Protein AF-A0A955HYK5-F1 (afdb_monomer_lite)

Foldseek 3Di:
DDPVQQLLCLAPHQEGEDEDPQAAWDFDAAPVLQVVLCVLLVPDPVNPLFQEFETDPDTDTSVNLNVLSCVLVHSYPYYDYDYDPPDDDDPPPPPPRGHYSVVVVRDGDDDPNNRSVVSSVVSCVVVVHDDDPDDDDDDDDDDDDDDDDDDDDDDDDDDDDDDPVVVVVVVVPPVPPDDDDDDDDDDDDDDDDDDPVVVVVVVVVVVVVVVCCVLPVVLVVLLVVLVVLLVVLVVVLVVCVVVLVLVSNLVSLVSNLVSLVSNLVSLVSCCVVCVVVVLVLLSVLVNLLSLLSNLLSQLSNLQSVLCVLVSVLLVPDDAQDDPVDLFGVDPDFSLVSLVSNQSSLVSLVSSLVSLVVSLVSLVPRDLVSDDPVCSVVSVVVNVVSVVVNVVSCVVSLCSNCVSVCQASPHKAKEKEWEAEQLFAALLRHFGFWIWIWIHHNNHTNGTDIFGQCVLVVLCVVVVHWDADDPVCCVQPVDGTDGLRCLRRDSQVQSSVVSNQVSCCSSVVDVDHQKYKYAYVVLVQLLQAVVVFDDFPPDPDGHHSVCVVVVLFVLVVPDDVPDCSNTRGVSRSVVRVVVVCNPDSVCVVVSVVSVVVCQVVSSMAMTGNPPSVNVVSVVVVRHSGPDPVCLAPKDKGKGFPLPASQSVQKDWDWDWDWADPDLFKIKIKIKIKIFGQDPDCDHNHRKRWIWMKMWYNQQWAWPDWDQFDVSDWDWDDDPRTIITIGTRIAGHRGMTMIMTMTMDGQDPVRGD

pLDDT: mean 82.36, std 16.79, range [27.09, 98.44]

Secondary structure (DSSP, 8-state):
--HHHHHHHHHHSSEEEEETTS--EE----HHHHHHHHHHHHT-GGGTT---B-S-SS-EEHHHHHHHHHHTT-S--EEEEE--TT-----------SSBGGGGT----S-HHHHHHHHHHHHHHHHT--------S-----------------------PPPTTHHHHHHHSGGGG---S--------------HHHHHHHHHHHHHHHHHIIIIIHHHHHHHHHHHHHHHHHHHHHHHHHTT-HHHHHHHHHHHHHHHHHHHHHHHHTHHHHHHHT-HHHHHHHHHHHHHHHHHHHHHHHHHHHHHHHHHHHHH-----BTTBSS-S-----HHHHHHHHHTHHHHHHHHHHHHHHHHHHHT--GGGS-TTTHHHHHHHHHHHHHHHHHHHHHHHHHHHHHHHTTSSS-EEEEEEEEETTS--TTSSEEEEEEEEEEETTEEEEEEEEEHHHHHHHHHHTT--EEPPHHHHHHH---EE-GGGGGGSSSHHHHHHHHHHHHHHTTS-S--SEEEEEEHHHHHHHHHHHT-B--TT-SS-B-TTTHHHHHHHHHHT--TT-SHHHHHHHHHHHHHHHHHHH-GGGHHHHHHHHHHHHHTTSEEEEES-HHHHHHHHHTT-S----GGGTTS-EEE--B-SSS-GGGGEEEEEEEEEEEEETTEEEEEEEEEEEE--S-SSTT---B-BEEEEEEETT-EEEEEESSGGG--EEEEETTEEEEEEE--B-TTEEEEEEEEEEEE--TTS--

InterPro domains:
  IPR025101 Protein of unknown function DUF4012 [PF13196] (409-549)
  IPR036291 NAD(P)-binding domain superfamily [SSF51735] (8-125)

Structure (mmCIF, N/CA/C/O backbone):
data_AF-A0A955HYK5-F1
#
_entry.id   AF-A0A955HYK5-F1
#
loop_
_atom_site.group_PDB
_atom_site.id
_atom_site.type_symbol
_atom_site.label_atom_id
_atom_site.label_alt_id
_atom_site.label_comp_id
_atom_site.label_asym_id
_atom_site.label_entity_id
_atom_site.label_seq_id
_atom_site.pdbx_PDB_ins_code
_atom_site.Cartn_x
_atom_site.Cartn_y
_atom_site.Cartn_z
_atom_site.occupancy
_atom_site.B_iso_or_equiv
_atom_site.auth_seq_id
_atom_site.auth_comp_id
_atom_site.auth_asym_id
_atom_site.auth_atom_id
_atom_site.pdbx_PDB_model_num
ATOM 1 N N . SER A 1 1 ? -41.736 -2.621 23.967 1.00 57.72 1 SER A N 1
ATOM 2 C CA . SER A 1 1 ? -42.520 -3.881 24.111 1.00 57.72 1 SER A CA 1
ATOM 3 C C . SER A 1 1 ? -41.819 -5.018 23.395 1.00 57.72 1 SER A C 1
ATOM 5 O O . SER A 1 1 ? -41.183 -4.757 22.381 1.00 57.72 1 SER A O 1
ATOM 7 N N . SER A 1 2 ? -41.954 -6.274 23.833 1.00 72.19 2 SER A N 1
ATOM 8 C CA . SER A 1 2 ? -41.439 -7.394 23.025 1.00 72.19 2 SER A CA 1
ATOM 9 C C . SER A 1 2 ? -42.335 -7.648 21.804 1.00 72.19 2 SER A C 1
ATOM 11 O O . SER A 1 2 ? -43.556 -7.502 21.880 1.00 72.19 2 SER A O 1
ATOM 13 N N . LEU A 1 3 ? -41.754 -8.083 20.679 1.00 80.25 3 LEU A N 1
ATOM 14 C CA . LEU A 1 3 ? -42.503 -8.447 19.465 1.00 80.25 3 LEU A CA 1
ATOM 15 C C . LEU A 1 3 ? -43.626 -9.465 19.764 1.00 80.25 3 LEU A C 1
ATOM 17 O O . LEU A 1 3 ? -44.724 -9.388 19.214 1.00 80.25 3 LEU A O 1
ATOM 21 N N . SER A 1 4 ? -43.378 -10.375 20.712 1.00 82.88 4 SER A N 1
ATOM 22 C CA . SER A 1 4 ? -44.343 -11.383 21.163 1.00 82.88 4 SER A CA 1
ATOM 23 C C . SER A 1 4 ? -45.572 -10.802 21.878 1.00 82.88 4 SER A C 1
ATOM 25 O O . SER A 1 4 ? -46.664 -11.367 21.787 1.00 82.88 4 SER A O 1
ATOM 27 N N . GLU A 1 5 ? -45.425 -9.673 22.576 1.00 86.06 5 GLU A N 1
ATOM 28 C CA . GLU A 1 5 ? -46.528 -9.000 23.270 1.00 86.06 5 GLU A CA 1
ATOM 29 C C . GLU A 1 5 ? -47.458 -8.324 22.273 1.00 86.06 5 GLU A C 1
ATOM 31 O O . GLU A 1 5 ? -48.669 -8.462 22.385 1.00 86.06 5 GLU A O 1
ATOM 36 N N . ILE A 1 6 ? -46.900 -7.665 21.260 1.00 88.19 6 ILE A N 1
ATOM 37 C CA . ILE A 1 6 ? -47.662 -6.966 20.216 1.00 88.19 6 ILE A CA 1
ATOM 38 C C . ILE A 1 6 ? -48.445 -7.970 19.365 1.00 88.19 6 ILE A C 1
ATOM 40 O O . ILE A 1 6 ? -49.632 -7.771 19.102 1.00 88.19 6 ILE A O 1
ATOM 44 N N . LEU A 1 7 ? -47.815 -9.094 19.008 1.00 88.06 7 LEU A N 1
ATOM 45 C CA . LEU A 1 7 ? -48.480 -10.208 18.328 1.00 88.06 7 LEU A CA 1
ATOM 46 C C . LEU A 1 7 ? -49.621 -10.789 19.174 1.00 88.06 7 LEU A C 1
ATOM 48 O O . LEU A 1 7 ? -50.726 -10.993 18.671 1.00 88.06 7 LEU A O 1
ATOM 52 N N . ASN A 1 8 ? -49.398 -11.007 20.473 1.00 86.62 8 ASN A N 1
ATOM 53 C CA . ASN A 1 8 ? -50.448 -11.480 21.374 1.00 86.62 8 ASN A CA 1
ATOM 54 C C . ASN A 1 8 ? -51.581 -10.465 21.540 1.00 86.62 8 ASN A C 1
ATOM 56 O O . ASN A 1 8 ? -52.744 -10.863 21.518 1.00 86.62 8 ASN A O 1
ATOM 60 N N . ASP A 1 9 ? -51.259 -9.185 21.705 1.00 89.25 9 ASP A N 1
ATOM 61 C CA . ASP A 1 9 ? -52.229 -8.105 21.858 1.00 89.25 9 ASP A CA 1
ATOM 62 C C . ASP A 1 9 ? -53.129 -8.011 20.627 1.00 89.25 9 ASP A C 1
ATOM 64 O O . ASP A 1 9 ? -54.347 -7.970 20.785 1.00 89.25 9 ASP A O 1
ATOM 68 N N . SER A 1 10 ? -52.554 -8.111 19.422 1.00 85.94 10 SER A N 1
ATOM 69 C CA . SER A 1 10 ? -53.312 -8.072 18.165 1.00 85.94 10 SER A CA 1
ATOM 70 C C . SER A 1 10 ? -54.418 -9.136 18.097 1.00 85.94 10 SER A C 1
ATOM 72 O O . SER A 1 10 ? -55.517 -8.883 17.605 1.00 85.94 10 SER A O 1
ATOM 74 N N . VAL A 1 11 ? -54.180 -10.325 18.661 1.00 84.12 11 VAL A N 1
ATOM 75 C CA . VAL A 1 11 ? -55.137 -11.443 18.624 1.00 84.12 11 VAL A CA 1
ATOM 76 C C . VAL A 1 11 ? -56.014 -11.514 19.880 1.00 84.12 11 VAL A C 1
ATOM 78 O O . VAL A 1 11 ? -57.166 -11.959 19.821 1.00 84.12 11 VAL A O 1
ATOM 81 N N . LYS A 1 12 ? -55.501 -11.129 21.050 1.00 84.25 12 LYS A N 1
ATOM 82 C CA . LYS A 1 12 ? -56.178 -11.345 22.340 1.00 84.25 12 LYS A CA 1
ATOM 83 C C . LYS A 1 12 ? -56.921 -10.117 22.857 1.00 84.25 12 LYS A C 1
ATOM 85 O O . LYS A 1 12 ? -57.854 -10.306 23.638 1.00 84.25 12 LYS A O 1
ATOM 90 N N . LYS A 1 13 ? -56.541 -8.909 22.441 1.00 85.81 13 LYS A N 1
ATOM 91 C CA . LYS A 1 13 ? -57.100 -7.639 22.921 1.00 85.81 13 LYS A CA 1
ATOM 92 C C . LYS A 1 13 ? -57.786 -6.870 21.787 1.00 85.81 13 LYS A C 1
ATOM 94 O O . LYS A 1 13 ? -57.664 -7.223 20.622 1.00 85.81 13 LYS A O 1
ATOM 99 N N . ASP A 1 14 ? -58.515 -5.822 22.163 1.00 84.94 14 ASP A N 1
ATOM 100 C CA . ASP A 1 14 ? -59.126 -4.836 21.259 1.00 84.94 14 ASP A CA 1
ATOM 101 C C . ASP A 1 14 ? -58.124 -3.780 20.755 1.00 84.94 14 ASP A C 1
ATOM 103 O O . ASP A 1 14 ? -58.446 -2.992 19.864 1.00 84.94 14 ASP A O 1
ATOM 107 N N . ARG A 1 15 ? -56.908 -3.779 21.316 1.00 86.00 15 ARG A N 1
ATOM 108 C CA . ARG A 1 15 ? -55.854 -2.789 21.092 1.00 86.00 15 ARG A CA 1
ATOM 109 C C . ARG A 1 15 ? -54.462 -3.412 21.154 1.00 86.00 15 ARG A C 1
ATOM 111 O O . ARG A 1 15 ? -54.233 -4.329 21.945 1.00 86.00 15 ARG A O 1
ATOM 118 N N . ILE A 1 16 ? -53.527 -2.851 20.395 1.00 88.69 16 ILE A N 1
ATOM 119 C CA . ILE A 1 16 ? -52.096 -3.171 20.461 1.00 88.69 16 ILE A CA 1
ATOM 120 C C . ILE A 1 16 ? -51.402 -2.170 21.384 1.00 88.69 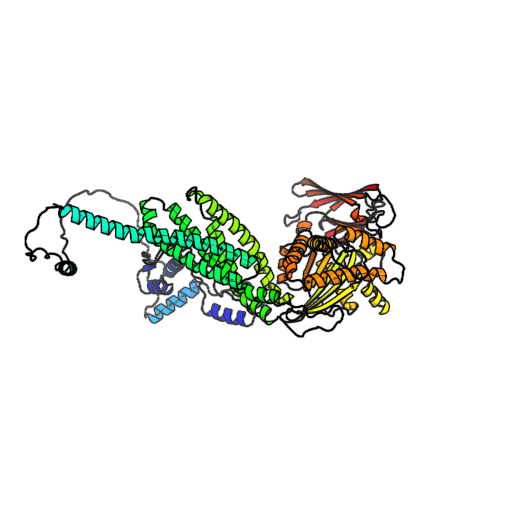16 ILE A C 1
ATOM 122 O O . ILE A 1 16 ? -51.464 -0.967 21.139 1.00 88.69 16 ILE A O 1
ATOM 126 N N . THR A 1 17 ? -50.734 -2.649 22.438 1.00 89.25 17 THR A N 1
ATOM 127 C CA . THR A 1 17 ? -49.995 -1.770 23.358 1.00 89.25 17 THR A CA 1
ATOM 128 C C . THR A 1 17 ? -48.527 -1.657 22.949 1.00 89.25 17 THR A C 1
ATOM 130 O O . THR A 1 17 ? -47.790 -2.645 22.986 1.00 89.25 17 THR A O 1
ATOM 133 N N . ILE A 1 18 ? -48.081 -0.449 22.615 1.00 86.56 18 ILE A N 1
ATOM 134 C CA . ILE A 1 18 ? -46.672 -0.137 22.352 1.00 86.56 18 ILE A CA 1
ATOM 135 C C . ILE A 1 18 ? -46.123 0.646 23.548 1.00 86.56 18 ILE A C 1
ATOM 137 O O . ILE A 1 18 ? -46.704 1.646 23.955 1.00 86.56 18 ILE A O 1
ATOM 141 N N . LEU A 1 19 ? -45.033 0.168 24.143 1.00 81.31 19 LEU A N 1
ATOM 142 C CA . LEU A 1 19 ? -44.245 0.931 25.111 1.00 81.31 19 LEU A CA 1
ATOM 143 C C . LEU A 1 19 ? -43.315 1.880 24.338 1.00 81.31 19 LEU A C 1
ATOM 145 O O . LEU A 1 19 ? -42.716 1.444 23.353 1.00 81.31 19 LEU A O 1
ATOM 149 N N . GLY A 1 20 ? -43.224 3.143 24.757 1.00 77.31 20 GLY A N 1
ATOM 150 C CA . GLY A 1 20 ? -42.444 4.182 24.077 1.00 77.31 20 GLY A CA 1
ATOM 151 C C . GLY A 1 20 ? -43.079 4.664 22.764 1.00 77.31 20 GLY A C 1
ATOM 152 O O . GLY A 1 20 ? -44.285 4.538 22.561 1.00 77.31 20 GLY A O 1
ATOM 153 N N . GLU A 1 21 ? -42.267 5.217 21.857 1.00 76.62 21 GLU A N 1
ATOM 154 C CA . GLU A 1 21 ? -42.719 5.757 20.557 1.00 76.62 21 GLU A CA 1
ATOM 155 C C . GLU A 1 21 ? -42.882 4.680 19.463 1.00 76.62 21 GLU A C 1
ATOM 157 O O . GLU A 1 21 ? -43.400 4.948 18.379 1.00 76.62 21 GLU A O 1
ATOM 162 N N . GLY A 1 22 ? -42.457 3.437 19.726 1.00 72.38 22 GLY A N 1
ATOM 163 C CA . GLY A 1 22 ? -42.532 2.338 18.757 1.00 72.38 22 GLY A CA 1
ATOM 164 C C . GLY A 1 22 ? -41.494 2.404 17.631 1.00 72.38 22 GLY A C 1
ATOM 165 O O . GLY A 1 22 ? -41.695 1.785 16.582 1.00 72.38 22 GLY A O 1
ATOM 166 N N . LEU A 1 23 ? -40.395 3.132 17.843 1.00 75.75 23 LEU A N 1
ATOM 167 C CA . LEU A 1 23 ? -39.288 3.282 16.893 1.00 75.75 23 LEU A CA 1
ATOM 168 C C . LEU A 1 23 ? -38.228 2.168 16.992 1.00 75.75 23 LEU A C 1
ATOM 170 O O . LEU A 1 23 ? -37.245 2.207 16.252 1.00 75.75 23 LEU A O 1
ATOM 174 N N . ASP A 1 24 ? -38.406 1.168 17.865 1.00 76.38 24 ASP A N 1
ATOM 175 C CA . ASP A 1 24 ? -37.449 0.058 17.973 1.00 76.38 24 ASP A CA 1
ATOM 176 C C . ASP A 1 24 ? -37.384 -0.735 16.670 1.00 76.38 24 ASP A C 1
ATOM 178 O O . ASP A 1 24 ? -38.416 -1.076 16.087 1.00 76.38 24 ASP A O 1
ATOM 182 N N . LEU A 1 25 ? -36.165 -1.045 16.236 1.00 77.31 25 LEU A N 1
ATOM 183 C CA . LEU A 1 25 ? -35.895 -1.783 15.009 1.00 77.31 25 LEU A CA 1
ATOM 184 C C . LEU A 1 25 ? -35.864 -3.291 15.275 1.00 77.31 25 LEU A C 1
ATOM 186 O O . LEU A 1 25 ? -35.172 -3.763 16.175 1.00 77.31 25 LEU A O 1
ATOM 190 N N . HIS A 1 26 ? -36.567 -4.050 14.438 1.00 81.75 26 HIS A N 1
ATOM 191 C CA . HIS A 1 26 ? -36.622 -5.509 14.457 1.00 81.75 26 HIS A CA 1
ATOM 192 C C . HIS A 1 26 ? -36.091 -6.061 13.138 1.00 81.75 26 HIS A C 1
ATOM 194 O O . HIS A 1 26 ? -36.627 -5.768 12.067 1.00 81.75 26 HIS A O 1
ATOM 200 N N . TYR A 1 27 ? -35.071 -6.909 13.230 1.00 83.00 27 TYR A N 1
ATOM 201 C CA . TYR A 1 27 ? -34.600 -7.740 12.126 1.00 83.00 27 TYR A CA 1
ATOM 202 C C . TYR A 1 27 ? -35.291 -9.097 12.239 1.00 83.00 27 TYR A C 1
ATOM 204 O O . TYR A 1 27 ? -34.945 -9.913 13.093 1.00 83.00 27 TYR A O 1
ATOM 212 N N . VAL A 1 28 ? -36.327 -9.312 11.430 1.00 84.94 28 VAL A N 1
ATOM 213 C CA . VAL A 1 28 ? -37.151 -10.526 11.485 1.00 84.94 28 VAL A CA 1
ATOM 214 C C . VAL A 1 28 ? -36.810 -11.469 10.339 1.00 84.94 28 VAL A C 1
ATOM 216 O O . VAL A 1 28 ? -36.522 -11.038 9.223 1.00 84.94 28 VAL A O 1
ATOM 219 N N . ILE A 1 29 ? -36.870 -12.768 10.616 1.00 88.00 29 ILE A N 1
ATOM 220 C CA . ILE A 1 29 ? -36.661 -13.832 9.637 1.00 88.00 29 ILE A CA 1
ATOM 221 C C . ILE A 1 29 ? -37.685 -14.941 9.866 1.00 88.00 29 ILE A C 1
ATOM 223 O O . ILE A 1 29 ? -38.029 -15.263 11.004 1.00 88.00 29 ILE A O 1
ATOM 227 N N . HIS A 1 30 ? -38.193 -15.510 8.776 1.00 90.88 30 HIS A N 1
ATOM 228 C CA . HIS A 1 30 ? -39.072 -16.670 8.835 1.00 90.88 30 HIS A CA 1
ATOM 229 C C . HIS A 1 30 ? -38.273 -17.952 9.114 1.00 90.88 30 HIS A C 1
ATOM 231 O O . HIS A 1 30 ? -37.152 -18.097 8.631 1.00 90.88 30 HIS A O 1
ATOM 237 N N . ALA A 1 31 ? -38.853 -18.908 9.846 1.00 89.31 31 ALA A N 1
ATOM 238 C CA . ALA A 1 31 ? -38.160 -20.139 10.239 1.00 89.31 31 ALA A CA 1
ATOM 239 C C . ALA A 1 31 ? -37.636 -20.945 9.033 1.00 89.31 31 ALA A C 1
ATOM 241 O O . ALA A 1 31 ? -36.497 -21.403 9.059 1.00 89.31 31 ALA A O 1
ATOM 242 N N . ASP A 1 32 ? -38.417 -21.059 7.956 1.00 89.69 32 ASP A N 1
ATOM 243 C CA . ASP A 1 32 ? -37.992 -21.791 6.751 1.00 89.69 32 ASP A CA 1
ATOM 244 C C . ASP A 1 32 ? -36.800 -21.126 6.045 1.00 89.69 32 ASP A C 1
ATOM 246 O O . ASP A 1 32 ? -35.859 -21.803 5.629 1.00 89.69 32 ASP A O 1
ATOM 250 N N . ASP A 1 33 ? -36.814 -19.793 5.941 1.00 92.06 33 ASP A N 1
ATOM 251 C CA . ASP A 1 33 ? -35.726 -19.025 5.327 1.00 92.06 33 ASP A CA 1
ATOM 252 C C . ASP A 1 33 ? -34.456 -19.073 6.191 1.00 92.06 33 ASP A C 1
ATOM 254 O O . ASP A 1 33 ? -33.347 -19.143 5.653 1.00 92.06 33 ASP A O 1
ATOM 258 N N . LEU A 1 34 ? -34.619 -19.101 7.520 1.00 91.50 34 LEU A N 1
ATOM 259 C CA . LEU A 1 34 ? -33.537 -19.301 8.484 1.00 91.50 34 LEU A CA 1
ATOM 260 C C . LEU A 1 34 ? -32.898 -20.684 8.312 1.00 91.50 34 LEU A C 1
ATOM 262 O O . LEU A 1 34 ? -31.682 -20.783 8.179 1.00 91.50 34 LEU A O 1
ATOM 266 N N . VAL A 1 35 ? -33.700 -21.753 8.268 1.00 92.00 35 VAL A N 1
ATOM 267 C CA . VAL A 1 35 ? -33.195 -23.124 8.080 1.00 92.00 35 VAL A CA 1
ATOM 268 C C . VAL A 1 35 ? -32.464 -23.255 6.744 1.00 92.00 35 VAL A C 1
ATOM 270 O O . VAL A 1 35 ? -31.350 -23.779 6.702 1.00 92.00 35 VAL A O 1
ATOM 273 N N . TYR A 1 36 ? -33.046 -22.735 5.658 1.00 91.31 36 TYR A N 1
ATOM 274 C CA . TYR A 1 36 ? -32.397 -22.731 4.347 1.00 91.31 36 TYR A CA 1
ATOM 275 C C . TYR A 1 36 ? -31.077 -21.950 4.357 1.00 91.31 36 TYR A C 1
ATOM 277 O O . TYR A 1 36 ? -30.082 -22.411 3.796 1.00 91.31 36 TYR A O 1
ATOM 285 N N . GLY A 1 37 ? -31.051 -20.788 5.011 1.00 91.12 37 GLY A N 1
ATOM 286 C CA . GLY A 1 37 ? -29.852 -19.969 5.141 1.00 91.12 37 GLY A CA 1
ATOM 287 C C . GLY A 1 37 ? -28.739 -20.654 5.914 1.00 91.12 37 GLY A C 1
ATOM 288 O O . GLY A 1 37 ? -27.615 -20.694 5.426 1.00 91.12 37 GLY A O 1
ATOM 289 N N . ILE A 1 38 ? -29.051 -21.270 7.057 1.00 91.75 38 ILE A N 1
ATOM 290 C CA . ILE A 1 38 ? -28.074 -22.041 7.837 1.00 91.75 38 ILE A CA 1
ATOM 291 C C . ILE A 1 38 ? -27.472 -23.145 6.969 1.00 91.75 38 ILE A C 1
ATOM 293 O O . ILE A 1 38 ? -26.251 -23.254 6.887 1.00 91.75 38 ILE A O 1
ATOM 297 N N . LEU A 1 39 ? -28.303 -23.927 6.273 1.00 89.81 39 LEU A N 1
ATOM 298 C CA . LEU A 1 39 ? -27.823 -25.003 5.404 1.00 89.81 39 LEU A CA 1
ATOM 299 C C . LEU A 1 39 ? -2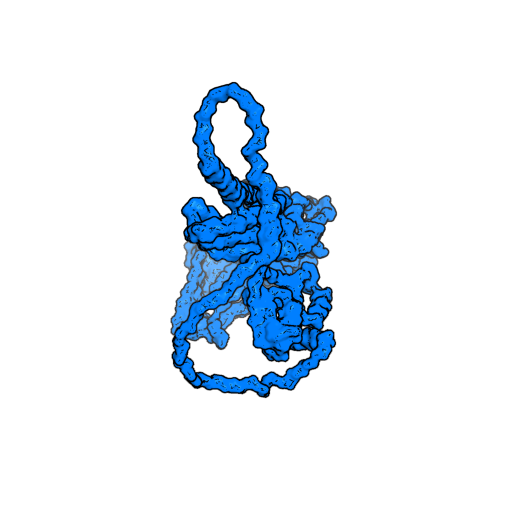6.929 -24.467 4.281 1.00 89.81 39 LEU A C 1
ATOM 301 O O . LEU A 1 39 ? -25.826 -24.967 4.090 1.00 89.81 39 LEU A O 1
ATOM 305 N N . LYS A 1 40 ? -27.368 -23.428 3.563 1.00 88.00 40 LYS A N 1
ATOM 306 C CA . LYS A 1 40 ? -26.601 -22.843 2.457 1.00 88.00 40 LYS A CA 1
ATOM 307 C C . LYS A 1 40 ? -25.249 -22.297 2.917 1.00 88.00 40 LYS A C 1
ATOM 309 O O . LYS A 1 40 ? -24.236 -22.579 2.284 1.00 88.00 40 LYS A O 1
ATOM 314 N N . LEU A 1 41 ? -25.240 -21.526 4.001 1.00 90.12 41 LEU A N 1
ATOM 315 C CA . LEU A 1 41 ? -24.031 -20.881 4.508 1.00 90.12 41 LEU A CA 1
ATOM 316 C C . LEU A 1 41 ? -23.060 -21.887 5.130 1.00 90.12 41 LEU A C 1
ATOM 318 O O . LEU A 1 41 ? -21.860 -21.687 5.031 1.00 90.12 41 LEU A O 1
ATOM 322 N N . THR A 1 42 ? -23.546 -22.981 5.722 1.00 88.81 42 THR A N 1
ATOM 323 C CA . THR A 1 42 ? -22.678 -24.009 6.329 1.00 88.81 42 THR A CA 1
ATOM 324 C C . THR A 1 42 ? -21.809 -24.731 5.295 1.00 88.81 42 THR A C 1
ATOM 326 O O . THR A 1 42 ? -20.696 -25.136 5.610 1.00 88.81 42 THR A O 1
ATOM 329 N N . PHE A 1 43 ? -22.299 -24.901 4.063 1.00 85.69 43 PHE A N 1
ATOM 330 C CA . PHE A 1 43 ? -21.606 -25.664 3.014 1.00 85.69 43 PHE A CA 1
ATOM 331 C C . PHE A 1 43 ? -20.922 -24.793 1.948 1.00 85.69 43 PHE A C 1
ATOM 333 O O . PHE A 1 43 ? -20.441 -25.321 0.946 1.00 85.69 43 PHE A O 1
ATOM 340 N N . SER A 1 44 ? -20.881 -23.474 2.136 1.00 81.56 44 SER A N 1
ATOM 341 C CA . SER A 1 44 ? -20.183 -22.557 1.232 1.00 81.56 44 SER A CA 1
ATOM 342 C C . SER A 1 44 ? -18.707 -22.440 1.624 1.00 81.56 44 SER A C 1
ATOM 344 O O . SER A 1 44 ? -18.382 -22.380 2.803 1.00 81.56 44 SER A O 1
ATOM 346 N N . GLN A 1 45 ? -17.795 -22.403 0.650 1.00 73.06 45 GLN A N 1
ATOM 347 C CA . GLN A 1 45 ? -16.363 -22.202 0.933 1.00 73.06 45 GLN A CA 1
ATOM 348 C C . GLN A 1 45 ? -16.080 -20.756 1.370 1.00 73.06 45 GLN A C 1
ATOM 350 O O . GLN A 1 45 ? -15.289 -20.524 2.278 1.00 73.06 45 GLN A O 1
ATOM 355 N N . ASP A 1 46 ? -16.815 -19.798 0.800 1.00 73.38 46 ASP A N 1
ATOM 356 C CA . ASP A 1 46 ? -16.643 -18.360 1.053 1.00 73.38 46 ASP A CA 1
ATOM 357 C C . ASP A 1 46 ? -17.134 -17.901 2.442 1.00 73.38 46 ASP A C 1
ATOM 359 O O . ASP A 1 46 ? -17.048 -16.720 2.767 1.00 73.38 46 ASP A O 1
ATOM 363 N N . THR A 1 47 ? -17.702 -18.800 3.252 1.00 80.88 47 THR A N 1
ATOM 364 C CA . THR A 1 47 ? -18.285 -18.492 4.573 1.00 80.88 47 THR A CA 1
ATOM 365 C C . THR A 1 47 ? -17.440 -19.015 5.739 1.00 80.88 47 THR A C 1
ATOM 367 O O . THR A 1 47 ? -17.817 -18.840 6.900 1.00 80.88 47 THR A O 1
ATOM 370 N N . LEU A 1 48 ? -16.303 -19.663 5.462 1.00 71.62 48 LEU A N 1
ATOM 371 C CA . LEU A 1 48 ? -15.441 -20.251 6.485 1.00 71.62 48 LEU A CA 1
ATOM 372 C C . LEU A 1 48 ? -14.808 -19.164 7.370 1.00 71.62 48 LEU A C 1
ATOM 374 O O . LEU A 1 48 ? -14.072 -18.311 6.888 1.00 71.62 48 LEU A O 1
ATOM 378 N N . GLY A 1 49 ? -15.068 -19.222 8.680 1.00 66.88 49 GLY A N 1
ATOM 379 C CA . GLY A 1 49 ? -14.531 -18.259 9.655 1.00 66.88 49 GLY A CA 1
ATOM 380 C C . GLY A 1 49 ? -15.255 -16.907 9.689 1.00 66.88 49 GLY A C 1
ATOM 381 O O . GLY A 1 49 ? -14.920 -16.061 10.517 1.00 66.88 49 GLY A O 1
ATOM 382 N N . GLU A 1 50 ? -16.272 -16.715 8.847 1.00 76.50 50 GLU A N 1
ATOM 383 C CA . GLU A 1 50 ? -17.055 -15.483 8.781 1.00 76.50 50 GLU A CA 1
ATOM 384 C C . GLU A 1 50 ? -18.202 -15.494 9.806 1.00 76.50 50 GLU A C 1
ATOM 386 O O . GLU A 1 50 ? -18.879 -16.504 10.018 1.00 76.50 50 GLU A O 1
ATOM 391 N N . VAL A 1 51 ? -18.480 -14.340 10.416 1.00 79.06 51 VAL A N 1
ATOM 392 C CA . VAL A 1 51 ? -19.736 -14.119 11.147 1.00 79.06 51 VAL A CA 1
ATOM 393 C C . VAL A 1 51 ? -20.720 -13.523 10.152 1.00 79.06 51 VAL A C 1
ATOM 395 O O . VAL A 1 51 ? -20.434 -12.502 9.540 1.00 79.06 51 VAL A O 1
ATOM 398 N N . ILE A 1 52 ? -21.875 -14.155 9.963 1.00 83.25 52 ILE A N 1
ATOM 399 C CA . ILE A 1 52 ? -22.824 -13.786 8.904 1.00 83.25 52 ILE A CA 1
ATOM 400 C C . ILE A 1 52 ? -24.164 -13.459 9.545 1.00 83.25 52 ILE A C 1
ATOM 402 O O . ILE A 1 52 ? -24.669 -14.228 10.366 1.00 83.25 52 ILE A O 1
ATOM 406 N N . SER A 1 53 ? -24.759 -12.323 9.176 1.00 85.81 53 SER A N 1
ATOM 407 C CA . SER A 1 53 ? -26.118 -12.026 9.615 1.00 85.81 53 SER A CA 1
ATOM 408 C C . SER A 1 53 ? -27.126 -12.714 8.712 1.00 85.81 53 SER A C 1
ATOM 410 O O . SER A 1 53 ? -27.151 -12.503 7.498 1.00 85.81 53 SER A O 1
ATOM 412 N N . LEU A 1 54 ? -27.988 -13.517 9.331 1.00 87.12 54 LEU A N 1
ATOM 413 C CA . LEU A 1 54 ? -29.051 -14.236 8.653 1.00 87.12 54 LEU A CA 1
ATOM 414 C C . LEU A 1 54 ? -30.415 -13.675 9.067 1.00 87.12 54 LEU A C 1
ATOM 416 O O . LEU A 1 54 ? -31.100 -14.218 9.934 1.00 87.12 54 LEU A O 1
ATOM 420 N N . ALA A 1 55 ? -30.775 -12.544 8.463 1.00 83.44 55 ALA A N 1
ATOM 421 C CA . ALA A 1 55 ? -32.054 -11.864 8.639 1.00 83.44 55 ALA A CA 1
ATOM 422 C C . ALA A 1 55 ? -32.357 -10.950 7.442 1.00 83.44 55 ALA A C 1
ATOM 424 O O . ALA A 1 55 ? -31.488 -10.720 6.598 1.00 83.44 55 ALA A O 1
ATOM 425 N N . ASN A 1 56 ? -33.572 -10.398 7.382 1.00 78.06 56 ASN A N 1
ATOM 426 C CA . ASN A 1 56 ? -33.897 -9.350 6.416 1.00 78.06 56 ASN A CA 1
ATOM 427 C C . ASN A 1 56 ? -32.945 -8.150 6.594 1.00 78.06 56 ASN A C 1
ATOM 429 O O . ASN A 1 56 ? -32.833 -7.665 7.721 1.00 78.06 56 ASN A O 1
ATOM 433 N N . PRO A 1 57 ? -32.287 -7.632 5.540 1.00 71.81 57 PRO A N 1
ATOM 434 C CA . PRO A 1 57 ? -31.392 -6.480 5.670 1.00 71.81 57 PRO A CA 1
ATOM 435 C C . PRO A 1 57 ? -32.127 -5.178 6.016 1.00 71.81 57 PRO A C 1
ATOM 437 O O . PRO A 1 57 ? -31.515 -4.255 6.549 1.00 71.81 57 PRO A O 1
ATOM 440 N N . LYS A 1 58 ? -33.432 -5.080 5.725 1.00 79.44 58 LYS A N 1
ATOM 441 C CA . LYS A 1 58 ? -34.243 -3.899 6.038 1.00 79.44 58 LYS A CA 1
ATOM 442 C C . LYS A 1 58 ? -34.930 -4.090 7.396 1.00 79.44 58 LYS A C 1
ATOM 444 O O . LYS A 1 58 ? -35.828 -4.931 7.495 1.00 79.44 58 LYS A O 1
ATOM 449 N N . PRO A 1 59 ? -34.554 -3.327 8.437 1.00 79.75 59 PRO A N 1
ATOM 450 C CA . PRO A 1 59 ? -35.214 -3.426 9.730 1.00 79.75 59 PRO A CA 1
ATOM 451 C C . PRO A 1 59 ? -36.644 -2.881 9.669 1.00 79.75 59 PRO A C 1
ATOM 453 O O . PRO A 1 59 ? -36.955 -1.969 8.902 1.00 79.75 59 PRO A O 1
ATOM 456 N N . LEU A 1 60 ? -37.509 -3.415 10.528 1.00 84.00 60 LEU A N 1
ATOM 457 C CA . LEU A 1 60 ? -38.893 -2.972 10.691 1.00 84.00 60 LEU A CA 1
ATOM 458 C C . LEU A 1 60 ? -39.069 -2.294 12.042 1.00 84.00 60 LEU A C 1
ATOM 460 O O . LEU A 1 60 ? -38.598 -2.808 13.051 1.00 84.00 60 LEU A O 1
ATOM 464 N N . THR A 1 61 ? -39.791 -1.177 12.099 1.00 85.06 61 THR A N 1
ATOM 465 C CA . THR A 1 61 ? -40.118 -0.564 13.391 1.00 85.06 61 THR A CA 1
ATOM 466 C C . THR A 1 61 ? -41.218 -1.346 14.103 1.00 85.06 61 THR A C 1
ATOM 468 O O . THR A 1 61 ? -42.126 -1.876 13.452 1.00 85.06 61 THR A O 1
ATOM 471 N N . THR A 1 62 ? -41.202 -1.358 15.437 1.00 85.75 62 THR A N 1
ATOM 472 C CA . THR A 1 62 ? -42.308 -1.854 16.274 1.00 85.75 62 THR A CA 1
ATOM 473 C C . THR A 1 62 ? -43.661 -1.324 15.783 1.00 85.75 62 THR A C 1
ATOM 475 O O . THR A 1 62 ? -44.635 -2.071 15.662 1.00 85.75 62 THR A O 1
ATOM 478 N N . LEU A 1 63 ? -43.704 -0.035 15.435 1.00 83.88 63 LEU A N 1
ATOM 479 C CA . LEU A 1 63 ? -44.883 0.643 14.915 1.00 83.88 63 LEU A CA 1
ATOM 480 C C . LEU A 1 63 ? -45.315 0.121 13.534 1.00 83.88 63 LEU A C 1
ATOM 482 O O . LEU A 1 63 ? -46.502 -0.122 13.321 1.00 83.88 63 LEU A O 1
ATOM 486 N N . SER A 1 64 ? -44.376 -0.099 12.608 1.00 84.56 64 SER A N 1
ATOM 487 C CA . SER A 1 64 ? -44.683 -0.643 11.275 1.00 84.56 64 SER A CA 1
ATOM 488 C C . SER A 1 64 ? -45.298 -2.043 11.355 1.00 84.56 64 SER A C 1
ATOM 490 O O . SER A 1 64 ? -46.284 -2.328 10.674 1.00 84.56 64 SER A O 1
ATOM 492 N N . ILE A 1 65 ? -44.784 -2.889 12.255 1.00 89.00 65 ILE A N 1
ATOM 493 C CA . ILE A 1 65 ? -45.321 -4.229 12.507 1.00 89.00 65 ILE A CA 1
ATOM 494 C C . ILE A 1 65 ? -46.734 -4.127 13.093 1.00 89.00 65 ILE A C 1
ATOM 496 O O . ILE A 1 65 ? -47.632 -4.837 12.647 1.00 89.00 65 ILE A O 1
ATOM 500 N N . ALA A 1 66 ? -46.966 -3.219 14.046 1.00 86.88 66 ALA A N 1
ATOM 501 C CA . ALA A 1 66 ? -48.284 -3.012 14.643 1.00 86.88 66 ALA A CA 1
ATOM 502 C C . ALA A 1 66 ? -49.337 -2.549 13.621 1.00 86.88 66 ALA A C 1
ATOM 504 O O . ALA A 1 66 ? -50.440 -3.094 13.602 1.00 86.88 66 ALA A O 1
ATOM 505 N N . TYR A 1 67 ? -49.003 -1.609 12.731 1.00 86.56 67 TYR A N 1
ATOM 506 C CA . TYR A 1 67 ? -49.903 -1.213 11.641 1.00 86.56 67 TYR A CA 1
ATOM 507 C C . TYR A 1 67 ? -50.193 -2.369 10.686 1.00 86.56 67 TYR A C 1
ATOM 509 O O . TYR A 1 67 ? -51.343 -2.560 10.289 1.00 86.56 67 TYR A O 1
ATOM 517 N N . LYS A 1 68 ? -49.184 -3.191 10.375 1.00 84.00 68 LYS A N 1
ATOM 518 C CA . LYS A 1 68 ? -49.376 -4.379 9.540 1.00 84.00 68 LYS A CA 1
ATOM 519 C C . LYS A 1 68 ? -50.321 -5.394 10.186 1.00 84.00 68 LYS A C 1
ATOM 521 O O . LYS A 1 68 ? -51.155 -5.983 9.509 1.00 84.00 68 LYS A O 1
ATOM 526 N N . LEU A 1 69 ? -50.249 -5.559 11.506 1.00 85.44 69 LEU A N 1
ATOM 527 C CA . LEU A 1 69 ? -51.169 -6.413 12.265 1.00 85.44 69 LEU A CA 1
ATOM 528 C C . LEU A 1 69 ? -52.613 -5.884 12.285 1.00 85.44 69 LEU A C 1
ATOM 530 O O . LEU A 1 69 ? -53.546 -6.688 12.307 1.00 85.44 69 LEU A O 1
ATOM 534 N N . LEU A 1 70 ? -52.818 -4.563 12.259 1.00 82.06 70 LEU A N 1
ATOM 535 C CA . LEU A 1 70 ? -54.154 -3.976 12.093 1.00 82.06 70 LEU A CA 1
ATOM 536 C C . LEU A 1 70 ? -54.706 -4.222 10.680 1.00 82.06 70 LEU A C 1
ATOM 538 O O . LEU A 1 70 ? -55.869 -4.590 10.532 1.00 82.06 70 LEU A O 1
ATOM 542 N N . GLU A 1 71 ? -53.868 -4.071 9.648 1.00 79.88 71 GLU A N 1
ATOM 543 C CA . GLU A 1 71 ? -54.237 -4.320 8.245 1.00 79.88 71 GLU A CA 1
ATOM 544 C C . GLU A 1 71 ? -54.674 -5.776 8.013 1.00 79.88 71 GLU A C 1
ATOM 546 O O . GLU A 1 71 ? -55.634 -6.040 7.289 1.00 79.88 71 GLU A O 1
ATOM 551 N N . LEU A 1 72 ? -54.026 -6.726 8.695 1.00 79.75 72 LEU A N 1
ATOM 552 C CA . LEU A 1 72 ? -54.365 -8.152 8.649 1.00 79.75 72 LEU A CA 1
ATOM 553 C C . LEU A 1 72 ? -55.698 -8.501 9.346 1.00 79.75 72 LEU A C 1
ATOM 555 O O . LEU A 1 72 ? -56.012 -9.681 9.483 1.00 79.75 72 LEU A O 1
ATOM 559 N N . ASN A 1 73 ? -56.498 -7.506 9.751 1.00 66.56 73 ASN A N 1
ATOM 560 C CA . ASN A 1 73 ? -57.824 -7.656 10.358 1.00 66.56 73 ASN A CA 1
ATOM 561 C C . ASN A 1 73 ? -57.814 -8.594 11.578 1.00 66.56 73 ASN A C 1
ATOM 563 O O . ASN A 1 73 ? -58.554 -9.579 11.667 1.00 66.56 73 ASN A O 1
ATOM 567 N N . THR A 1 74 ? -56.901 -8.304 12.505 1.00 70.00 74 THR A N 1
ATOM 568 C CA . THR A 1 74 ? -56.830 -8.964 13.812 1.00 70.00 74 THR A CA 1
ATOM 569 C C . THR A 1 74 ? -57.931 -8.436 14.752 1.00 70.00 74 THR A C 1
ATOM 571 O O . THR A 1 74 ? -58.733 -7.590 14.371 1.00 70.00 74 THR A O 1
ATOM 574 N N . ASN A 1 75 ? -58.040 -8.951 15.984 1.00 78.81 75 ASN A N 1
ATOM 575 C CA . ASN A 1 75 ? -59.072 -8.472 16.923 1.00 78.81 75 ASN A CA 1
ATOM 576 C C . ASN A 1 75 ? -58.806 -7.038 17.410 1.00 78.81 75 ASN A C 1
ATOM 578 O O . ASN A 1 75 ? -59.717 -6.384 17.923 1.00 78.81 75 ASN A O 1
ATOM 582 N N . ALA A 1 76 ? -57.569 -6.562 17.276 1.00 80.62 76 ALA A N 1
ATOM 583 C CA . ALA A 1 76 ? -57.209 -5.205 17.627 1.00 80.62 76 ALA A CA 1
ATOM 584 C C . ALA A 1 76 ? -57.641 -4.202 16.551 1.00 80.62 76 ALA A C 1
ATOM 586 O O . ALA A 1 76 ? -57.472 -4.433 15.359 1.00 80.62 76 ALA A O 1
ATOM 587 N N . THR A 1 77 ? -58.161 -3.058 16.994 1.00 78.75 77 THR A N 1
ATOM 588 C CA . THR A 1 77 ? -58.680 -1.992 16.115 1.00 78.75 77 THR A CA 1
ATOM 589 C C . THR A 1 77 ? -57.878 -0.695 16.201 1.00 78.75 77 THR A C 1
ATOM 591 O O . THR A 1 77 ? -58.026 0.182 15.354 1.00 78.75 77 THR A O 1
ATOM 594 N N . ASN A 1 78 ? -57.012 -0.558 17.208 1.00 82.12 78 ASN A N 1
ATOM 595 C CA . ASN A 1 78 ? -56.176 0.620 17.417 1.00 82.12 78 ASN A CA 1
ATOM 596 C C . ASN A 1 78 ? -54.851 0.290 18.132 1.00 82.12 78 ASN A C 1
ATOM 598 O O . ASN A 1 78 ? -54.670 -0.787 18.706 1.00 82.12 78 ASN A O 1
ATOM 602 N N . ILE A 1 79 ? -53.922 1.248 18.093 1.00 87.44 79 ILE A N 1
ATOM 603 C CA . ILE A 1 79 ? -52.630 1.210 18.790 1.00 87.44 79 ILE A CA 1
ATOM 604 C C . ILE A 1 79 ? -52.687 2.191 19.965 1.00 87.44 79 ILE A C 1
ATOM 606 O O . ILE A 1 79 ? -53.160 3.317 19.815 1.00 87.44 79 ILE A O 1
ATOM 610 N N . VAL A 1 80 ? -52.214 1.767 21.137 1.00 87.25 80 VAL A N 1
ATOM 611 C CA . VAL A 1 80 ? -52.112 2.600 22.342 1.00 87.25 80 VAL A CA 1
ATOM 612 C C . VAL A 1 80 ? -50.664 2.644 22.802 1.00 87.25 80 VAL A C 1
ATOM 614 O O . VAL A 1 80 ? -50.069 1.603 23.083 1.00 87.25 80 VAL A O 1
ATOM 617 N N . PHE A 1 81 ? -50.131 3.855 22.921 1.00 82.94 81 PHE A N 1
ATOM 618 C CA . PHE A 1 81 ? -48.795 4.101 23.446 1.00 82.94 81 PHE A CA 1
ATOM 619 C C . PHE A 1 81 ? -48.830 4.214 24.974 1.00 82.94 81 PHE A C 1
ATOM 621 O O . PHE A 1 81 ? -49.759 4.793 25.544 1.00 82.94 81 PHE A O 1
ATOM 628 N N . LYS A 1 82 ? -47.831 3.645 25.642 1.00 84.38 82 LYS A N 1
ATOM 629 C CA . LYS A 1 82 ? -47.599 3.777 27.084 1.00 84.38 82 LYS A CA 1
ATOM 630 C C . LYS A 1 82 ? -46.164 4.226 27.321 1.00 84.38 82 LYS A C 1
ATOM 632 O O . LYS A 1 82 ? -45.265 3.743 26.642 1.00 84.38 82 LYS A O 1
ATOM 637 N N . GLU A 1 83 ? -45.958 5.108 28.294 1.00 68.75 83 GLU A N 1
ATOM 638 C CA . GLU A 1 83 ? -44.609 5.474 28.733 1.00 68.75 83 GLU A CA 1
ATOM 639 C C . GLU A 1 83 ? -43.863 4.227 29.218 1.00 68.75 83 GLU A C 1
ATOM 641 O O . GLU A 1 83 ? -44.408 3.418 29.977 1.00 68.75 83 GLU A O 1
ATOM 646 N N . ASP A 1 84 ? -42.631 4.059 28.744 1.00 62.84 84 ASP A N 1
ATOM 647 C CA . ASP A 1 84 ? -41.733 3.033 29.250 1.00 62.84 84 ASP A CA 1
ATOM 648 C C . ASP A 1 84 ? -40.947 3.619 30.429 1.00 62.84 84 ASP A C 1
ATOM 650 O O . ASP A 1 84 ? -40.059 4.452 30.255 1.00 62.84 84 ASP A O 1
ATOM 654 N N . GLU A 1 85 ? -41.268 3.188 31.652 1.00 51.38 85 GLU A N 1
ATOM 655 C CA . GLU A 1 85 ? -40.570 3.619 32.874 1.00 51.38 85 GLU A CA 1
ATOM 656 C C . GLU A 1 85 ? -39.074 3.222 32.885 1.00 51.38 85 GLU A C 1
ATOM 658 O O . GLU A 1 85 ? -38.335 3.619 33.791 1.00 51.38 85 GLU A O 1
ATOM 663 N N . LYS A 1 86 ? -38.607 2.437 31.899 1.00 54.06 86 LYS A N 1
ATOM 664 C CA . LYS A 1 86 ? -37.210 2.009 31.741 1.00 54.06 86 LYS A CA 1
ATOM 665 C C . LYS A 1 86 ? -36.449 2.709 30.608 1.00 54.06 86 LYS A C 1
ATOM 667 O O . LYS A 1 86 ? -35.227 2.538 30.564 1.00 54.06 86 LYS A O 1
ATOM 672 N N . ASP A 1 87 ? -37.094 3.496 29.743 1.00 43.97 87 ASP A N 1
ATOM 673 C CA . ASP A 1 87 ? -36.418 4.090 28.580 1.00 43.97 87 ASP A CA 1
ATOM 674 C C . ASP A 1 87 ? -35.635 5.359 28.939 1.00 43.97 87 ASP A C 1
ATOM 676 O O . ASP A 1 87 ? -36.141 6.479 29.022 1.00 43.97 87 ASP A O 1
ATOM 680 N N . LYS A 1 88 ? -34.331 5.159 29.135 1.00 44.50 88 LYS A N 1
ATOM 681 C CA . LYS A 1 88 ? -33.301 6.193 29.003 1.00 44.50 88 LYS A CA 1
ATOM 682 C C . LYS A 1 88 ? -33.007 6.387 27.516 1.00 44.50 88 LYS A C 1
ATOM 684 O O . LYS A 1 88 ? -33.047 5.405 26.787 1.00 44.50 88 LYS A O 1
ATOM 689 N N . PHE A 1 89 ? -32.643 7.612 27.109 1.00 40.69 89 PHE A N 1
ATOM 690 C CA . PHE A 1 89 ? -32.108 7.969 25.782 1.00 40.69 89 PHE A CA 1
ATOM 691 C C . PHE A 1 89 ? -31.482 6.769 25.048 1.00 40.69 89 PHE A C 1
ATOM 693 O O . PHE A 1 89 ? -30.331 6.399 25.294 1.00 40.69 89 PHE A O 1
ATOM 700 N N . LEU A 1 90 ? -32.248 6.164 24.144 1.00 43.59 90 LEU A N 1
ATOM 701 C CA . LEU A 1 90 ? -31.727 5.212 23.184 1.00 43.59 90 LEU A CA 1
ATOM 702 C C . LEU A 1 90 ? -31.097 6.039 22.065 1.00 43.59 90 LEU A C 1
ATOM 704 O O . LEU A 1 90 ? -31.765 6.429 21.113 1.00 43.59 90 LEU A O 1
ATOM 708 N N . MET A 1 91 ? -29.783 6.258 22.132 1.00 41.00 91 MET A N 1
ATOM 709 C CA . MET A 1 91 ? -29.045 6.080 20.884 1.00 41.00 91 MET A CA 1
ATOM 710 C C . MET A 1 91 ? -29.226 4.606 20.564 1.00 41.00 91 MET A C 1
ATOM 712 O O . MET A 1 91 ? -28.675 3.764 21.279 1.00 41.00 91 MET A O 1
ATOM 716 N N . GLN A 1 92 ? -30.106 4.314 19.596 1.00 44.53 92 GLN A N 1
ATOM 717 C CA . GLN A 1 92 ? -30.344 2.966 19.092 1.00 44.53 92 GLN A CA 1
ATOM 718 C C . GLN A 1 92 ? -28.996 2.257 19.049 1.00 44.53 92 GLN A C 1
ATOM 720 O O . GLN A 1 92 ? -28.063 2.745 18.406 1.00 44.53 92 GLN A O 1
ATOM 725 N N . SER A 1 93 ? -28.871 1.117 19.734 1.00 40.00 93 SER A N 1
ATOM 726 C CA . SER A 1 93 ? -27.829 0.183 19.349 1.00 40.00 93 SER A CA 1
ATOM 727 C C . SER A 1 93 ? -28.176 -0.188 17.915 1.00 40.00 93 SER A C 1
ATOM 729 O O . SER A 1 93 ? -29.032 -1.043 17.681 1.00 40.00 93 SER A O 1
ATOM 731 N N . GLN A 1 94 ? -27.592 0.505 16.943 1.00 43.34 94 GLN A N 1
ATOM 732 C CA . GLN A 1 94 ? -27.533 -0.020 15.601 1.00 43.34 94 GLN A CA 1
ATOM 733 C C . GLN A 1 94 ? -26.679 -1.271 15.770 1.00 43.34 94 GLN A C 1
ATOM 735 O O . GLN A 1 94 ? -25.464 -1.236 15.917 1.00 43.34 94 GLN A O 1
ATOM 740 N N . TYR A 1 95 ? -27.337 -2.400 15.980 1.00 45.47 95 TYR A N 1
ATOM 741 C CA . TYR A 1 95 ? -26.703 -3.675 15.778 1.00 45.47 95 TYR A CA 1
ATOM 742 C C . TYR A 1 95 ? -26.306 -3.646 14.310 1.00 45.47 95 TYR A C 1
ATOM 744 O O . TYR A 1 95 ? -27.189 -3.672 13.455 1.00 45.47 95 TYR A O 1
ATOM 752 N N . THR A 1 96 ? -25.018 -3.473 14.024 1.00 45.75 96 THR A N 1
ATOM 753 C CA . THR A 1 96 ? -24.512 -3.668 12.669 1.00 45.75 96 THR A CA 1
ATOM 754 C C . THR A 1 96 ? -24.519 -5.163 12.481 1.00 45.75 96 THR A C 1
ATOM 756 O O . THR A 1 96 ? -23.736 -5.858 13.139 1.00 45.75 96 THR A O 1
ATOM 759 N N . PRO A 1 97 ? -25.454 -5.690 11.684 1.00 52.59 97 PRO A N 1
ATOM 760 C CA . PRO A 1 97 ? -25.452 -7.102 11.418 1.00 52.59 97 PRO A CA 1
ATOM 761 C C . PRO A 1 97 ? -24.117 -7.403 10.742 1.00 52.59 97 PRO A C 1
ATOM 763 O O . PRO A 1 97 ? -23.654 -6.632 9.899 1.00 52.59 97 PRO A O 1
ATOM 766 N N . ALA A 1 98 ? -23.485 -8.511 11.119 1.00 62.47 98 ALA A N 1
ATOM 767 C CA . ALA A 1 98 ? -22.382 -9.046 10.333 1.00 62.47 98 ALA A CA 1
ATOM 768 C C . ALA A 1 98 ? -22.813 -9.160 8.847 1.00 62.47 98 ALA A C 1
ATOM 770 O O . ALA A 1 98 ? -24.024 -9.162 8.598 1.00 62.47 98 ALA A O 1
ATOM 771 N N . PRO A 1 99 ? -21.896 -9.213 7.860 1.00 70.81 99 PRO A N 1
ATOM 772 C CA . PRO A 1 99 ? -22.244 -9.202 6.437 1.00 70.81 99 PRO A CA 1
ATOM 773 C C . PRO A 1 99 ? -23.501 -10.027 6.144 1.00 70.81 99 PRO A C 1
ATOM 775 O O . PRO A 1 99 ? -23.595 -11.187 6.552 1.00 70.81 99 PRO A O 1
ATOM 778 N N . ASN A 1 100 ? -24.515 -9.398 5.537 1.00 83.75 100 ASN A N 1
ATOM 779 C CA . ASN A 1 100 ? -25.793 -10.069 5.330 1.00 83.75 100 ASN A CA 1
ATOM 780 C C . ASN A 1 100 ? -25.584 -11.283 4.418 1.00 83.75 100 ASN A C 1
ATOM 782 O O . ASN A 1 100 ? -24.813 -11.225 3.456 1.00 83.75 100 ASN A O 1
ATOM 786 N N . ALA A 1 101 ? -26.299 -12.367 4.704 1.00 85.88 101 ALA A N 1
ATOM 787 C CA . ALA A 1 101 ? -26.263 -13.594 3.921 1.00 85.88 101 ALA A CA 1
ATOM 788 C C . ALA A 1 101 ? -26.549 -13.382 2.411 1.00 85.88 101 ALA A C 1
ATOM 790 O O . ALA A 1 101 ? -26.128 -14.206 1.597 1.00 85.88 101 ALA A O 1
ATOM 791 N N . GLU A 1 102 ? -27.172 -12.263 2.016 1.00 84.94 102 GLU A N 1
ATOM 792 C CA . GLU A 1 102 ? -27.291 -11.797 0.622 1.00 84.94 102 GLU A CA 1
ATOM 793 C C . GLU A 1 102 ? -25.954 -11.700 -0.118 1.00 84.94 102 GLU A C 1
ATOM 795 O O . GLU A 1 102 ? -25.882 -12.095 -1.283 1.00 84.94 102 GLU A O 1
ATOM 800 N N . LYS A 1 103 ? -24.869 -11.297 0.557 1.00 81.88 103 LYS A N 1
ATOM 801 C CA . LYS A 1 103 ? -23.515 -11.268 -0.029 1.00 81.88 103 LYS A CA 1
ATOM 802 C C . LYS A 1 103 ? -23.027 -12.663 -0.441 1.00 81.88 103 LYS A C 1
ATOM 804 O O . LYS A 1 103 ? -22.243 -12.794 -1.373 1.00 81.88 103 LYS A O 1
ATOM 809 N N . TYR A 1 104 ? -23.540 -13.698 0.219 1.00 86.38 104 TYR A N 1
ATOM 810 C CA . TYR A 1 104 ? -23.249 -15.108 -0.051 1.00 86.38 104 TYR A CA 1
ATOM 811 C C . TYR A 1 104 ? -24.396 -15.777 -0.838 1.00 86.38 104 TYR A C 1
ATOM 813 O O . TYR A 1 104 ? -24.574 -16.999 -0.841 1.00 86.38 104 TYR A O 1
ATOM 821 N N . GLY A 1 105 ? -25.224 -14.964 -1.506 1.00 83.19 105 GLY A N 1
ATOM 822 C CA . GLY A 1 105 ? -26.288 -15.389 -2.408 1.00 83.19 105 GLY A CA 1
ATOM 823 C C . GLY A 1 105 ? -27.531 -15.970 -1.729 1.00 83.19 105 GLY A C 1
ATOM 824 O O . GLY A 1 105 ? -28.337 -16.617 -2.405 1.00 83.19 105 GLY A O 1
ATOM 825 N N . TRP A 1 106 ? -27.697 -15.846 -0.411 1.00 90.50 106 TRP A N 1
ATOM 826 C CA . TRP A 1 106 ? -28.964 -16.177 0.252 1.00 90.50 106 TRP A CA 1
ATOM 827 C C . TRP A 1 106 ? -29.966 -15.032 0.081 1.00 90.50 106 TRP A C 1
ATOM 829 O O . TRP A 1 106 ? -29.594 -13.878 0.180 1.00 90.50 106 TRP A O 1
ATOM 839 N N . VAL A 1 107 ? -31.242 -15.331 -0.156 1.00 87.44 107 VAL A N 1
ATOM 840 C CA . VAL A 1 107 ? -32.290 -14.305 -0.261 1.00 87.44 107 VAL A CA 1
ATOM 841 C C . VAL A 1 107 ? -33.512 -14.787 0.502 1.00 87.44 107 VAL A C 1
ATOM 843 O O . VAL A 1 107 ? -33.931 -15.935 0.324 1.00 87.44 107 VAL A O 1
ATOM 846 N N . GLN A 1 108 ? -34.094 -13.913 1.321 1.00 86.50 108 GLN A N 1
ATOM 847 C CA . GLN A 1 108 ? -35.340 -14.197 2.026 1.00 86.50 108 GLN A CA 1
ATOM 848 C C . GLN A 1 108 ? -36.500 -14.332 1.028 1.00 86.50 108 GLN A C 1
ATOM 850 O O . GLN A 1 108 ? -36.751 -13.420 0.238 1.00 86.50 108 GLN A O 1
ATOM 855 N N . LYS A 1 109 ? -37.232 -15.452 1.066 1.00 89.38 109 LYS A N 1
ATOM 856 C CA . LYS A 1 109 ? -38.355 -15.708 0.146 1.00 89.38 109 LYS A CA 1
ATOM 857 C C . LYS A 1 109 ? -39.718 -15.467 0.782 1.00 89.38 109 LYS A C 1
ATOM 859 O O . LYS A 1 109 ? -40.669 -15.131 0.075 1.00 89.38 109 LYS A O 1
ATOM 864 N N . VAL A 1 110 ? -39.848 -15.666 2.091 1.00 89.56 110 VAL A N 1
ATOM 865 C CA . VAL A 1 110 ? -41.115 -15.505 2.805 1.00 89.56 110 VAL A CA 1
ATOM 866 C C . VAL A 1 110 ? -41.331 -14.033 3.143 1.00 89.56 110 VAL A C 1
ATOM 868 O O . VAL A 1 110 ? -40.525 -13.405 3.835 1.00 89.56 110 VAL A O 1
ATOM 871 N N . THR A 1 111 ? -42.446 -13.481 2.657 1.00 88.19 111 THR A N 1
ATOM 872 C CA . THR A 1 111 ? -42.840 -12.095 2.934 1.00 88.19 111 THR A CA 1
ATOM 873 C C . THR A 1 111 ? -43.300 -11.921 4.378 1.00 88.19 111 THR A C 1
ATOM 875 O O . THR A 1 111 ? -43.770 -12.864 5.024 1.00 88.19 111 THR A O 1
ATOM 878 N N . LEU A 1 112 ? -43.211 -10.686 4.876 1.00 85.06 112 LEU A N 1
ATOM 879 C CA . LEU A 1 112 ? -43.672 -10.338 6.217 1.00 85.06 112 LEU A CA 1
ATOM 880 C C . LEU A 1 112 ? -45.161 -10.660 6.403 1.00 85.06 112 LEU A C 1
ATOM 882 O O . LEU A 1 112 ? -45.524 -11.219 7.432 1.00 85.06 112 LEU A O 1
ATOM 886 N N . GLU A 1 113 ? -46.021 -10.364 5.420 1.00 84.25 113 GLU A N 1
ATOM 887 C CA . GLU A 1 113 ? -47.455 -10.674 5.504 1.00 84.25 113 GLU A CA 1
ATOM 888 C C . GLU A 1 113 ? -47.701 -12.160 5.730 1.00 84.25 113 GLU A C 1
ATOM 890 O O . GLU A 1 113 ? -48.463 -12.531 6.621 1.00 84.25 113 GLU A O 1
ATOM 895 N N . LYS A 1 114 ? -47.038 -13.010 4.939 1.00 85.81 114 LYS A N 1
ATOM 896 C CA . LYS A 1 114 ? -47.204 -14.457 5.035 1.00 85.81 114 LYS A CA 1
ATOM 897 C C . LYS A 1 114 ? -46.745 -14.961 6.404 1.00 85.81 114 LYS A C 1
ATOM 899 O O . LYS A 1 114 ? -47.490 -15.687 7.058 1.00 85.81 114 LYS A O 1
ATOM 904 N N . ALA A 1 115 ? -45.580 -14.507 6.868 1.00 87.94 115 ALA A N 1
ATOM 905 C CA . ALA A 1 115 ? -45.057 -14.859 8.186 1.00 87.94 115 ALA A CA 1
ATOM 906 C C . ALA A 1 115 ? -46.001 -14.422 9.323 1.00 87.94 115 ALA A C 1
ATOM 908 O O . ALA A 1 115 ? -46.279 -15.197 10.237 1.00 87.94 115 ALA A O 1
ATOM 909 N N . LEU A 1 116 ? -46.540 -13.198 9.261 1.00 88.56 116 LEU A N 1
ATOM 910 C CA . LEU A 1 116 ? -47.481 -12.696 10.263 1.00 88.56 116 LEU A CA 1
ATOM 911 C C . LEU A 1 116 ? -48.796 -13.484 10.257 1.00 88.56 116 LEU A C 1
ATOM 913 O O . LEU A 1 116 ? -49.293 -13.808 11.332 1.00 88.56 116 LEU A O 1
ATOM 917 N N . ILE A 1 117 ? -49.338 -13.837 9.087 1.00 85.75 117 ILE A N 1
ATOM 918 C CA . ILE A 1 117 ? -50.553 -14.661 8.975 1.00 85.75 117 ILE A CA 1
ATOM 919 C C . ILE A 1 117 ? -50.346 -16.025 9.639 1.00 85.75 117 ILE A C 1
ATOM 921 O O . ILE A 1 117 ? -51.183 -16.437 10.440 1.00 85.75 117 ILE A O 1
ATOM 925 N N . GLU A 1 118 ? -49.230 -16.704 9.371 1.00 86.62 118 GLU A N 1
ATOM 926 C CA . GLU A 1 118 ? -48.931 -18.015 9.963 1.00 86.62 118 GLU A CA 1
ATOM 927 C C . GLU A 1 118 ? -48.805 -17.941 11.492 1.00 86.62 118 GLU A C 1
ATOM 929 O O . GLU A 1 118 ? -49.374 -18.763 12.222 1.00 86.62 118 GLU A O 1
ATOM 934 N N . VAL A 1 119 ? -48.133 -16.904 12.001 1.00 86.62 119 VAL A N 1
ATOM 935 C CA . VAL A 1 119 ? -48.024 -16.660 13.444 1.00 86.62 119 VAL A CA 1
ATOM 936 C C . VAL A 1 119 ? -49.393 -16.348 14.051 1.00 86.62 119 VAL A C 1
ATOM 938 O O . VAL A 1 119 ? -49.756 -16.939 15.071 1.00 86.62 119 VAL A O 1
ATOM 941 N N . ILE A 1 120 ? -50.192 -15.485 13.424 1.00 85.44 120 ILE A N 1
ATOM 942 C CA . ILE A 1 120 ? -51.554 -15.158 13.865 1.00 85.44 120 ILE A CA 1
ATOM 943 C C . ILE A 1 120 ? -52.427 -16.421 13.895 1.00 85.44 120 ILE A C 1
ATOM 945 O O . ILE A 1 120 ? -53.101 -16.672 14.896 1.00 85.44 120 ILE A O 1
ATOM 949 N N . GLU A 1 121 ? -52.391 -17.253 12.851 1.00 82.25 121 GLU A N 1
ATOM 950 C CA . GLU A 1 121 ? -53.101 -18.534 12.809 1.00 82.25 121 GLU A CA 1
ATOM 951 C C . GLU A 1 121 ? -52.678 -19.458 13.951 1.00 82.25 121 GLU A C 1
ATOM 953 O O . GLU A 1 121 ? -53.533 -20.088 14.579 1.00 82.25 121 GLU A O 1
ATOM 958 N N . SER A 1 122 ? -51.382 -19.524 14.260 1.00 83.12 122 SER A N 1
ATOM 959 C CA . SER A 1 122 ? -50.882 -20.325 15.379 1.00 83.12 122 SER A CA 1
ATOM 960 C C . SER A 1 122 ? -51.460 -19.844 16.718 1.00 83.12 122 SER A C 1
ATOM 962 O O . SER A 1 122 ? -51.963 -20.651 17.506 1.00 83.12 122 SER A O 1
ATOM 964 N N . ILE A 1 123 ? -51.512 -18.526 16.941 1.00 82.69 123 ILE A N 1
ATOM 965 C CA . ILE A 1 123 ? -52.080 -17.922 18.153 1.00 82.69 123 ILE A CA 1
ATOM 966 C C . ILE A 1 123 ? -53.602 -18.151 18.203 1.00 82.69 123 ILE A C 1
ATOM 968 O O . ILE A 1 123 ? -54.158 -18.434 19.271 1.00 82.69 123 ILE A O 1
ATOM 972 N N . TYR A 1 124 ? -54.294 -18.099 17.062 1.00 78.62 124 TYR A N 1
ATOM 973 C CA . TYR A 1 124 ? -55.719 -18.425 16.950 1.00 78.62 124 TYR A CA 1
ATOM 974 C C . TYR A 1 124 ? -56.014 -19.895 17.276 1.00 78.62 124 TYR A C 1
ATOM 976 O O . TYR A 1 124 ? -56.918 -20.176 18.068 1.00 78.62 124 TYR A O 1
ATOM 984 N N . ARG A 1 125 ? -55.217 -20.831 16.743 1.00 76.38 125 ARG A N 1
ATOM 985 C CA . ARG A 1 125 ? -55.329 -22.271 17.034 1.00 76.38 125 ARG A CA 1
ATOM 986 C C . ARG A 1 125 ? -55.149 -22.554 18.522 1.00 76.38 125 ARG A C 1
ATOM 988 O O . ARG A 1 125 ? -55.957 -23.275 19.104 1.00 76.38 125 ARG A O 1
ATOM 995 N N . VAL A 1 126 ? -54.151 -21.934 19.153 1.00 76.62 126 VAL A N 1
ATOM 996 C CA . VAL A 1 126 ? -53.900 -22.065 20.598 1.00 76.62 126 VAL A CA 1
ATOM 997 C C . VAL A 1 126 ? -55.025 -21.429 21.431 1.00 76.62 126 VAL A C 1
ATOM 999 O O . VAL A 1 126 ? -55.386 -21.953 22.482 1.00 76.62 126 VAL A O 1
ATOM 1002 N N . SER A 1 127 ? -55.633 -20.334 20.961 1.00 69.75 127 SER A N 1
ATOM 1003 C CA . SER A 1 127 ? -56.708 -19.620 21.672 1.00 69.75 127 SER A CA 1
ATOM 1004 C C . SER A 1 127 ? -58.136 -20.111 21.376 1.00 69.75 127 SER A C 1
ATOM 1006 O O . SER A 1 127 ? -59.082 -19.576 21.953 1.00 69.75 127 SER A O 1
ATOM 1008 N N . LYS A 1 128 ? -58.314 -21.132 20.519 1.00 63.19 128 LYS A N 1
ATOM 1009 C CA . LYS A 1 128 ? -59.612 -21.700 20.076 1.00 63.19 128 LYS A CA 1
ATOM 1010 C C . LYS A 1 128 ? -60.564 -20.714 19.368 1.00 63.19 128 LYS A C 1
ATOM 1012 O O . LYS A 1 128 ? -61.752 -21.003 19.225 1.00 63.19 128 LYS A O 1
ATOM 1017 N N . LYS A 1 129 ? -60.072 -19.566 18.902 1.00 63.06 129 LYS A N 1
ATOM 1018 C CA . LYS A 1 129 ? -60.840 -18.573 18.128 1.00 63.06 129 LYS A CA 1
ATOM 1019 C C . LYS A 1 129 ? -60.709 -18.862 16.616 1.00 63.06 129 LYS A C 1
ATOM 1021 O O . LYS A 1 129 ? -59.670 -19.350 16.180 1.00 63.06 129 LYS A O 1
ATOM 1026 N N . LYS A 1 130 ? -61.739 -18.571 15.805 1.00 53.84 130 LYS A N 1
ATOM 1027 C CA . LYS A 1 130 ? -61.708 -18.702 14.327 1.00 53.84 130 LYS A CA 1
ATOM 1028 C C . LYS A 1 130 ? -61.713 -17.324 13.653 1.00 53.84 130 LYS A C 1
ATOM 1030 O O . LYS A 1 130 ? -62.470 -16.454 14.070 1.00 53.84 130 LYS A O 1
ATOM 1035 N N . TRP A 1 131 ? -60.898 -17.162 12.609 1.00 50.44 131 TRP A N 1
ATOM 1036 C CA . TRP A 1 131 ? -60.805 -15.956 11.772 1.00 50.44 131 TRP A CA 1
ATOM 1037 C C . TRP A 1 131 ? -62.140 -15.667 11.059 1.00 50.44 131 TRP A C 1
ATOM 1039 O O . TRP A 1 131 ? -62.687 -16.564 10.413 1.00 50.44 131 TRP A O 1
ATOM 1049 N N . SER A 1 132 ? -62.658 -14.433 11.114 1.00 51.38 132 SER A N 1
ATOM 1050 C CA . SER A 1 132 ? -63.800 -14.011 10.285 1.00 51.38 132 SER A CA 1
ATOM 1051 C C . SER A 1 132 ? -63.304 -13.407 8.970 1.00 51.38 132 SER A C 1
ATOM 1053 O O . SER A 1 132 ? -62.741 -12.313 8.946 1.00 51.38 132 SER A O 1
ATOM 1055 N N . LYS A 1 133 ? -63.474 -14.117 7.852 1.00 45.66 133 LYS A N 1
ATOM 1056 C CA . LYS A 1 133 ? -63.275 -13.523 6.523 1.00 45.66 133 LYS A CA 1
ATOM 1057 C C . LYS A 1 133 ? -64.421 -12.542 6.257 1.00 45.66 133 LYS A C 1
ATOM 1059 O O . LYS A 1 133 ? -65.546 -13.004 6.113 1.00 45.66 133 LYS A O 1
ATOM 1064 N N . ASN A 1 134 ? -64.128 -11.236 6.257 1.00 37.66 134 ASN A N 1
ATOM 1065 C CA . ASN A 1 134 ? -64.667 -10.207 5.344 1.00 37.66 134 ASN A CA 1
ATOM 1066 C C . ASN A 1 134 ? -64.278 -8.788 5.821 1.00 37.66 134 ASN A C 1
ATOM 1068 O O . ASN A 1 134 ? -64.946 -8.236 6.694 1.00 37.66 134 ASN A O 1
ATOM 1072 N N . PRO A 1 135 ? -63.221 -8.169 5.263 1.00 44.44 135 PRO A N 1
ATOM 1073 C CA . PRO A 1 135 ? -62.870 -6.778 5.520 1.00 44.44 135 PRO A CA 1
ATOM 1074 C C . PRO A 1 135 ? -63.482 -5.860 4.451 1.00 44.44 135 PRO A C 1
ATOM 1076 O O . PRO A 1 135 ? -62.754 -5.338 3.622 1.00 44.44 135 PRO A O 1
ATOM 1079 N N . SER A 1 136 ? -64.809 -5.692 4.428 1.00 41.16 136 SER A N 1
ATOM 1080 C CA . SER A 1 136 ? -65.480 -4.615 3.666 1.00 41.16 136 SER A CA 1
ATOM 1081 C C . SER A 1 136 ? -67.003 -4.745 3.753 1.00 41.16 136 SER A C 1
ATOM 1083 O O . SER A 1 136 ? -67.612 -5.254 2.825 1.00 41.16 136 SER A O 1
ATOM 1085 N N . GLU A 1 137 ? -67.623 -4.338 4.861 1.00 35.94 137 GLU A N 1
ATOM 1086 C CA . GLU A 1 137 ? -69.047 -3.939 4.921 1.00 35.94 137 GLU A CA 1
ATOM 1087 C C . GLU A 1 137 ? -69.392 -3.566 6.369 1.00 35.94 137 GLU A C 1
ATOM 1089 O O . GLU A 1 137 ? -69.888 -4.380 7.138 1.00 35.94 137 GLU A O 1
ATOM 1094 N N . ASN A 1 138 ? -69.013 -2.355 6.784 1.00 35.69 138 ASN A N 1
ATOM 1095 C CA . ASN A 1 138 ? -69.706 -1.540 7.796 1.00 35.69 138 ASN A CA 1
ATOM 1096 C C . ASN A 1 138 ? -68.871 -0.289 8.084 1.00 35.69 138 ASN A C 1
ATOM 1098 O O . ASN A 1 138 ? -68.348 -0.091 9.175 1.00 35.69 138 ASN A O 1
ATOM 1102 N N . ILE A 1 139 ? -68.765 0.583 7.084 1.00 38.56 139 ILE A N 1
ATOM 1103 C CA . ILE A 1 139 ? -68.448 1.989 7.323 1.00 38.56 139 ILE A CA 1
ATOM 1104 C C . ILE A 1 139 ? -69.715 2.752 6.955 1.00 38.56 139 ILE A C 1
ATOM 1106 O O . ILE A 1 139 ? -70.036 2.907 5.779 1.00 38.56 139 ILE A O 1
ATOM 1110 N N . LYS A 1 140 ? -70.478 3.179 7.967 1.00 32.22 140 LYS A N 1
ATOM 1111 C CA . LYS A 1 140 ? -71.514 4.193 7.754 1.00 32.22 140 LYS A CA 1
ATOM 1112 C C . LYS A 1 140 ? -70.829 5.560 7.640 1.00 32.22 140 LYS A C 1
ATOM 1114 O O . LYS A 1 140 ? -69.988 5.866 8.485 1.00 32.22 140 LYS A O 1
ATOM 1119 N N . PRO A 1 141 ? -71.180 6.381 6.638 1.00 33.91 141 PRO A N 1
ATOM 1120 C CA . PRO A 1 141 ? -70.602 7.705 6.470 1.00 33.91 141 PRO A CA 1
ATOM 1121 C C . PRO A 1 141 ? -71.174 8.653 7.528 1.00 33.91 141 PRO A C 1
ATOM 1123 O O . PRO A 1 141 ? -72.389 8.731 7.707 1.00 33.91 141 PRO A O 1
ATOM 1126 N N . ILE A 1 142 ? -70.303 9.381 8.223 1.00 30.73 142 ILE A N 1
ATOM 1127 C CA . ILE A 1 142 ? -70.702 10.502 9.078 1.00 30.73 142 ILE A CA 1
ATOM 1128 C C . ILE A 1 142 ? -70.571 11.767 8.229 1.00 30.73 142 ILE A C 1
ATOM 1130 O O . ILE A 1 142 ? -69.467 12.134 7.830 1.00 30.73 142 ILE A O 1
ATOM 1134 N N . GLN A 1 143 ? -71.706 12.398 7.920 1.00 31.06 143 GLN A N 1
ATOM 1135 C CA . GLN A 1 143 ? -71.752 13.750 7.360 1.00 31.06 143 GLN A CA 1
ATOM 1136 C C . GLN A 1 143 ? -71.650 14.813 8.474 1.00 31.06 143 GLN A C 1
ATOM 1138 O O . GLN A 1 143 ? -72.059 14.542 9.607 1.00 31.06 143 GLN A O 1
ATOM 1143 N N . PRO A 1 144 ? -71.101 16.003 8.160 1.00 44.47 144 PRO A N 1
ATOM 1144 C CA . PRO A 1 144 ? -70.892 17.110 9.093 1.00 44.47 144 PRO A CA 1
ATOM 1145 C C . PRO A 1 144 ? -72.145 17.998 9.258 1.00 44.47 144 PRO A C 1
ATOM 1147 O O . PRO A 1 144 ? -73.007 17.990 8.388 1.00 44.47 144 PRO A O 1
ATOM 1150 N N . GLU A 1 145 ? -72.159 18.805 10.337 1.00 31.33 145 GLU A N 1
ATOM 1151 C CA . GLU A 1 145 ? -73.167 19.817 10.763 1.00 31.33 145 GLU A CA 1
ATOM 1152 C C . GLU A 1 145 ? -74.306 19.278 11.666 1.00 31.33 145 GLU A C 1
ATOM 1154 O O . GLU A 1 145 ? -74.889 18.239 11.396 1.00 31.33 145 GLU A O 1
ATOM 1159 N N . ALA A 1 146 ? -74.735 19.892 12.776 1.00 30.20 146 ALA A N 1
ATOM 1160 C CA . ALA A 1 146 ? -74.400 21.141 13.458 1.00 30.20 146 ALA A CA 1
ATOM 1161 C C . ALA A 1 146 ? -74.952 21.103 14.905 1.00 30.20 146 ALA A C 1
ATOM 1163 O O . ALA A 1 146 ? -76.037 20.572 15.128 1.00 30.20 146 ALA A O 1
ATOM 1164 N N . ARG A 1 147 ? -74.253 21.734 15.860 1.00 30.75 147 ARG A N 1
ATOM 1165 C CA . ARG A 1 147 ? -74.706 22.921 16.627 1.00 30.75 147 ARG A CA 1
ATOM 1166 C C . ARG A 1 147 ? -73.984 23.050 17.967 1.00 30.75 147 ARG A C 1
ATOM 1168 O O . ARG A 1 147 ? -74.180 22.275 18.897 1.00 30.75 147 ARG A O 1
ATOM 1175 N N . GLU A 1 148 ? -73.203 24.120 18.038 1.00 30.45 148 GLU A N 1
ATOM 1176 C CA . GLU A 1 148 ? -72.863 24.829 19.262 1.00 30.45 148 GLU A CA 1
ATOM 1177 C C . GLU A 1 148 ? -74.110 25.340 20.003 1.00 30.45 148 GLU A C 1
ATOM 1179 O O . GLU A 1 148 ? -75.155 25.600 19.404 1.00 30.45 148 GLU A O 1
ATOM 1184 N N . ALA A 1 149 ? -73.872 25.605 21.290 1.00 29.31 149 ALA A N 1
ATOM 1185 C CA . ALA A 1 149 ? -74.643 26.402 22.240 1.00 29.31 149 ALA A CA 1
ATOM 1186 C C . ALA A 1 149 ? -75.687 25.660 23.089 1.00 29.31 149 ALA A C 1
ATOM 1188 O O . ALA A 1 149 ? -76.879 25.707 22.823 1.00 29.31 149 ALA A O 1
ATOM 1189 N N . GLU A 1 150 ? -75.231 25.167 24.246 1.00 29.67 150 GLU A N 1
ATOM 1190 C CA . GLU A 1 150 ? -75.848 25.572 25.514 1.00 29.67 150 GLU A CA 1
ATOM 1191 C C . GLU A 1 150 ? -74.797 25.678 26.638 1.00 29.67 150 GLU A C 1
ATOM 1193 O O . GLU A 1 150 ? -74.007 24.777 26.912 1.00 29.67 150 GLU A O 1
ATOM 1198 N N . LEU A 1 151 ? -74.748 26.868 27.237 1.00 31.33 151 LEU A N 1
ATOM 1199 C CA . LEU A 1 151 ? -73.794 27.334 28.239 1.00 31.33 151 LEU A CA 1
ATOM 1200 C C . LEU A 1 151 ? -74.253 27.009 29.675 1.00 31.33 151 LEU A C 1
ATOM 1202 O O . LEU A 1 151 ? -75.393 27.259 30.037 1.00 31.33 151 LEU A O 1
ATOM 1206 N N . LYS A 1 152 ? -73.270 26.665 30.523 1.00 34.47 152 LYS A N 1
ATOM 1207 C CA . LYS A 1 152 ? -73.103 27.050 31.949 1.00 34.47 152 LYS A CA 1
ATOM 1208 C C . LYS A 1 152 ? -74.240 26.773 32.962 1.00 34.47 152 LYS A C 1
ATOM 1210 O O . LYS A 1 152 ? -75.169 27.561 33.083 1.00 34.47 152 LYS A O 1
ATOM 1215 N N . LYS A 1 153 ? -73.963 25.866 33.919 1.00 33.72 153 LYS A N 1
ATOM 1216 C CA . LYS A 1 153 ? -73.779 26.124 35.383 1.00 33.72 153 LYS A CA 1
ATOM 1217 C C . LYS A 1 153 ? -73.923 24.827 36.204 1.00 33.72 153 LYS A C 1
ATOM 1219 O O . LYS A 1 153 ? -75.015 24.282 36.254 1.00 33.72 153 LYS A O 1
ATOM 1224 N N . LYS A 1 154 ? -72.903 24.460 36.996 1.00 28.33 154 LYS A N 1
ATOM 1225 C CA . LYS A 1 154 ? -72.949 24.412 38.481 1.00 28.33 154 LYS A CA 1
ATOM 1226 C C . LYS A 1 154 ? -71.641 23.871 39.078 1.00 28.33 154 LYS A C 1
ATOM 1228 O O . LYS A 1 154 ? -71.080 22.897 38.595 1.00 28.33 154 LYS A O 1
ATOM 1233 N N . LYS A 1 155 ? -71.201 24.525 40.156 1.00 34.56 155 LYS A N 1
ATOM 1234 C CA . LYS A 1 155 ? -70.240 24.020 41.144 1.00 34.56 155 LYS A CA 1
ATOM 1235 C C . LYS A 1 155 ? -70.872 22.868 41.941 1.00 34.56 155 LYS A C 1
ATOM 1237 O O . LYS A 1 155 ? -72.055 22.953 42.260 1.00 34.56 155 LYS A O 1
ATOM 1242 N N . GLU A 1 156 ? -70.049 21.889 42.317 1.00 32.88 156 GLU A N 1
ATOM 1243 C CA . GLU A 1 156 ? -69.568 21.621 43.691 1.00 32.88 156 GLU A CA 1
ATOM 1244 C C . GLU A 1 156 ? -69.529 20.134 44.100 1.00 32.88 156 GLU A C 1
ATOM 1246 O O . GLU A 1 156 ? -70.467 19.371 43.895 1.00 32.88 156 GLU A O 1
ATOM 1251 N N . SER A 1 157 ? -68.446 19.823 44.823 1.00 30.83 157 SER A N 1
ATOM 1252 C CA . SER A 1 157 ? -68.242 18.741 45.795 1.00 30.83 157 SER A CA 1
ATOM 1253 C C . SER A 1 157 ? -67.995 17.312 45.292 1.00 30.83 157 SER A C 1
ATOM 1255 O O . SER A 1 157 ? -68.900 16.603 44.865 1.00 30.83 157 SER A O 1
ATOM 1257 N N . THR A 1 158 ? -66.775 16.807 45.512 1.00 27.09 158 THR A N 1
ATOM 1258 C CA . THR A 1 158 ? -66.624 15.456 46.076 1.00 27.09 158 THR A CA 1
ATOM 1259 C C . THR A 1 158 ? -65.352 15.353 46.917 1.00 27.09 158 THR A C 1
ATOM 1261 O O . THR A 1 158 ? -64.324 15.960 46.628 1.00 27.09 158 THR A O 1
ATOM 1264 N N . GLN A 1 159 ? -65.507 14.644 48.030 1.00 34.62 159 GLN A N 1
ATOM 1265 C CA . GLN A 1 159 ? -64.614 14.524 49.173 1.00 34.62 159 GLN A CA 1
ATOM 1266 C C . GLN A 1 159 ? -63.405 13.627 48.885 1.00 34.62 159 GLN A C 1
ATOM 1268 O O . GLN A 1 159 ? -63.536 12.560 48.292 1.00 34.62 159 GLN A O 1
ATOM 1273 N N . VAL A 1 160 ? -62.240 14.020 49.404 1.00 35.94 160 VAL A N 1
ATOM 1274 C CA . VAL A 1 160 ? -61.056 13.157 49.486 1.00 35.94 160 VAL A CA 1
ATOM 1275 C C . VAL A 1 160 ? -61.178 12.285 50.737 1.00 35.94 160 VAL A C 1
ATOM 1277 O O . VAL A 1 160 ? -61.072 12.780 51.860 1.00 35.94 160 VAL A O 1
ATOM 1280 N N . VAL A 1 161 ? -61.386 10.982 50.553 1.00 40.91 161 VAL A N 1
ATOM 1281 C CA . VAL A 1 161 ? -61.280 9.986 51.628 1.00 40.91 161 VAL A CA 1
ATOM 1282 C C . VAL A 1 161 ? -59.823 9.525 51.723 1.00 40.91 161 VAL A C 1
ATOM 1284 O O . VAL A 1 161 ? -59.239 9.072 50.741 1.00 40.91 161 VAL A O 1
ATOM 1287 N N . LYS A 1 162 ? -59.223 9.651 52.914 1.00 46.03 162 LYS A N 1
ATOM 1288 C CA . LYS A 1 162 ? -57.892 9.107 53.234 1.00 46.03 162 LYS A CA 1
ATOM 1289 C C . LYS A 1 162 ? -57.976 7.586 53.383 1.00 46.03 162 LYS A C 1
ATOM 1291 O O . LYS A 1 162 ? -58.766 7.099 54.187 1.00 46.03 162 LYS A O 1
ATOM 1296 N N . THR A 1 163 ? -57.124 6.856 52.670 1.00 55.31 163 THR A N 1
ATOM 1297 C CA . THR A 1 163 ? -56.960 5.403 52.816 1.00 55.31 163 THR A CA 1
ATOM 1298 C C . THR A 1 163 ? -56.105 5.057 54.040 1.00 55.31 163 THR A C 1
ATOM 1300 O O . THR A 1 163 ? -55.250 5.835 54.474 1.00 55.31 163 THR A O 1
ATOM 1303 N N . ASP A 1 164 ? -56.325 3.869 54.608 1.00 52.28 164 ASP A N 1
ATOM 1304 C CA . ASP A 1 164 ? -55.714 3.413 55.867 1.00 52.28 164 ASP A CA 1
ATOM 1305 C C . ASP A 1 164 ? -54.181 3.238 55.826 1.00 52.28 164 ASP A C 1
ATOM 1307 O O . ASP A 1 164 ? -53.547 3.139 56.876 1.00 52.28 164 ASP A O 1
ATOM 1311 N N . PHE A 1 165 ? -53.547 3.336 54.653 1.00 45.94 165 PHE A N 1
ATOM 1312 C CA . PHE A 1 165 ? -52.086 3.424 54.529 1.00 45.94 165 PHE A CA 1
ATOM 1313 C C . PHE A 1 165 ? -51.531 4.764 55.059 1.00 45.94 165 PHE A C 1
ATOM 1315 O O . PHE A 1 165 ? -50.427 4.824 55.602 1.00 45.94 165 PHE A O 1
ATOM 1322 N N . GLY A 1 166 ? -52.340 5.831 55.025 1.00 50.78 166 GLY A N 1
ATOM 1323 C CA . GLY A 1 166 ? -51.994 7.141 55.587 1.00 50.78 166 GLY A CA 1
ATOM 1324 C C . GLY A 1 166 ? -51.971 7.194 57.121 1.00 50.78 166 GLY A C 1
ATOM 1325 O O . GLY A 1 166 ? -51.396 8.122 57.682 1.00 50.78 166 GLY A O 1
ATOM 1326 N N . LYS A 1 167 ? -52.549 6.203 57.819 1.00 52.94 167 LYS A N 1
ATOM 1327 C CA . LYS A 1 167 ? -52.498 6.093 59.293 1.00 52.94 167 LYS A CA 1
ATOM 1328 C C . LYS A 1 167 ? -51.309 5.262 59.796 1.00 52.94 167 LYS A C 1
ATOM 1330 O O . LYS A 1 167 ? -50.985 5.332 60.980 1.00 52.94 167 LYS A O 1
ATOM 1335 N N . ALA A 1 168 ? -50.652 4.493 58.924 1.00 47.91 168 ALA A N 1
ATOM 1336 C CA . ALA A 1 168 ? -49.479 3.694 59.287 1.00 47.91 168 ALA A CA 1
ATOM 1337 C C . ALA A 1 168 ? -48.195 4.544 59.337 1.00 47.91 168 ALA A C 1
ATOM 1339 O O . ALA A 1 168 ? -47.377 4.373 60.240 1.00 47.91 168 ALA A O 1
ATOM 1340 N N . ILE A 1 169 ? -48.058 5.520 58.433 1.00 51.47 169 ILE A N 1
ATOM 1341 C CA . ILE A 1 169 ? -46.875 6.395 58.371 1.00 51.47 169 ILE A CA 1
ATOM 1342 C C . ILE A 1 169 ? -46.825 7.388 59.550 1.00 51.47 169 ILE A C 1
ATOM 1344 O O . ILE A 1 169 ? -45.743 7.695 60.044 1.00 51.47 169 ILE A O 1
ATOM 1348 N N . ASP A 1 170 ? -47.973 7.797 60.101 1.00 47.78 170 ASP A N 1
ATOM 1349 C CA . ASP A 1 170 ? -48.037 8.729 61.244 1.00 47.78 170 ASP A CA 1
ATOM 1350 C C . ASP A 1 170 ? -47.651 8.074 62.596 1.00 47.78 170 ASP A C 1
ATOM 1352 O O . ASP A 1 170 ? -47.269 8.754 63.547 1.00 47.78 170 ASP A O 1
ATOM 1356 N N . LYS A 1 171 ? -47.669 6.731 62.685 1.00 49.78 171 LYS A N 1
ATOM 1357 C CA . LYS A 1 171 ? -47.238 5.971 63.880 1.00 49.78 171 LYS A CA 1
ATOM 1358 C C . LYS A 1 171 ? -45.741 5.653 63.922 1.00 49.78 171 LYS A C 1
ATOM 1360 O O . LYS A 1 171 ? -45.212 5.409 65.002 1.00 49.78 171 LYS A O 1
ATOM 1365 N N . ILE A 1 172 ? -45.042 5.675 62.788 1.00 51.88 172 ILE A N 1
ATOM 1366 C CA . ILE A 1 172 ? -43.592 5.403 62.748 1.00 51.88 172 ILE A CA 1
ATOM 1367 C C . ILE A 1 172 ? -42.790 6.607 63.277 1.00 51.88 172 ILE A C 1
ATOM 1369 O O . ILE A 1 172 ? -41.715 6.436 63.847 1.00 51.88 172 ILE A O 1
ATOM 1373 N N . PHE A 1 173 ? -43.349 7.820 63.205 1.00 50.19 173 PHE A N 1
ATOM 1374 C CA . PHE A 1 173 ? -42.688 9.045 63.674 1.00 50.19 173 PHE A CA 1
ATOM 1375 C C . PHE A 1 173 ? -43.092 9.508 65.086 1.00 50.19 173 PHE A C 1
ATOM 1377 O O . PHE A 1 173 ? -42.570 10.511 65.578 1.00 50.19 173 PHE A O 1
ATOM 1384 N N . SER A 1 174 ? -43.959 8.779 65.799 1.00 51.34 174 SER A N 1
ATOM 1385 C CA . SER A 1 174 ? -44.355 9.144 67.167 1.00 51.34 174 SER A CA 1
ATOM 1386 C C . SER A 1 174 ? -43.316 8.924 68.292 1.00 51.34 174 SER A C 1
ATOM 1388 O O . SER A 1 174 ? -43.503 9.546 69.341 1.00 51.34 174 SER A O 1
ATOM 1390 N N . PRO A 1 175 ? -42.218 8.138 68.162 1.00 48.19 175 PRO A N 1
ATOM 1391 C CA . PRO A 1 175 ? -41.251 8.003 69.262 1.00 48.19 175 PRO A CA 1
ATOM 1392 C C . PRO A 1 175 ? -40.326 9.216 69.461 1.00 48.19 175 PRO A C 1
ATOM 1394 O O . PRO A 1 175 ? -39.765 9.377 70.540 1.00 48.19 175 PRO A O 1
ATOM 1397 N N . PHE A 1 176 ? -40.176 10.109 68.475 1.00 51.88 176 PHE A N 1
ATOM 1398 C CA . PHE A 1 176 ? -39.195 11.207 68.543 1.00 51.88 176 PHE A CA 1
ATOM 1399 C C . PHE A 1 176 ? -39.747 12.544 69.066 1.00 51.88 176 PHE A C 1
ATOM 1401 O O . PHE A 1 176 ? -39.085 13.573 68.953 1.00 51.88 176 PHE A O 1
ATOM 1408 N N . LYS A 1 177 ? -40.939 12.561 69.685 1.00 50.69 177 LYS A N 1
ATOM 1409 C CA . LYS A 1 177 ? -41.561 13.798 70.204 1.00 50.69 177 LYS A CA 1
ATOM 1410 C C . LYS A 1 177 ? -41.549 13.992 71.724 1.00 50.69 177 LYS A C 1
ATOM 1412 O O . LYS A 1 177 ? -42.205 14.915 72.201 1.00 50.69 177 LYS A O 1
ATOM 1417 N N . LYS A 1 178 ? -40.789 13.206 72.498 1.00 47.56 178 LYS A N 1
ATOM 1418 C CA . LYS A 1 178 ? -40.557 13.479 73.933 1.00 47.56 178 LYS A CA 1
ATOM 1419 C C . LYS A 1 178 ? -39.171 13.031 74.410 1.00 47.56 178 LYS A C 1
ATOM 1421 O O . LYS A 1 178 ? -39.035 11.975 75.012 1.00 47.56 178 LYS A O 1
ATOM 1426 N N . ILE A 1 179 ? -38.165 13.886 74.234 1.00 42.22 179 ILE A N 1
ATOM 1427 C CA . ILE A 1 179 ? -36.985 13.914 75.112 1.00 42.22 179 ILE A CA 1
ATOM 1428 C C . ILE A 1 179 ? -36.810 15.366 75.546 1.00 42.22 179 ILE A C 1
ATOM 1430 O O . ILE A 1 179 ? -36.255 16.194 74.834 1.00 42.22 179 ILE A O 1
ATOM 1434 N N . GLY A 1 180 ? -37.398 15.686 76.694 1.00 47.19 180 GLY A N 1
ATOM 1435 C CA . GLY A 1 180 ? -37.459 17.043 77.223 1.00 47.19 180 GLY A CA 1
ATOM 1436 C C . GLY A 1 180 ? -37.964 17.083 78.659 1.00 47.19 180 GLY A C 1
ATOM 1437 O O . GLY A 1 180 ? -38.816 17.901 78.968 1.00 47.19 180 GLY A O 1
ATOM 1438 N N . SER A 1 181 ? -37.486 16.175 79.513 1.00 41.75 181 SER A N 1
ATOM 1439 C CA . SER A 1 181 ? -37.538 16.300 80.978 1.00 41.75 181 SER A CA 1
ATOM 1440 C C . SER A 1 181 ? -36.866 15.077 81.598 1.00 41.75 181 SER A C 1
ATOM 1442 O O . SER A 1 181 ? -37.435 14.001 81.501 1.00 41.75 181 SER A O 1
ATOM 1444 N N . TYR A 1 182 ? -35.658 15.241 82.149 1.00 38.03 182 TYR A N 1
ATOM 1445 C CA . TYR A 1 182 ? -35.057 14.534 83.302 1.00 38.03 182 TYR A CA 1
ATOM 1446 C C . TYR A 1 182 ? -33.526 14.642 83.231 1.00 38.03 182 TYR A C 1
ATOM 1448 O O . TYR A 1 182 ? -32.828 13.677 82.957 1.00 38.03 182 TYR A O 1
ATOM 1456 N N . LEU A 1 183 ? -33.003 15.837 83.509 1.00 32.94 183 LEU A N 1
ATOM 1457 C CA . LEU A 1 183 ? -31.635 16.031 83.995 1.00 32.94 183 LEU A CA 1
ATOM 1458 C C . LEU A 1 183 ? -31.692 17.142 85.053 1.00 32.94 183 LEU A C 1
ATOM 1460 O O . LEU A 1 183 ? -31.669 18.329 84.739 1.00 32.94 183 LEU A O 1
ATOM 1464 N N . LYS A 1 184 ? -31.838 16.746 86.323 1.00 34.09 184 LYS A N 1
ATOM 1465 C CA . LYS A 1 184 ? -31.444 17.582 87.462 1.00 34.09 184 LYS A CA 1
ATOM 1466 C C . LYS A 1 184 ? -29.943 17.372 87.646 1.00 34.09 184 LYS A C 1
ATOM 1468 O O . LYS A 1 184 ? -29.547 16.340 88.175 1.00 34.09 184 LYS A O 1
ATOM 1473 N N . ILE A 1 185 ? -29.130 18.340 87.230 1.00 37.47 185 ILE A N 1
ATOM 1474 C CA . ILE A 1 185 ? -27.757 18.499 87.721 1.00 37.47 185 ILE A CA 1
ATOM 1475 C C . ILE A 1 185 ? -27.598 19.945 88.193 1.00 37.47 185 ILE A C 1
ATOM 1477 O O . ILE A 1 185 ? -28.092 20.889 87.578 1.00 37.47 185 ILE A O 1
ATOM 1481 N N . SER A 1 186 ? -26.988 20.057 89.365 1.00 34.59 186 SER A N 1
ATOM 1482 C CA . SER A 1 186 ? -26.829 21.246 90.190 1.00 34.59 186 SER A CA 1
ATOM 1483 C C . SER A 1 186 ? -25.977 22.342 89.536 1.00 34.59 186 SER A C 1
ATOM 1485 O O . SER A 1 186 ? -24.888 22.078 89.047 1.00 34.59 186 SER A O 1
ATOM 1487 N N . THR A 1 187 ? -26.500 23.570 89.609 1.00 42.06 187 THR A N 1
ATOM 1488 C CA . THR A 1 187 ? -25.836 24.884 89.767 1.00 42.06 187 THR A CA 1
ATOM 1489 C C . THR A 1 187 ? -24.440 25.131 89.165 1.00 42.06 187 THR A C 1
ATOM 1491 O O . THR A 1 187 ? -23.430 24.735 89.740 1.00 42.06 187 THR A O 1
ATOM 1494 N N . GLY A 1 188 ? -24.390 26.002 88.148 1.00 37.28 188 GLY A N 1
ATOM 1495 C CA . GLY A 1 188 ? -23.210 26.795 87.770 1.00 37.28 188 GLY A CA 1
ATOM 1496 C C . GLY A 1 188 ? -23.477 27.665 86.531 1.00 37.28 188 GLY A C 1
ATOM 1497 O O . GLY A 1 188 ? -23.862 27.138 85.500 1.00 37.28 188 GLY A O 1
ATOM 1498 N N . LYS A 1 189 ? -23.346 28.993 86.670 1.00 44.44 189 LYS A N 1
ATOM 1499 C CA . LYS A 1 189 ? -23.571 30.098 85.695 1.00 44.44 189 LYS A CA 1
ATOM 1500 C C . LYS A 1 189 ? -22.848 29.816 84.350 1.00 44.44 189 LYS A C 1
ATOM 1502 O O . LYS A 1 189 ? -21.772 29.247 84.399 1.00 44.44 189 LYS A O 1
ATOM 1507 N N . GLU A 1 190 ? -23.324 30.107 83.131 1.00 43.09 190 GLU A N 1
ATOM 1508 C CA . GLU A 1 190 ? -23.971 31.291 82.534 1.00 43.09 190 GLU A CA 1
ATOM 1509 C C . GLU A 1 190 ? -24.883 30.902 81.338 1.00 43.09 190 GLU A C 1
ATOM 1511 O O . GLU A 1 190 ? -24.733 29.842 80.733 1.00 43.09 190 GLU A O 1
ATOM 1516 N N . LYS A 1 191 ? -25.857 31.754 80.985 1.00 38.00 191 LYS A N 1
ATOM 1517 C CA . LYS A 1 191 ? -26.885 31.491 79.959 1.00 38.00 191 LYS A CA 1
ATOM 1518 C C . LYS A 1 191 ? -26.423 31.899 78.547 1.00 38.00 191 LYS A C 1
ATOM 1520 O O . LYS A 1 191 ? -26.333 33.090 78.273 1.00 38.00 191 LYS A O 1
ATOM 1525 N N . PHE A 1 192 ? -26.314 30.944 77.619 1.00 44.09 192 PHE A N 1
ATOM 1526 C CA . PHE A 1 192 ? -26.451 31.192 76.174 1.00 44.09 192 PHE A CA 1
ATOM 1527 C C . PHE A 1 192 ? -27.883 30.838 75.738 1.00 44.09 192 PHE A C 1
ATOM 1529 O O . PHE A 1 192 ? -28.318 29.696 75.873 1.00 44.09 192 PHE A O 1
ATOM 1536 N N . ASN A 1 193 ? -28.650 31.817 75.250 1.00 44.94 193 ASN A N 1
ATOM 1537 C CA . ASN A 1 193 ? -30.060 31.645 74.884 1.00 44.94 193 ASN A CA 1
ATOM 1538 C C . ASN A 1 193 ? -30.193 31.336 73.377 1.00 44.94 193 ASN A C 1
ATOM 1540 O O . ASN A 1 193 ? -30.324 32.251 72.567 1.00 44.94 193 ASN A O 1
ATOM 1544 N N . ILE A 1 194 ? -30.128 30.058 72.979 1.00 53.81 194 ILE A N 1
ATOM 1545 C CA . ILE A 1 194 ? -30.370 29.632 71.586 1.00 53.81 194 ILE A CA 1
ATOM 1546 C C . ILE A 1 194 ? -31.864 29.325 71.410 1.00 53.81 194 ILE A C 1
ATOM 1548 O O . ILE A 1 194 ? -32.410 28.415 72.028 1.00 53.81 194 ILE A O 1
ATOM 1552 N N . SER A 1 195 ? -32.535 30.085 70.541 1.00 61.28 195 SER A N 1
ATOM 1553 C CA . SER A 1 195 ? -33.926 29.838 70.138 1.00 61.28 195 SER A CA 1
ATOM 1554 C C . SER A 1 195 ? -34.057 28.477 69.437 1.00 61.28 195 SER A C 1
ATOM 1556 O O . SER A 1 195 ? -33.449 28.260 68.389 1.00 61.28 195 SER A O 1
ATOM 1558 N N . TRP A 1 196 ? -34.899 27.577 69.960 1.00 55.94 196 TRP A N 1
ATOM 1559 C CA . TRP A 1 196 ? -35.183 26.254 69.373 1.00 55.94 196 TRP A CA 1
ATOM 1560 C C . TRP A 1 196 ? -35.683 26.316 67.917 1.00 55.94 196 TRP A C 1
ATOM 1562 O O . TRP A 1 196 ? -35.461 25.383 67.148 1.00 55.94 196 TRP A O 1
ATOM 1572 N N . ARG A 1 197 ? -36.285 27.440 67.499 1.00 62.66 197 ARG A N 1
ATOM 1573 C CA . ARG A 1 197 ? -36.651 27.698 66.096 1.00 62.66 197 ARG A CA 1
ATOM 1574 C C . ARG A 1 197 ? -35.414 27.876 65.212 1.00 62.66 197 ARG A C 1
ATOM 1576 O O . ARG A 1 197 ? -35.362 27.323 64.121 1.00 62.66 197 ARG A O 1
ATOM 1583 N N . ASN A 1 198 ? -34.410 28.607 65.695 1.00 56.59 198 ASN A N 1
ATOM 1584 C CA . ASN A 1 198 ? -33.167 28.849 64.960 1.00 56.59 198 ASN A CA 1
ATOM 1585 C C . ASN A 1 198 ? -32.304 27.579 64.901 1.00 56.59 198 ASN A C 1
ATOM 1587 O O . ASN A 1 198 ? -31.675 27.324 63.881 1.00 56.59 198 ASN A O 1
ATOM 1591 N N . PHE A 1 199 ? -32.339 26.746 65.948 1.00 65.50 199 PHE A N 1
ATOM 1592 C CA . PHE A 1 199 ? -31.686 25.433 65.951 1.00 65.50 199 PHE A CA 1
ATOM 1593 C C . PHE A 1 199 ? -32.355 24.443 64.979 1.00 65.50 199 PHE A C 1
ATOM 1595 O O . PHE A 1 199 ? -31.666 23.741 64.244 1.00 65.50 199 PHE A O 1
ATOM 1602 N N . GLY A 1 200 ? -33.692 24.435 64.897 1.00 71.06 200 GLY A N 1
ATOM 1603 C CA . GLY A 1 200 ? -34.429 23.636 63.910 1.00 71.06 200 GLY A CA 1
ATOM 1604 C C . GLY A 1 200 ? -34.165 24.069 62.463 1.00 71.06 200 GLY A C 1
ATOM 1605 O O . GLY A 1 200 ? -33.915 23.225 61.608 1.00 71.06 200 GLY A O 1
ATOM 1606 N N . VAL A 1 201 ? -34.142 25.380 62.190 1.00 68.81 201 VAL A N 1
ATOM 1607 C CA . VAL A 1 201 ? -33.774 25.923 60.867 1.00 68.81 201 VAL A CA 1
ATOM 1608 C C . VAL A 1 201 ? -32.320 25.592 60.518 1.00 68.81 201 VAL A C 1
ATOM 1610 O O . VAL A 1 201 ? -32.044 25.217 59.382 1.00 68.81 201 VAL A O 1
ATOM 1613 N N . PHE A 1 202 ? -31.403 25.657 61.487 1.00 73.06 202 PHE A N 1
ATOM 1614 C CA . PHE A 1 202 ? -30.008 25.254 61.304 1.00 73.06 202 PHE A CA 1
ATOM 1615 C C . PHE A 1 202 ? -29.868 23.763 60.967 1.00 73.06 202 PHE A C 1
ATOM 1617 O O . PHE A 1 202 ? -29.149 23.427 60.033 1.00 73.06 202 PHE A O 1
ATOM 1624 N N . LEU A 1 203 ? -30.587 22.869 61.655 1.00 74.62 203 LEU A N 1
ATOM 1625 C CA . LEU A 1 203 ? -30.578 21.432 61.350 1.00 74.62 203 LEU A CA 1
ATOM 1626 C C . LEU A 1 203 ? -31.186 21.117 59.978 1.00 74.62 203 LEU A C 1
ATOM 1628 O O . LEU A 1 203 ? -30.657 20.272 59.259 1.00 74.62 203 LEU A O 1
ATOM 1632 N N . ILE A 1 204 ? -32.255 21.816 59.584 1.00 74.50 204 ILE A N 1
ATOM 1633 C CA . ILE A 1 204 ? -32.838 21.683 58.243 1.00 74.50 204 ILE A CA 1
ATOM 1634 C C . ILE A 1 204 ? -31.832 22.159 57.194 1.00 74.50 204 ILE A C 1
ATOM 1636 O O . ILE A 1 204 ? -31.554 21.415 56.260 1.00 74.50 204 ILE A O 1
ATOM 1640 N N . LEU A 1 205 ? -31.215 23.329 57.376 1.00 71.19 205 LEU A N 1
ATOM 1641 C CA . LEU A 1 205 ? -30.166 23.827 56.483 1.00 71.19 205 LEU A CA 1
ATOM 1642 C C . LEU A 1 205 ? -28.981 22.866 56.403 1.00 71.19 205 LEU A C 1
ATOM 1644 O O . LEU A 1 205 ? -28.517 22.597 55.305 1.00 71.19 205 LEU A O 1
ATOM 1648 N N . LEU A 1 206 ? -28.534 22.296 57.525 1.00 77.75 206 LEU A N 1
ATOM 1649 C CA . LEU A 1 206 ? -27.449 21.317 57.564 1.00 77.75 206 LEU A CA 1
ATOM 1650 C C . LEU A 1 206 ? -27.829 20.017 56.842 1.00 77.75 206 LEU A C 1
ATOM 1652 O O . LEU A 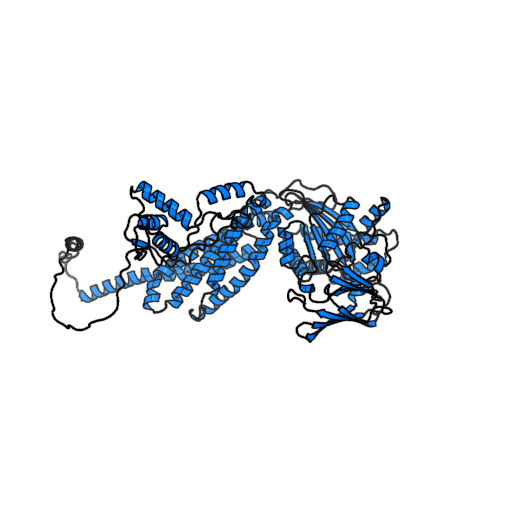1 206 ? -27.006 19.454 56.124 1.00 77.75 206 LEU A O 1
ATOM 1656 N N . SER A 1 207 ? -29.075 19.555 56.984 1.00 73.06 207 SER A N 1
ATOM 1657 C CA . SER A 1 207 ? -29.578 18.374 56.276 1.00 73.06 207 SER A CA 1
ATOM 1658 C C . SER A 1 207 ? -29.708 18.624 54.773 1.00 73.06 207 SER A C 1
ATOM 1660 O O . SER A 1 207 ? -29.248 17.807 53.985 1.00 73.06 207 SER A O 1
ATOM 1662 N N . VAL A 1 208 ? -30.215 19.793 54.367 1.00 76.06 208 VAL A N 1
ATOM 1663 C CA . VAL A 1 208 ? -30.300 20.220 52.965 1.00 76.06 208 VAL A CA 1
ATOM 1664 C C . VAL A 1 208 ? -28.902 20.404 52.381 1.00 76.06 208 VAL A C 1
ATOM 1666 O O . VAL A 1 208 ? -28.664 19.960 51.268 1.00 76.06 208 VAL A O 1
ATOM 1669 N N . LEU A 1 209 ? -27.951 20.967 53.133 1.00 73.12 209 LEU A N 1
ATOM 1670 C CA . LEU A 1 209 ? -26.540 21.073 52.745 1.00 73.12 209 LEU A CA 1
ATOM 1671 C C . LEU A 1 209 ? -25.868 19.706 52.635 1.00 73.12 209 LEU A C 1
ATOM 1673 O O . LEU A 1 209 ? -25.071 19.509 51.731 1.00 73.12 209 LEU A O 1
ATOM 1677 N N . SER A 1 210 ? -26.185 18.757 53.514 1.00 75.12 210 SER A N 1
ATOM 1678 C CA . SER A 1 210 ? -25.625 17.399 53.467 1.00 75.12 210 SER A CA 1
ATOM 1679 C C . SER A 1 210 ? -26.187 16.605 52.288 1.00 75.12 210 SER A C 1
ATOM 1681 O O . SER A 1 210 ? -25.438 15.938 51.582 1.00 75.12 210 SER A O 1
ATOM 1683 N N . VAL A 1 211 ? -27.490 16.731 52.028 1.00 76.81 211 VAL A N 1
ATOM 1684 C CA . VAL A 1 211 ? -28.169 16.156 50.860 1.00 76.81 211 VAL A CA 1
ATOM 1685 C C . VAL A 1 211 ? -27.639 16.810 49.580 1.00 76.81 211 VAL A C 1
ATOM 1687 O O . VAL A 1 211 ? -27.175 16.107 48.693 1.00 76.81 211 VAL A O 1
ATOM 1690 N N . ALA A 1 212 ? -27.583 18.140 49.496 1.00 71.75 212 ALA A N 1
ATOM 1691 C CA . ALA A 1 212 ? -27.003 18.849 48.354 1.00 71.75 212 ALA A CA 1
ATOM 1692 C C . ALA A 1 212 ? -25.514 18.516 48.165 1.00 71.75 212 ALA A C 1
ATOM 1694 O O . ALA A 1 212 ? -25.071 18.319 47.040 1.00 71.75 212 ALA A O 1
ATOM 1695 N N . SER A 1 213 ? -24.745 18.372 49.247 1.00 73.50 213 SER A N 1
ATOM 1696 C CA . SER A 1 213 ? -23.353 17.909 49.202 1.00 73.50 213 SER A CA 1
ATOM 1697 C C . SER A 1 213 ? -23.254 16.515 48.584 1.00 73.50 213 SER A C 1
ATOM 1699 O O . SER A 1 213 ? -22.522 16.295 47.620 1.00 73.50 213 SER A O 1
ATOM 1701 N N . TYR A 1 214 ? -24.077 15.581 49.054 1.00 81.38 214 TYR A N 1
ATOM 1702 C CA . TYR A 1 214 ? -24.100 14.223 48.535 1.00 81.38 214 TYR A CA 1
ATOM 1703 C C . TYR A 1 214 ? -24.550 14.152 47.065 1.00 81.38 214 TYR A C 1
ATOM 1705 O O . TYR A 1 214 ? -23.888 13.497 46.264 1.00 81.38 214 TYR A O 1
ATOM 1713 N N . PHE A 1 215 ? -25.623 14.851 46.684 1.00 82.00 215 PHE A N 1
ATOM 1714 C CA . PHE A 1 215 ? -26.223 14.773 45.344 1.00 82.00 215 PHE A CA 1
ATOM 1715 C C . PHE A 1 215 ? -25.572 15.687 44.293 1.00 82.00 215 PHE A C 1
ATOM 1717 O O . PHE A 1 215 ? -25.746 15.435 43.104 1.00 82.00 215 PHE A O 1
ATOM 1724 N N . LEU A 1 216 ? -24.813 16.713 44.694 1.00 83.75 216 LEU A N 1
ATOM 1725 C CA . LEU A 1 216 ? -24.150 17.644 43.772 1.00 83.75 216 LEU A CA 1
ATOM 1726 C C . LEU A 1 216 ? -22.622 17.534 43.815 1.00 83.75 216 LEU A C 1
ATOM 1728 O O . LEU A 1 216 ? -21.992 17.413 42.766 1.00 83.75 216 LEU A O 1
ATOM 1732 N N . PHE A 1 217 ? -22.005 17.537 45.002 1.00 84.94 217 PHE A N 1
ATOM 1733 C CA . PHE A 1 217 ? -20.542 17.533 45.094 1.00 84.94 217 PHE A CA 1
ATOM 1734 C C . PHE A 1 217 ? -19.951 16.168 44.762 1.00 84.94 217 PHE A C 1
ATOM 1736 O O . PHE A 1 217 ? -18.940 16.119 44.066 1.00 84.94 217 PHE A O 1
ATOM 1743 N N . THR A 1 218 ? -20.558 15.062 45.209 1.00 87.94 218 THR A N 1
ATOM 1744 C CA . THR A 1 218 ? -19.989 13.733 44.920 1.00 87.94 218 THR A CA 1
ATOM 1745 C C . THR A 1 218 ? -19.995 13.403 43.423 1.00 87.94 218 THR A C 1
ATOM 1747 O O . THR A 1 218 ? -18.941 12.997 42.923 1.00 87.94 218 THR A O 1
ATOM 1750 N N . PRO A 1 219 ? -21.077 13.654 42.650 1.00 88.50 219 PRO A N 1
ATOM 1751 C CA . PRO A 1 219 ? -21.049 13.408 41.213 1.00 88.50 219 PRO A CA 1
ATOM 1752 C C . PRO A 1 219 ? -20.148 14.408 40.479 1.00 88.50 219 PRO A C 1
ATOM 1754 O O . PRO A 1 219 ? -19.427 14.010 39.570 1.00 88.50 219 PRO A O 1
ATOM 1757 N N . ALA A 1 220 ? -20.103 15.680 40.897 1.00 85.75 220 ALA A N 1
ATOM 1758 C CA . ALA A 1 220 ? -19.221 16.676 40.282 1.00 85.75 220 ALA A CA 1
ATOM 1759 C C . ALA A 1 220 ? -17.728 16.370 40.515 1.00 85.75 220 ALA A C 1
ATOM 1761 O O . ALA A 1 220 ? -16.924 16.444 39.584 1.00 85.75 220 ALA A O 1
ATOM 1762 N N . ALA A 1 221 ? -17.350 15.968 41.732 1.00 87.12 221 ALA A N 1
ATOM 1763 C CA . ALA A 1 221 ? -15.991 15.527 42.044 1.00 87.12 221 ALA A CA 1
ATOM 1764 C C . ALA A 1 221 ? -15.629 14.245 41.277 1.00 87.12 221 ALA A C 1
ATOM 1766 O O . ALA A 1 221 ? -14.521 14.133 40.753 1.00 87.12 221 ALA A O 1
ATOM 1767 N N . SER A 1 222 ? -16.581 13.311 41.154 1.00 90.00 222 SER A N 1
ATOM 1768 C CA . SER A 1 222 ? -16.435 12.097 40.345 1.00 90.00 222 SER A CA 1
ATOM 1769 C C . SER A 1 222 ? -16.183 12.418 38.868 1.00 90.00 222 SER A C 1
ATOM 1771 O O . SER A 1 222 ? -15.264 11.845 38.280 1.00 90.00 222 SER A O 1
ATOM 1773 N N . LEU A 1 223 ? -16.927 13.364 38.278 1.00 88.25 223 LEU A N 1
ATOM 1774 C CA . LEU A 1 223 ? -16.701 13.826 36.903 1.00 88.25 223 LEU A CA 1
ATOM 1775 C C . LEU A 1 223 ? -15.281 14.374 36.720 1.00 88.25 223 LEU A C 1
ATOM 1777 O O . LEU A 1 223 ? -14.584 13.969 35.791 1.00 88.25 223 LEU A O 1
ATOM 1781 N N . GLY A 1 224 ? -14.830 15.249 37.625 1.00 85.50 224 GLY A N 1
ATOM 1782 C CA . GLY A 1 224 ? -13.491 15.839 37.560 1.00 85.50 224 GLY A CA 1
ATOM 1783 C C . GLY A 1 224 ? -12.371 14.803 37.699 1.00 85.50 224 GLY A C 1
ATOM 1784 O O . GLY A 1 224 ? -11.447 14.775 36.885 1.00 85.50 224 GLY A O 1
ATOM 1785 N N . TYR A 1 225 ? -12.467 13.918 38.696 1.00 92.38 225 TYR A N 1
ATOM 1786 C CA . TYR A 1 225 ? -11.463 12.881 38.944 1.00 92.38 225 TYR A CA 1
ATOM 1787 C C . TYR A 1 225 ? -11.374 11.867 37.798 1.00 92.38 225 TYR A C 1
ATOM 1789 O O . TYR A 1 225 ? -10.277 11.574 37.316 1.00 92.38 225 TYR A O 1
ATOM 1797 N N . ASN A 1 226 ? -12.516 11.344 37.337 1.00 92.62 226 ASN A N 1
ATOM 1798 C CA . ASN A 1 226 ? -12.533 10.382 36.237 1.00 92.62 226 ASN A CA 1
ATOM 1799 C C . ASN A 1 226 ? -12.117 11.034 34.915 1.00 92.62 226 ASN A C 1
ATOM 1801 O O . ASN A 1 226 ? -11.361 10.417 34.174 1.00 92.62 226 ASN A O 1
ATOM 1805 N N . GLY A 1 227 ? -12.516 12.285 34.653 1.00 88.81 227 GLY A N 1
ATOM 1806 C CA . GLY A 1 227 ? -12.093 13.022 33.460 1.00 88.81 227 GLY A CA 1
ATOM 1807 C C . GLY A 1 227 ? -10.577 13.223 33.402 1.00 88.81 227 GLY A C 1
ATOM 1808 O O . GLY A 1 227 ? -9.952 12.930 32.385 1.00 88.81 227 GLY A O 1
ATOM 1809 N N . TYR A 1 228 ? -9.961 13.629 34.519 1.00 89.50 228 TYR A N 1
ATOM 1810 C CA . TYR A 1 228 ? -8.502 13.739 34.621 1.00 89.50 228 TYR A CA 1
ATOM 1811 C C . TYR A 1 228 ? -7.799 12.392 34.398 1.00 89.50 228 TYR A C 1
ATOM 1813 O O . TYR A 1 228 ? -6.809 12.311 33.669 1.00 89.50 228 TYR A O 1
ATOM 1821 N N . LYS A 1 229 ? -8.311 11.317 35.013 1.00 93.50 229 LYS A N 1
ATOM 1822 C CA . LYS A 1 229 ? -7.728 9.980 34.859 1.00 93.50 229 LYS A CA 1
ATOM 1823 C C . LYS A 1 229 ? -7.844 9.452 33.435 1.00 93.50 229 LYS A C 1
ATOM 1825 O O . LYS A 1 229 ? -6.854 8.927 32.940 1.00 93.50 229 LYS A O 1
ATOM 1830 N N . ILE A 1 230 ? -8.989 9.637 32.777 1.00 90.81 230 ILE A N 1
ATOM 1831 C CA . ILE A 1 230 ? -9.166 9.293 31.360 1.00 90.81 230 ILE A CA 1
ATOM 1832 C C . ILE A 1 230 ? -8.134 10.035 30.519 1.00 90.81 230 ILE A C 1
ATOM 1834 O O . ILE A 1 230 ? -7.404 9.393 29.783 1.00 90.81 230 ILE A O 1
ATOM 1838 N N . TYR A 1 231 ? -7.984 11.350 30.694 1.00 86.81 231 TYR A N 1
ATOM 1839 C CA . TYR A 1 231 ? -6.994 12.127 29.943 1.00 86.81 231 TYR A CA 1
ATOM 1840 C C . TYR A 1 231 ? -5.558 11.584 30.087 1.00 86.81 231 TYR A C 1
ATOM 1842 O O . TYR A 1 231 ? -4.842 11.454 29.094 1.00 86.81 231 TYR A O 1
ATOM 1850 N N . SER A 1 232 ? -5.138 11.241 31.312 1.00 89.88 232 SER A N 1
ATOM 1851 C CA . SER A 1 232 ? -3.823 10.632 31.571 1.00 89.88 232 SER A CA 1
ATOM 1852 C C . SER A 1 232 ? -3.689 9.264 30.899 1.00 89.88 232 SER A C 1
ATOM 1854 O O . SER A 1 232 ? -2.738 9.035 30.156 1.00 89.88 232 SER A O 1
ATOM 1856 N N . LEU A 1 233 ? -4.659 8.374 31.124 1.00 93.44 233 LEU A N 1
ATOM 1857 C CA . LEU A 1 233 ? -4.646 7.012 30.590 1.00 93.44 233 LEU A CA 1
ATOM 1858 C C . LEU A 1 233 ? -4.702 7.002 29.061 1.00 93.44 233 LEU A C 1
ATOM 1860 O O . LEU A 1 233 ? -4.003 6.210 28.445 1.00 93.44 233 LEU A O 1
ATOM 1864 N N . SER A 1 234 ? -5.466 7.904 28.437 1.00 88.44 234 SER A N 1
ATOM 1865 C CA . SER A 1 234 ? -5.556 8.021 26.978 1.00 88.44 234 SER A CA 1
ATOM 1866 C C . SER A 1 234 ? -4.202 8.365 26.361 1.00 88.44 234 SER A C 1
ATOM 1868 O O . SER A 1 234 ? -3.832 7.784 25.343 1.00 88.44 234 SER A O 1
ATOM 1870 N N . LYS A 1 235 ? -3.416 9.250 26.993 1.00 88.81 235 LYS A N 1
ATOM 1871 C CA . LYS A 1 235 ? -2.048 9.552 26.536 1.00 88.81 235 LYS A CA 1
ATOM 1872 C C . LYS A 1 235 ? -1.124 8.346 26.638 1.00 88.81 235 LYS A C 1
ATOM 1874 O O . LYS A 1 235 ? -0.312 8.115 25.741 1.00 88.81 235 LYS A O 1
ATOM 1879 N N . GLU A 1 236 ? -1.217 7.597 27.730 1.00 92.69 236 GLU A N 1
ATOM 1880 C CA . GLU A 1 236 ? -0.392 6.408 27.911 1.00 92.69 236 GLU A CA 1
ATOM 1881 C C . GLU A 1 236 ? -0.794 5.290 26.936 1.00 92.69 236 GLU A C 1
ATOM 1883 O O . GLU A 1 236 ? 0.087 4.703 26.310 1.00 92.69 236 GLU A O 1
ATOM 1888 N N . ALA A 1 237 ? -2.097 5.066 26.736 1.00 91.12 237 ALA A N 1
ATOM 1889 C CA . ALA A 1 237 ? -2.638 4.106 25.776 1.00 91.12 237 ALA A CA 1
ATOM 1890 C C . ALA A 1 237 ? -2.194 4.441 24.350 1.00 91.12 237 ALA A C 1
ATOM 1892 O O . ALA A 1 237 ? -1.700 3.570 23.634 1.00 91.12 237 ALA A O 1
ATOM 1893 N N . TYR A 1 238 ? -2.272 5.715 23.962 1.00 86.94 238 TYR A N 1
ATOM 1894 C CA . TYR A 1 238 ? -1.778 6.193 22.673 1.00 86.94 238 TYR A CA 1
ATOM 1895 C C . TYR A 1 238 ? -0.273 5.935 22.494 1.00 86.94 238 TYR A C 1
ATOM 1897 O O . TYR A 1 238 ? 0.166 5.417 21.465 1.00 86.94 238 TYR A O 1
ATOM 1905 N N . SER A 1 239 ? 0.528 6.237 23.520 1.00 88.25 239 SER A N 1
ATOM 1906 C CA . SER A 1 239 ? 1.976 5.994 23.519 1.00 88.25 239 SER A CA 1
ATOM 1907 C C . SER A 1 239 ? 2.319 4.505 23.402 1.00 88.25 239 SER A C 1
ATOM 1909 O O . SER A 1 239 ? 3.182 4.131 22.607 1.00 88.25 239 SER A O 1
ATOM 1911 N N . ASN A 1 240 ? 1.631 3.642 24.156 1.00 90.00 240 ASN A N 1
ATOM 1912 C CA . ASN A 1 240 ? 1.831 2.194 24.109 1.00 90.00 240 ASN A CA 1
ATOM 1913 C C . ASN A 1 240 ? 1.388 1.598 22.768 1.00 90.00 240 ASN A C 1
ATOM 1915 O O . ASN A 1 240 ? 2.119 0.783 22.212 1.00 90.00 240 ASN A O 1
ATOM 1919 N N . THR A 1 241 ? 0.275 2.071 22.201 1.00 85.69 241 THR A N 1
ATOM 1920 C CA . THR A 1 241 ? -0.202 1.664 20.868 1.00 85.69 241 THR A CA 1
ATOM 1921 C C . THR A 1 241 ? 0.829 1.996 19.790 1.00 85.69 241 THR A C 1
ATOM 1923 O O . THR A 1 241 ? 1.195 1.130 19.000 1.00 85.69 241 THR A O 1
ATOM 1926 N N . ARG A 1 242 ? 1.402 3.211 19.802 1.00 82.31 242 ARG A N 1
ATOM 1927 C CA . ARG A 1 242 ? 2.478 3.596 18.865 1.00 82.31 242 ARG A CA 1
ATOM 1928 C C . ARG A 1 242 ? 3.758 2.776 19.016 1.00 82.31 242 ARG A C 1
ATOM 1930 O O . ARG A 1 242 ? 4.504 2.640 18.054 1.00 82.31 242 ARG A O 1
ATOM 1937 N N . LYS A 1 243 ? 4.029 2.262 20.216 1.00 83.56 243 LYS A N 1
ATOM 1938 C CA . LYS A 1 243 ? 5.154 1.356 20.494 1.00 83.56 243 LYS A CA 1
ATOM 1939 C C . LYS A 1 243 ? 4.800 -0.115 20.265 1.00 83.56 243 LYS A C 1
ATOM 1941 O O . LYS A 1 243 ? 5.597 -0.972 20.627 1.00 83.56 243 LYS A O 1
ATOM 1946 N N . PHE A 1 244 ? 3.611 -0.396 19.726 1.00 85.00 244 PHE A N 1
ATOM 1947 C CA . PHE A 1 244 ? 3.075 -1.738 19.513 1.00 85.00 244 PHE A CA 1
ATOM 1948 C C . PHE A 1 244 ? 2.986 -2.597 20.792 1.00 85.00 244 PHE A C 1
ATOM 1950 O O . PHE A 1 244 ? 2.923 -3.818 20.737 1.00 85.00 244 PHE A O 1
ATOM 1957 N N . ASN A 1 245 ? 2.933 -1.957 21.969 1.00 89.69 245 ASN A N 1
ATOM 1958 C CA . ASN A 1 245 ? 2.737 -2.619 23.260 1.00 89.69 245 ASN A CA 1
ATOM 1959 C C . ASN A 1 245 ? 1.237 -2.724 23.569 1.00 89.69 245 ASN A C 1
ATOM 1961 O O . ASN A 1 245 ? 0.688 -1.971 24.383 1.00 89.69 245 ASN A O 1
ATOM 1965 N N . LEU A 1 246 ? 0.569 -3.624 22.848 1.00 92.50 246 LEU A N 1
ATOM 1966 C CA . LEU A 1 246 ? -0.889 -3.717 22.843 1.00 92.50 246 LEU A CA 1
ATOM 1967 C C . LEU A 1 246 ? -1.468 -4.299 24.137 1.00 92.50 246 LEU A C 1
ATOM 1969 O O . LEU A 1 246 ? -2.566 -3.904 24.518 1.00 92.50 246 LEU A O 1
ATOM 1973 N N . ASP A 1 247 ? -0.717 -5.114 24.884 1.00 92.06 247 ASP A N 1
ATOM 1974 C CA . ASP A 1 247 ? -1.145 -5.612 26.201 1.00 92.06 247 ASP A CA 1
ATOM 1975 C C . ASP A 1 247 ? -1.325 -4.472 27.218 1.00 92.06 247 ASP A C 1
ATOM 1977 O O . ASP A 1 247 ? -2.327 -4.395 27.936 1.00 92.06 247 ASP A O 1
ATOM 1981 N N . LYS A 1 248 ? -0.372 -3.528 27.265 1.00 93.62 248 LYS A N 1
ATOM 1982 C CA . LYS A 1 248 ? -0.486 -2.349 28.140 1.00 93.62 248 LYS A CA 1
ATOM 1983 C C . LYS A 1 248 ? -1.566 -1.392 27.657 1.00 93.62 248 LYS A C 1
ATOM 1985 O O . LYS A 1 248 ? -2.298 -0.852 28.487 1.00 93.62 248 LYS A O 1
ATOM 1990 N N . ALA A 1 249 ? -1.669 -1.194 26.341 1.00 93.25 249 ALA A N 1
ATOM 1991 C CA . ALA A 1 249 ? -2.723 -0.371 25.756 1.00 93.25 249 ALA A CA 1
ATOM 1992 C C . ALA A 1 249 ? -4.110 -0.927 26.115 1.00 93.25 249 ALA A C 1
ATOM 1994 O O . ALA A 1 249 ? -4.946 -0.177 26.613 1.00 93.25 249 ALA A O 1
ATOM 1995 N N . HIS A 1 250 ? -4.317 -2.241 25.980 1.00 93.81 250 HIS A N 1
ATOM 1996 C CA . HIS A 1 250 ? -5.533 -2.942 26.396 1.00 93.81 250 HIS A CA 1
ATOM 1997 C C . HIS A 1 250 ? -5.872 -2.681 27.872 1.00 93.81 250 HIS A C 1
ATOM 1999 O O . HIS A 1 250 ? -6.979 -2.239 28.184 1.00 93.81 250 HIS A O 1
ATOM 2005 N N . SER A 1 251 ? -4.909 -2.862 28.785 1.00 94.81 251 SER A N 1
ATOM 2006 C CA . SER A 1 251 ? -5.129 -2.602 30.216 1.00 94.81 251 SER A CA 1
ATOM 2007 C C . SER A 1 251 ? -5.571 -1.158 30.491 1.00 94.81 251 SER A C 1
ATOM 2009 O O . SER A 1 251 ? -6.450 -0.932 31.323 1.00 94.81 251 SER A O 1
ATOM 2011 N N . GLN A 1 252 ? -4.980 -0.179 29.804 1.00 95.38 252 GLN A N 1
ATOM 2012 C CA . GLN A 1 252 ? -5.315 1.238 29.969 1.00 95.38 252 GLN A CA 1
ATOM 2013 C C . GLN A 1 252 ? -6.678 1.579 29.359 1.00 95.38 252 GLN A C 1
ATOM 2015 O O . GLN A 1 252 ? -7.455 2.316 29.964 1.00 95.38 252 GLN A O 1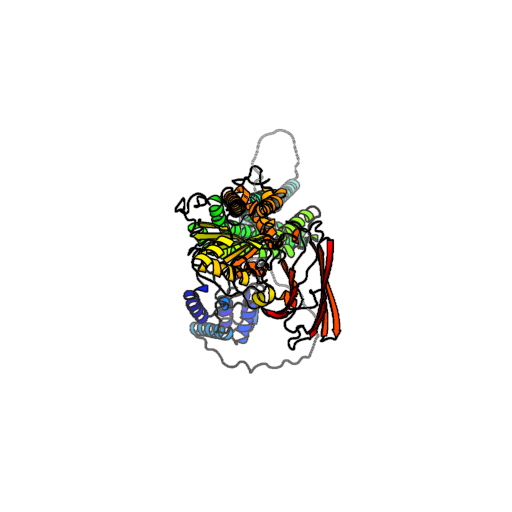
ATOM 2020 N N . LEU A 1 253 ? -6.999 1.018 28.191 1.00 93.94 253 LEU A N 1
ATOM 2021 C CA . LEU A 1 253 ? -8.278 1.206 27.504 1.00 93.94 253 LEU A CA 1
ATOM 2022 C C . LEU A 1 253 ? -9.442 0.579 28.277 1.00 93.94 253 LEU A C 1
ATOM 2024 O O . LEU A 1 253 ? -10.493 1.207 28.406 1.00 93.94 253 LEU A O 1
ATOM 2028 N N . SER A 1 254 ? -9.237 -0.592 28.881 1.00 94.38 254 SER A N 1
ATOM 2029 C CA . SER A 1 254 ? -10.218 -1.204 29.783 1.00 94.38 254 SER A CA 1
ATOM 2030 C C . SER A 1 254 ? -10.486 -0.338 31.024 1.00 94.38 254 SER A C 1
ATOM 2032 O O . SER A 1 254 ? -11.637 -0.182 31.455 1.00 94.38 254 SER A O 1
ATOM 2034 N N . GLU A 1 255 ? -9.449 0.293 31.585 1.00 95.38 255 GLU A N 1
ATOM 2035 C CA . GLU A 1 255 ? -9.625 1.227 32.699 1.00 95.38 255 GLU A CA 1
ATOM 2036 C C . GLU A 1 255 ? -10.373 2.497 32.256 1.00 95.38 255 GLU A C 1
ATOM 2038 O O . GLU A 1 255 ? -11.253 2.980 32.977 1.00 95.38 255 GLU A O 1
ATOM 2043 N N . ILE A 1 256 ? -10.081 3.017 31.059 1.00 94.38 256 ILE A N 1
ATOM 2044 C CA . ILE A 1 256 ? -10.816 4.142 30.463 1.00 94.38 256 ILE A CA 1
ATOM 2045 C C . ILE A 1 256 ? -12.298 3.789 30.310 1.00 94.38 256 ILE A C 1
ATOM 2047 O O . ILE A 1 256 ? -13.134 4.579 30.745 1.00 94.38 256 ILE A O 1
ATOM 2051 N N . GLU A 1 257 ? -12.641 2.615 29.774 1.00 90.69 257 GLU A N 1
ATOM 2052 C CA . GLU A 1 257 ? -14.034 2.169 29.610 1.00 90.69 257 GLU A CA 1
ATOM 2053 C C . GLU A 1 257 ? -14.796 2.196 30.946 1.00 90.69 257 GLU A C 1
ATOM 2055 O O . GLU A 1 257 ? -15.877 2.787 31.052 1.00 90.69 257 GLU A O 1
ATOM 2060 N N . THR A 1 258 ? -14.183 1.657 32.004 1.00 93.12 258 THR A N 1
ATOM 2061 C CA . THR A 1 258 ? -14.754 1.671 33.361 1.00 93.12 258 THR A CA 1
ATOM 2062 C C . THR A 1 258 ? -14.981 3.102 33.864 1.00 93.12 258 THR A C 1
ATOM 2064 O O . THR A 1 258 ? -16.024 3.428 34.438 1.00 93.12 258 THR A O 1
ATOM 2067 N N . ARG A 1 259 ? -14.011 3.994 33.638 1.00 94.19 259 ARG A N 1
ATOM 2068 C CA . ARG A 1 259 ? -14.079 5.395 34.080 1.00 94.19 259 ARG A CA 1
ATOM 2069 C C . ARG A 1 259 ? -15.094 6.212 33.291 1.00 94.19 259 ARG A C 1
ATOM 2071 O O . ARG A 1 259 ? -15.762 7.058 33.887 1.00 94.19 259 ARG A O 1
ATOM 2078 N N . VAL A 1 260 ? -15.259 5.947 31.997 1.00 91.50 260 VAL A N 1
ATOM 2079 C CA . VAL A 1 260 ? -16.311 6.561 31.180 1.00 91.50 260 VAL A CA 1
ATOM 2080 C C . VAL A 1 260 ? -17.689 6.154 31.705 1.00 91.50 260 VAL A C 1
ATOM 2082 O O . VAL A 1 260 ? -18.543 7.021 31.876 1.00 91.50 260 VAL A O 1
ATOM 2085 N N . GLY A 1 261 ? -17.889 4.886 32.081 1.00 88.06 261 GLY A N 1
ATOM 2086 C CA . GLY A 1 261 ? -19.126 4.445 32.740 1.00 88.06 261 GLY A CA 1
ATOM 2087 C C . GLY A 1 261 ? -19.406 5.177 34.064 1.00 88.06 261 GLY A C 1
ATOM 2088 O O . GLY A 1 261 ? -20.546 5.536 34.366 1.00 88.06 261 GLY A O 1
ATOM 2089 N N . ASN A 1 262 ? -18.367 5.486 34.846 1.00 90.88 262 ASN A N 1
ATOM 2090 C CA . ASN A 1 262 ? -18.513 6.295 36.063 1.00 90.88 262 ASN A CA 1
ATOM 2091 C C . ASN A 1 262 ? -18.905 7.749 35.762 1.00 90.88 262 ASN A C 1
ATOM 2093 O O . ASN A 1 262 ? -19.703 8.335 36.503 1.00 90.88 262 ASN A O 1
ATOM 2097 N N . ILE A 1 263 ? -18.366 8.329 34.685 1.00 91.56 263 ILE A N 1
ATOM 2098 C CA . ILE A 1 263 ? -18.753 9.659 34.197 1.00 91.56 263 ILE A CA 1
ATOM 2099 C C . ILE A 1 263 ? -20.209 9.657 33.740 1.00 91.56 263 ILE A C 1
ATOM 2101 O O . ILE A 1 263 ? -20.956 10.531 34.168 1.00 91.56 263 ILE A O 1
ATOM 2105 N N . GLU A 1 264 ? -20.627 8.664 32.954 1.00 88.44 264 GLU A N 1
ATOM 2106 C CA . GLU A 1 264 ? -22.010 8.490 32.493 1.00 88.44 264 GLU A CA 1
ATOM 2107 C C . GLU A 1 264 ? -22.986 8.488 33.679 1.00 88.44 264 GLU A C 1
ATOM 2109 O O . GLU A 1 264 ? -23.910 9.302 33.743 1.00 88.44 264 GLU A O 1
ATOM 2114 N N . ASN A 1 265 ? -22.717 7.656 34.688 1.00 87.50 265 ASN A N 1
ATOM 2115 C CA . ASN A 1 265 ? -23.528 7.581 35.903 1.00 87.50 265 ASN A CA 1
ATOM 2116 C C . ASN A 1 265 ? -23.544 8.899 36.694 1.00 87.50 265 ASN A C 1
ATOM 2118 O O . ASN A 1 265 ? -24.574 9.282 37.251 1.00 87.50 265 ASN A O 1
ATOM 2122 N N . SER A 1 266 ? -22.406 9.593 36.772 1.00 90.69 266 SER A N 1
ATOM 2123 C CA . SER A 1 266 ? -22.294 10.863 37.501 1.00 90.69 266 SER A CA 1
ATOM 2124 C C . SER A 1 266 ? -23.021 11.996 36.773 1.00 90.69 266 SER A C 1
ATOM 2126 O O . SER A 1 266 ? -23.692 12.798 37.417 1.00 90.69 266 SER A O 1
ATOM 2128 N N . LEU A 1 267 ? -22.943 12.030 35.440 1.00 88.38 267 LEU A N 1
ATOM 2129 C CA . LEU A 1 267 ? -23.643 12.994 34.596 1.00 88.38 267 LEU A CA 1
ATOM 2130 C C . LEU A 1 267 ? -25.161 12.790 34.671 1.00 88.38 267 LEU A C 1
ATOM 2132 O O . LEU A 1 267 ? -25.886 13.760 34.866 1.00 88.38 267 LEU A O 1
ATOM 2136 N N . GLN A 1 268 ? -25.639 11.540 34.628 1.00 87.12 268 GLN A N 1
ATOM 2137 C CA . GLN A 1 268 ? -27.060 11.214 34.825 1.00 87.12 268 GLN A CA 1
ATOM 2138 C C . GLN A 1 268 ? -27.579 11.711 36.182 1.00 87.12 268 GLN A C 1
ATOM 2140 O O . GLN A 1 268 ? -28.636 12.330 36.253 1.00 87.12 268 GLN A O 1
ATOM 2145 N N . ARG A 1 269 ? -26.814 11.528 37.268 1.00 87.31 269 ARG A N 1
ATOM 2146 C CA . ARG A 1 269 ? -27.189 12.049 38.599 1.00 87.31 269 ARG A CA 1
ATOM 2147 C C . ARG A 1 269 ? -27.237 13.576 38.672 1.00 87.31 269 ARG A C 1
ATOM 2149 O O . ARG A 1 269 ? -27.862 14.102 39.588 1.00 87.31 269 ARG A O 1
ATOM 2156 N N . LEU A 1 270 ? -26.573 14.272 37.751 1.00 89.06 270 LEU A N 1
ATOM 2157 C CA . LEU A 1 270 ? -26.555 15.732 37.673 1.00 89.06 270 LEU A CA 1
ATOM 2158 C C . LEU A 1 270 ? -27.569 16.299 36.680 1.00 89.06 270 LEU A C 1
ATOM 2160 O O . LEU A 1 270 ? -27.651 17.518 36.584 1.00 89.06 270 LEU A O 1
ATOM 2164 N N . GLN A 1 271 ? -28.353 15.470 35.981 1.00 86.56 271 GLN A N 1
ATOM 2165 C CA . GLN A 1 271 ? -29.332 15.925 34.986 1.00 86.56 271 GLN A CA 1
ATOM 2166 C C . GLN A 1 271 ? -30.247 17.031 35.533 1.00 86.56 271 GLN A C 1
ATOM 2168 O O . GLN A 1 271 ? -30.346 18.096 34.933 1.00 86.56 271 GLN A O 1
ATOM 2173 N N . TRP A 1 272 ? -30.775 16.845 36.747 1.00 83.44 272 TRP A N 1
ATOM 2174 C CA . TRP A 1 272 ? -31.635 17.827 37.416 1.00 83.44 272 TRP A CA 1
ATOM 2175 C C . TRP A 1 272 ? -30.995 19.220 37.555 1.00 83.44 272 TRP A C 1
ATOM 2177 O O . TRP A 1 272 ? -31.698 20.227 37.585 1.00 83.44 272 TRP A O 1
ATOM 2187 N N . VAL A 1 273 ? -29.662 19.310 37.646 1.00 87.62 273 VAL A N 1
ATOM 2188 C CA . VAL A 1 273 ? -28.942 20.592 37.712 1.00 87.62 273 VAL A CA 1
ATOM 2189 C C . VAL A 1 273 ? -29.045 21.323 36.378 1.00 87.62 273 VAL A C 1
ATOM 2191 O O . VAL A 1 273 ? -29.214 22.542 36.353 1.00 87.62 273 VAL A O 1
ATOM 2194 N N . PHE A 1 274 ? -28.944 20.596 35.268 1.00 86.69 274 PHE A N 1
ATOM 2195 C CA . PHE A 1 274 ? -29.073 21.161 33.928 1.00 86.69 274 PHE A CA 1
ATOM 2196 C C . PHE A 1 274 ? -30.511 21.594 33.648 1.00 86.69 274 PHE A C 1
ATOM 2198 O O . PHE A 1 274 ? -30.693 22.704 33.153 1.00 86.69 274 PHE A O 1
ATOM 2205 N N . ASP A 1 275 ? -31.496 20.805 34.086 1.00 83.94 275 ASP A N 1
ATOM 2206 C CA . ASP A 1 275 ? -32.922 21.141 33.974 1.00 83.94 275 ASP A CA 1
ATOM 2207 C C . ASP A 1 275 ? -33.263 22.423 34.764 1.00 83.94 275 ASP A C 1
ATOM 2209 O O . ASP A 1 275 ? -33.933 23.328 34.273 1.00 83.94 275 ASP A O 1
ATOM 2213 N N . ILE A 1 276 ? -32.751 22.568 35.996 1.00 86.62 276 ILE A N 1
ATOM 2214 C CA . ILE A 1 276 ? -32.982 23.781 36.807 1.00 86.62 276 ILE A CA 1
ATOM 2215 C C . ILE A 1 276 ? -32.253 25.003 36.230 1.00 86.62 276 ILE A C 1
ATOM 2217 O O . ILE A 1 276 ? -32.712 26.135 36.393 1.00 86.62 276 ILE A O 1
ATOM 2221 N N . THR A 1 277 ? -31.104 24.800 35.581 1.00 88.19 277 THR A N 1
ATOM 2222 C CA . THR A 1 277 ? -30.293 25.896 35.027 1.00 88.19 277 THR A CA 1
ATOM 2223 C C . THR A 1 277 ? -30.631 26.254 33.581 1.00 88.19 277 THR A C 1
ATOM 2225 O O . THR A 1 277 ? -29.992 27.167 33.057 1.00 88.19 277 THR A O 1
ATOM 2228 N N . GLN A 1 278 ? -31.628 25.599 32.966 1.00 89.12 278 GLN A N 1
ATOM 2229 C CA . GLN A 1 278 ? -32.017 25.779 31.558 1.00 89.12 278 GLN A CA 1
ATOM 2230 C C . GLN A 1 278 ? -30.828 25.566 30.607 1.00 89.12 278 GLN A C 1
ATOM 2232 O O . GLN A 1 278 ? -30.517 26.393 29.747 1.00 89.12 278 GLN A O 1
ATOM 2237 N N . LYS A 1 279 ? -30.066 24.495 30.859 1.00 89.50 279 LYS A N 1
ATOM 2238 C CA . LYS A 1 279 ? -28.862 24.113 30.104 1.00 89.50 279 LYS A CA 1
ATOM 2239 C C . LYS A 1 279 ? -28.988 22.713 29.508 1.00 89.50 279 LYS A C 1
ATOM 2241 O O . LYS A 1 279 ? -28.023 21.945 29.501 1.00 89.50 279 LYS A O 1
ATOM 2246 N N . GLU A 1 280 ? -30.166 22.386 29.000 1.00 86.31 280 GLU A N 1
ATOM 2247 C CA . GLU A 1 280 ? -30.497 21.088 28.411 1.00 86.31 280 GLU A CA 1
ATOM 2248 C C . GLU A 1 280 ? -29.602 20.784 27.203 1.00 86.31 280 GLU A C 1
ATOM 2250 O O . GLU A 1 280 ? -29.086 19.677 27.077 1.00 86.31 280 GLU A O 1
ATOM 2255 N N . GLU A 1 281 ? -29.319 21.784 26.364 1.00 86.00 281 GLU A N 1
ATOM 2256 C CA . GLU A 1 281 ? -28.426 21.643 25.206 1.00 86.00 281 GLU A CA 1
ATOM 2257 C C . GLU A 1 281 ? -26.989 21.274 25.618 1.00 86.00 281 GLU A C 1
ATOM 2259 O O . GLU A 1 281 ? -26.354 20.409 25.010 1.00 86.00 281 GLU A O 1
ATOM 2264 N N . LEU A 1 282 ? -26.472 21.877 26.695 1.00 87.56 282 LEU A N 1
ATOM 2265 C CA . LEU A 1 282 ? -25.156 21.529 27.236 1.00 87.56 282 LEU A CA 1
ATOM 2266 C C . LEU A 1 282 ? -25.156 20.106 27.810 1.00 87.56 282 LEU A C 1
ATOM 2268 O O . LEU A 1 282 ? -24.189 19.372 27.616 1.00 87.56 282 LEU A O 1
ATOM 2272 N N . TYR A 1 283 ? -26.224 19.703 28.504 1.00 87.25 283 TYR A N 1
ATOM 2273 C CA . TYR A 1 283 ? -26.368 18.336 29.008 1.00 87.25 283 TYR A CA 1
ATOM 2274 C C . TYR A 1 283 ? -26.398 17.307 27.875 1.00 87.25 283 TYR A C 1
ATOM 2276 O O . TYR A 1 283 ? -25.710 16.287 27.953 1.00 87.25 283 TYR A O 1
ATOM 2284 N N . GLN A 1 284 ? -27.148 17.584 26.806 1.00 86.75 284 GLN A N 1
ATOM 2285 C CA . GLN A 1 284 ? -27.227 16.721 25.630 1.00 86.75 284 GLN A CA 1
ATOM 2286 C C . GLN A 1 284 ? -25.859 16.576 24.958 1.00 86.75 284 GLN A C 1
ATOM 2288 O O . GLN A 1 284 ? -25.407 15.454 24.736 1.00 86.75 284 GLN A O 1
ATOM 2293 N N . ASN A 1 285 ? -25.148 17.681 24.714 1.00 87.31 285 ASN A N 1
ATOM 2294 C CA . ASN A 1 285 ? -23.816 17.646 24.106 1.00 87.31 285 ASN A CA 1
ATOM 2295 C C . ASN A 1 285 ? -22.761 16.975 25.005 1.00 87.31 285 ASN A C 1
ATOM 2297 O O . ASN A 1 285 ? -21.923 16.218 24.513 1.00 87.31 285 ASN A O 1
ATOM 2301 N N . LEU A 1 286 ? -22.822 17.173 26.328 1.00 88.62 286 LEU A N 1
ATOM 2302 C CA . LEU A 1 286 ? -21.990 16.426 27.280 1.00 88.62 286 LEU A CA 1
ATOM 2303 C C . LEU A 1 286 ? -22.303 14.928 27.245 1.00 88.62 286 LEU A C 1
ATOM 2305 O O . LEU A 1 286 ? -21.382 14.116 27.260 1.00 88.62 286 LEU A O 1
ATOM 2309 N N . SER A 1 287 ? -23.580 14.558 27.161 1.00 87.00 287 SER A N 1
ATOM 2310 C CA . SER A 1 287 ? -24.005 13.158 27.081 1.00 87.00 287 SER A CA 1
ATOM 2311 C C . SER A 1 287 ? -23.511 12.506 25.791 1.00 87.00 287 SER A C 1
ATOM 2313 O O . SER A 1 287 ? -22.912 11.434 25.855 1.00 87.00 287 SER A O 1
ATOM 2315 N N . LYS A 1 288 ? -23.648 13.183 24.639 1.00 86.31 288 LYS A N 1
ATOM 2316 C CA . LYS A 1 288 ? -23.062 12.745 23.360 1.00 86.31 288 LYS A CA 1
ATOM 2317 C C . LYS A 1 288 ? -21.556 12.519 23.484 1.00 86.31 288 LYS A C 1
ATOM 2319 O O . LYS A 1 288 ? -21.070 11.463 23.100 1.00 86.31 288 LYS A O 1
ATOM 2324 N N . MET A 1 289 ? -20.825 13.453 24.095 1.00 87.38 289 MET A N 1
ATOM 2325 C CA . MET A 1 289 ? -19.378 13.323 24.302 1.00 87.38 289 MET A CA 1
ATOM 2326 C C . MET A 1 289 ? -19.010 12.106 25.167 1.00 87.38 289 MET A C 1
ATOM 2328 O O . MET A 1 289 ? -18.047 11.402 24.871 1.00 87.38 289 MET A O 1
ATOM 2332 N N . VAL A 1 290 ? -19.781 11.827 26.222 1.00 88.81 290 VAL A N 1
ATOM 2333 C CA . VAL A 1 290 ? -19.571 10.648 27.079 1.00 88.81 290 VAL A CA 1
ATOM 2334 C C . VAL A 1 290 ? -19.872 9.353 26.325 1.00 88.81 290 VAL A C 1
ATOM 2336 O O . VAL A 1 290 ? -19.089 8.407 26.413 1.00 88.81 290 VAL A O 1
ATOM 2339 N N . PHE A 1 291 ? -20.957 9.309 25.547 1.00 86.00 291 PHE A N 1
ATOM 2340 C CA . PHE A 1 291 ? -21.288 8.149 24.717 1.00 86.00 291 PHE A CA 1
ATOM 2341 C C . PHE A 1 291 ? -20.242 7.900 23.631 1.00 86.00 291 PHE A C 1
ATOM 2343 O O . PHE A 1 291 ? -19.785 6.768 23.487 1.00 86.00 291 PHE A O 1
ATOM 2350 N N . ALA A 1 292 ? -19.798 8.945 22.933 1.00 88.06 292 ALA A N 1
ATOM 2351 C CA . ALA A 1 292 ? -18.685 8.860 21.996 1.00 88.06 292 ALA A CA 1
ATOM 2352 C C . ALA A 1 292 ? -17.427 8.302 22.672 1.00 88.06 292 ALA A C 1
ATOM 2354 O O . ALA A 1 292 ? -16.846 7.338 22.185 1.00 88.06 292 ALA A O 1
ATOM 2355 N N . GLY A 1 293 ? -17.049 8.834 23.840 1.00 87.81 293 GLY A N 1
ATOM 2356 C CA . GLY A 1 293 ? -15.903 8.341 24.607 1.00 87.81 293 GLY A CA 1
ATOM 2357 C C . GLY A 1 293 ? -16.027 6.866 25.004 1.00 87.81 293 GLY A C 1
ATOM 2358 O O . GLY A 1 293 ? -15.032 6.145 25.005 1.00 87.81 293 GLY A O 1
ATOM 2359 N N . LYS A 1 294 ? -17.244 6.393 25.295 1.00 86.94 294 LYS A N 1
ATOM 2360 C CA . LYS A 1 294 ? -17.524 4.991 25.641 1.00 86.94 294 LYS A CA 1
ATOM 2361 C C . LYS A 1 294 ? -17.300 4.072 24.448 1.00 86.94 294 LYS A C 1
ATOM 2363 O O . LYS A 1 294 ? -16.583 3.081 24.570 1.00 86.94 294 LYS A O 1
ATOM 2368 N N . TYR A 1 295 ? -17.894 4.408 23.304 1.00 88.44 295 TYR A N 1
ATOM 2369 C CA . TYR A 1 295 ? -17.730 3.637 22.075 1.00 88.44 295 TYR A CA 1
ATOM 2370 C C . TYR A 1 295 ? -16.292 3.701 21.555 1.00 88.44 295 TYR A C 1
ATOM 2372 O O . TYR A 1 295 ? -15.756 2.670 21.161 1.00 88.44 295 TYR A O 1
ATOM 2380 N N . ALA A 1 296 ? -15.628 4.854 21.662 1.00 89.88 296 ALA A N 1
ATOM 2381 C CA . ALA A 1 296 ? -14.225 5.006 21.297 1.00 89.88 296 ALA A CA 1
ATOM 2382 C C . ALA A 1 296 ? -13.315 4.138 22.173 1.00 89.88 296 ALA A C 1
ATOM 2384 O O . ALA A 1 296 ? -12.494 3.391 21.648 1.00 89.88 296 ALA A O 1
ATOM 2385 N N . ALA A 1 297 ? -13.485 4.179 23.500 1.00 89.94 297 ALA A N 1
ATOM 2386 C CA . ALA A 1 297 ? -12.698 3.362 24.421 1.00 89.94 297 ALA A CA 1
ATOM 2387 C C . ALA A 1 297 ? -12.907 1.866 24.166 1.00 89.94 297 ALA A C 1
ATOM 2389 O O . ALA A 1 297 ? -11.935 1.124 24.045 1.00 89.94 297 ALA A O 1
ATOM 2390 N N . LYS A 1 298 ? -14.165 1.436 24.017 1.00 89.81 298 LYS A N 1
ATOM 2391 C CA . LYS A 1 298 ? -14.514 0.042 23.728 1.00 89.81 298 LYS A CA 1
ATOM 2392 C C . LYS A 1 298 ? -13.974 -0.422 22.377 1.00 89.81 298 LYS A C 1
ATOM 2394 O O . LYS A 1 298 ? -13.400 -1.501 22.290 1.00 89.81 298 LYS A O 1
ATOM 2399 N N . GLY A 1 299 ? -14.135 0.386 21.333 1.00 90.31 299 GLY A N 1
ATOM 2400 C CA . GLY A 1 299 ? -13.656 0.066 19.994 1.00 90.31 299 GLY A CA 1
ATOM 2401 C C . GLY A 1 299 ? -12.132 0.015 19.921 1.00 90.31 299 GLY A C 1
ATOM 2402 O O . GLY A 1 299 ? -11.586 -0.955 19.413 1.00 90.31 299 GLY A O 1
ATOM 2403 N N . ALA A 1 300 ? -11.431 0.979 20.521 1.00 91.19 300 ALA A N 1
ATOM 2404 C CA . ALA A 1 300 ? -9.971 0.950 20.625 1.00 91.19 300 ALA A CA 1
ATOM 2405 C C . ALA A 1 300 ? -9.472 -0.249 21.449 1.00 91.19 300 ALA A C 1
ATOM 2407 O O . ALA A 1 300 ? -8.428 -0.827 21.141 1.00 91.19 300 ALA A O 1
ATOM 2408 N N . ASN A 1 301 ? -10.212 -0.636 22.491 1.00 91.62 301 ASN A N 1
ATOM 2409 C CA . ASN A 1 301 ? -9.905 -1.813 23.293 1.00 91.62 301 ASN A CA 1
ATOM 2410 C C . ASN A 1 301 ? -10.054 -3.106 22.477 1.00 91.62 301 ASN A C 1
ATOM 2412 O O . ASN A 1 301 ? -9.118 -3.899 22.411 1.00 91.62 301 ASN A O 1
ATOM 2416 N N . ASP A 1 302 ? -11.201 -3.281 21.812 1.00 91.00 302 ASP A N 1
ATOM 2417 C CA . ASP A 1 302 ? -11.468 -4.417 20.925 1.00 91.00 302 ASP A CA 1
ATOM 2418 C C . ASP A 1 302 ? -10.412 -4.495 19.801 1.00 91.00 302 ASP A C 1
ATOM 2420 O O . ASP A 1 302 ? -9.897 -5.575 19.522 1.00 91.00 302 ASP A O 1
ATOM 2424 N N . MET A 1 303 ? -10.031 -3.347 19.222 1.00 91.75 303 MET A N 1
ATOM 2425 C CA . MET A 1 303 ? -8.972 -3.221 18.212 1.00 91.75 303 MET A CA 1
ATOM 2426 C C . MET A 1 303 ? -7.623 -3.698 18.753 1.00 91.75 303 MET A C 1
ATOM 2428 O O . MET A 1 303 ? -6.934 -4.489 18.115 1.00 91.75 303 MET A O 1
ATOM 2432 N N . SER A 1 304 ? -7.249 -3.224 19.945 1.00 92.38 304 SER A N 1
ATOM 2433 C CA . SER A 1 304 ? -5.973 -3.571 20.577 1.00 92.38 304 SER A CA 1
ATOM 2434 C C . SER A 1 304 ? -5.878 -5.074 20.788 1.00 92.38 304 SER A C 1
ATOM 2436 O O . SER A 1 304 ? -4.878 -5.667 20.404 1.00 92.38 304 SER A O 1
ATOM 2438 N N . VAL A 1 305 ? -6.939 -5.690 21.319 1.00 92.44 305 VAL A N 1
ATOM 2439 C CA . VAL A 1 305 ? -7.010 -7.142 21.542 1.00 92.44 305 VAL A CA 1
ATOM 2440 C C . VAL A 1 305 ? -6.923 -7.914 20.228 1.00 92.44 305 VAL A C 1
ATOM 2442 O O . VAL A 1 305 ? -6.143 -8.860 20.136 1.00 92.44 305 VAL A O 1
ATOM 2445 N N . ALA A 1 306 ? -7.662 -7.487 19.199 1.00 92.88 306 ALA A N 1
ATOM 2446 C CA . ALA A 1 306 ? -7.642 -8.140 17.893 1.00 92.88 306 ALA A CA 1
ATOM 2447 C C . ALA A 1 306 ? -6.232 -8.170 17.274 1.00 92.88 306 ALA A C 1
ATOM 2449 O O . ALA A 1 306 ? -5.875 -9.147 16.615 1.00 92.88 306 ALA A O 1
ATOM 2450 N N . LEU A 1 307 ? -5.425 -7.134 17.529 1.00 93.94 307 LEU A N 1
ATOM 2451 C CA . LEU A 1 307 ? -4.072 -6.967 16.998 1.00 93.94 307 LEU A CA 1
ATOM 2452 C C . LEU A 1 307 ? -2.956 -7.533 17.896 1.00 93.94 307 LEU A C 1
ATOM 2454 O O . LEU A 1 307 ? -1.806 -7.556 17.457 1.00 93.94 307 LEU A O 1
ATOM 2458 N N . ILE A 1 308 ? -3.247 -8.020 19.113 1.00 94.12 308 ILE A N 1
ATOM 2459 C CA . ILE A 1 308 ? -2.236 -8.645 19.995 1.00 94.12 308 ILE A CA 1
ATOM 2460 C C . ILE A 1 308 ? -1.439 -9.749 19.274 1.00 94.12 308 ILE A C 1
ATOM 2462 O O . ILE A 1 308 ? -0.210 -9.710 19.364 1.00 94.12 308 ILE A O 1
ATOM 2466 N N . PRO A 1 309 ? -2.054 -10.682 18.514 1.00 95.31 309 PRO A N 1
ATOM 2467 C CA . PRO A 1 309 ? -1.295 -11.717 17.810 1.00 95.31 309 PRO A CA 1
ATOM 2468 C C . PRO A 1 309 ? -0.302 -11.140 16.797 1.00 95.31 309 PRO A C 1
ATOM 2470 O O . PRO A 1 309 ? 0.813 -11.636 16.673 1.00 95.31 309 PRO A O 1
ATOM 2473 N N . LEU A 1 310 ? -0.661 -10.043 16.120 1.00 93.06 310 LEU A N 1
ATOM 2474 C CA . LEU A 1 310 ? 0.249 -9.345 15.212 1.00 93.06 310 LEU A CA 1
ATOM 2475 C C . LEU A 1 310 ? 1.407 -8.685 15.977 1.00 93.06 310 LEU A C 1
ATOM 2477 O O . LEU A 1 310 ? 2.549 -8.739 15.525 1.00 93.06 310 LEU A O 1
ATOM 2481 N N . ALA A 1 311 ? 1.143 -8.097 17.148 1.00 91.38 311 ALA A N 1
ATOM 2482 C CA . ALA A 1 311 ? 2.191 -7.559 18.018 1.00 91.38 311 ALA A CA 1
ATOM 2483 C C . ALA A 1 311 ? 3.165 -8.625 18.503 1.00 91.38 311 ALA A C 1
ATOM 2485 O O . ALA A 1 311 ? 4.374 -8.418 18.431 1.00 91.38 311 ALA A O 1
ATOM 2486 N N . GLN A 1 312 ? 2.652 -9.780 18.909 1.00 92.44 312 GLN A N 1
ATOM 2487 C CA . GLN A 1 312 ? 3.474 -10.913 19.317 1.00 92.44 312 GLN A CA 1
ATOM 2488 C C . GLN A 1 312 ? 4.269 -11.486 18.143 1.00 92.44 312 GLN A C 1
ATOM 2490 O O . GLN A 1 312 ? 5.455 -11.763 18.302 1.00 92.44 312 GLN A O 1
ATOM 2495 N N . TYR A 1 313 ? 3.658 -11.590 16.959 1.00 92.19 313 TYR A N 1
ATOM 2496 C CA . TYR A 1 313 ? 4.351 -11.981 15.736 1.00 92.19 313 TYR A CA 1
ATOM 2497 C C . TYR A 1 313 ? 5.547 -11.067 15.459 1.00 92.19 313 TYR A C 1
ATOM 2499 O O . TYR A 1 313 ? 6.667 -11.554 15.356 1.00 92.19 313 TYR A O 1
ATOM 2507 N N . ILE A 1 314 ? 5.339 -9.748 15.408 1.00 89.00 314 ILE A N 1
ATOM 2508 C CA . ILE A 1 314 ? 6.410 -8.780 15.128 1.00 89.00 314 ILE A CA 1
ATOM 2509 C C . ILE A 1 314 ? 7.492 -8.804 16.220 1.00 89.00 314 ILE A C 1
ATOM 2511 O O . ILE A 1 314 ? 8.686 -8.782 15.912 1.00 89.00 314 ILE A O 1
ATOM 2515 N N . ASP A 1 315 ? 7.095 -8.876 17.493 1.00 87.44 315 ASP A N 1
ATOM 2516 C CA . ASP A 1 315 ? 8.023 -8.896 18.628 1.00 87.44 315 ASP A CA 1
ATOM 2517 C C . ASP A 1 315 ? 8.861 -10.180 18.685 1.00 87.44 315 ASP A C 1
ATOM 2519 O O . ASP A 1 315 ? 10.035 -10.131 19.045 1.00 87.44 315 ASP A O 1
ATOM 2523 N N . GLN A 1 316 ? 8.314 -11.324 18.268 1.00 89.31 316 GLN A N 1
ATOM 2524 C CA . GLN A 1 316 ? 9.002 -12.621 18.303 1.00 89.31 316 GLN A CA 1
ATOM 2525 C C . GLN A 1 316 ? 9.589 -13.054 16.959 1.00 89.31 316 GLN A C 1
ATOM 2527 O O . GLN A 1 316 ? 10.263 -14.089 16.888 1.00 89.31 316 GLN A O 1
ATOM 2532 N N . PHE A 1 317 ? 9.351 -12.291 15.891 1.00 88.44 317 PHE A N 1
ATOM 2533 C CA . PHE A 1 317 ? 9.873 -12.613 14.574 1.00 88.44 317 PHE A CA 1
ATOM 2534 C C . PHE A 1 317 ? 11.403 -12.650 14.604 1.00 88.44 317 PHE A C 1
ATOM 2536 O O . PHE A 1 317 ? 12.067 -11.715 15.056 1.00 88.44 317 PHE A O 1
ATOM 2543 N N . GLU A 1 318 ? 11.953 -13.764 14.143 1.00 85.12 318 GLU A N 1
ATOM 2544 C CA . GLU A 1 318 ? 13.371 -13.997 13.936 1.00 85.12 318 GLU A CA 1
ATOM 2545 C C . GLU A 1 318 ? 13.494 -14.703 12.581 1.00 85.12 318 GLU A C 1
ATOM 2547 O O . GLU A 1 318 ? 12.909 -15.782 12.404 1.00 85.12 318 GLU A O 1
ATOM 2552 N N . PRO A 1 319 ? 14.199 -14.104 11.607 1.00 78.94 319 PRO A N 1
ATOM 2553 C CA . PRO A 1 319 ? 14.271 -14.650 10.260 1.00 78.94 319 PRO A CA 1
ATOM 2554 C C . PRO A 1 319 ? 14.987 -16.006 10.255 1.00 78.94 319 PRO A C 1
ATOM 2556 O O . PRO A 1 319 ? 16.059 -16.161 10.838 1.00 78.94 319 PRO A O 1
ATOM 2559 N N . ALA A 1 320 ? 14.413 -16.988 9.554 1.00 80.56 320 ALA A N 1
ATOM 2560 C CA . ALA A 1 320 ? 14.999 -18.324 9.405 1.00 80.56 320 ALA A CA 1
ATOM 2561 C C . ALA A 1 320 ? 16.021 -18.438 8.269 1.00 80.56 320 ALA A C 1
ATOM 2563 O O . ALA A 1 320 ? 16.430 -19.544 7.934 1.00 80.56 320 ALA A O 1
ATOM 2564 N N . ILE A 1 321 ? 16.424 -17.339 7.645 1.00 71.19 321 ILE A N 1
ATOM 2565 C CA . ILE A 1 321 ? 17.390 -17.348 6.546 1.00 71.19 321 ILE A CA 1
ATOM 2566 C C . ILE A 1 321 ? 18.792 -17.030 7.070 1.00 71.19 321 ILE A C 1
ATOM 2568 O O . ILE A 1 321 ? 18.975 -16.085 7.837 1.00 71.19 321 ILE A O 1
ATOM 2572 N N . SER A 1 322 ? 19.793 -17.807 6.648 1.00 64.75 322 SER A N 1
ATOM 2573 C CA . SER A 1 322 ? 21.185 -17.355 6.674 1.00 64.75 322 SER A CA 1
ATOM 2574 C C . SER A 1 322 ? 21.571 -16.926 5.270 1.00 64.75 322 SER A C 1
ATOM 2576 O O . SER A 1 322 ? 21.354 -17.647 4.304 1.00 64.75 322 SER A O 1
ATOM 2578 N N . PHE A 1 323 ? 22.171 -15.747 5.150 1.00 61.97 323 PHE A N 1
ATOM 2579 C CA . PHE A 1 323 ? 22.623 -15.226 3.857 1.00 61.97 323 PHE A CA 1
ATOM 2580 C C . PHE A 1 323 ? 23.770 -16.052 3.246 1.00 61.97 323 PHE A C 1
ATOM 2582 O O . PHE A 1 323 ? 24.066 -15.911 2.066 1.00 61.97 323 PHE A O 1
ATOM 2589 N N . ASP A 1 324 ? 24.357 -16.959 4.034 1.00 62.56 324 ASP A N 1
ATOM 2590 C CA . ASP A 1 324 ? 25.443 -17.854 3.632 1.00 62.56 324 ASP A CA 1
ATOM 2591 C C . ASP A 1 324 ? 24.961 -19.269 3.258 1.00 62.56 324 ASP A C 1
ATOM 2593 O O . ASP A 1 324 ? 25.762 -20.097 2.818 1.00 62.56 324 ASP A O 1
ATOM 2597 N N . SER A 1 325 ? 23.676 -19.605 3.451 1.00 64.94 325 SER A N 1
ATOM 2598 C CA . SER A 1 325 ? 23.167 -20.942 3.128 1.00 64.94 325 SER A CA 1
ATOM 2599 C C . SER A 1 325 ? 21.713 -20.936 2.661 1.00 64.94 325 SER A C 1
ATOM 2601 O O . SER A 1 325 ? 20.850 -20.298 3.252 1.00 64.94 325 SER A O 1
ATOM 2603 N N . LYS A 1 326 ? 21.403 -21.756 1.650 1.00 64.88 326 LYS A N 1
ATOM 2604 C CA . LYS A 1 326 ? 20.022 -21.959 1.175 1.00 64.88 326 LYS A CA 1
ATOM 2605 C C . LYS A 1 326 ? 19.141 -22.757 2.146 1.00 64.88 326 LYS A C 1
ATOM 2607 O O . LYS A 1 326 ? 17.967 -22.975 1.865 1.00 64.88 326 LYS A O 1
ATOM 2612 N N . THR A 1 327 ? 19.703 -23.247 3.252 1.00 71.31 327 THR A N 1
ATOM 2613 C CA . THR A 1 327 ? 18.960 -24.055 4.223 1.00 71.31 327 THR A CA 1
ATOM 2614 C C . THR A 1 327 ? 18.454 -23.153 5.344 1.00 71.31 327 THR A C 1
ATOM 2616 O O . THR A 1 327 ? 19.249 -22.394 5.900 1.00 71.31 327 THR A O 1
ATOM 2619 N N . PRO A 1 328 ? 17.166 -23.234 5.720 1.00 74.25 328 PRO A N 1
ATOM 2620 C CA . PRO A 1 328 ? 16.660 -22.468 6.845 1.00 74.25 328 PRO A CA 1
ATOM 2621 C C . PRO A 1 328 ? 17.428 -22.773 8.140 1.00 74.25 328 PRO A C 1
ATOM 2623 O O . PRO A 1 328 ? 17.661 -23.933 8.478 1.00 74.25 328 PRO A O 1
ATOM 2626 N N . THR A 1 329 ? 17.783 -21.736 8.893 1.00 77.19 329 THR A N 1
ATOM 2627 C CA . THR A 1 329 ? 18.507 -21.816 10.172 1.00 77.19 329 THR A CA 1
ATOM 2628 C C . THR A 1 329 ? 17.644 -22.342 11.319 1.00 77.19 329 THR A C 1
ATOM 2630 O O . THR A 1 329 ? 18.168 -22.745 12.356 1.00 77.19 329 THR A O 1
ATOM 2633 N N . THR A 1 330 ? 16.319 -22.349 11.153 1.00 80.31 330 THR A N 1
ATOM 2634 C CA . THR A 1 330 ? 15.358 -22.818 12.155 1.00 80.31 330 THR A CA 1
ATOM 2635 C C . THR A 1 330 ? 14.104 -23.389 11.501 1.00 80.31 330 THR A C 1
ATOM 2637 O O . THR A 1 330 ? 13.701 -22.967 10.418 1.00 80.31 330 THR A O 1
ATOM 2640 N N . THR A 1 331 ? 13.439 -24.325 12.176 1.00 83.75 331 THR A N 1
ATOM 2641 C CA . THR A 1 331 ? 12.120 -24.842 11.783 1.00 83.75 331 THR A CA 1
ATOM 2642 C C . THR A 1 331 ? 10.964 -24.009 12.338 1.00 83.75 331 THR A C 1
ATOM 2644 O O . THR A 1 331 ? 9.827 -24.264 11.958 1.00 83.75 331 THR A O 1
ATOM 2647 N N . ARG A 1 332 ? 11.228 -22.992 13.175 1.00 86.56 332 ARG A N 1
ATOM 2648 C CA . ARG A 1 332 ? 10.196 -22.151 13.809 1.00 86.56 332 ARG A CA 1
ATOM 2649 C C . ARG A 1 332 ? 9.199 -21.590 12.789 1.00 86.56 332 ARG A C 1
ATOM 2651 O O . ARG A 1 332 ? 9.604 -21.013 11.781 1.00 86.56 332 ARG A O 1
ATOM 2658 N N . GLU A 1 333 ? 7.918 -21.720 13.113 1.00 90.31 333 GLU A N 1
ATOM 2659 C CA . GLU A 1 333 ? 6.789 -21.092 12.426 1.00 90.31 333 GLU A CA 1
ATOM 2660 C C . GLU A 1 333 ? 6.062 -20.136 13.372 1.00 90.31 333 GLU A C 1
ATOM 2662 O O . GLU A 1 333 ? 6.195 -20.219 14.593 1.00 90.31 333 GLU A O 1
ATOM 2667 N N . TYR A 1 334 ? 5.261 -19.257 12.785 1.00 95.19 334 TYR A N 1
ATOM 2668 C CA . TYR A 1 334 ? 4.420 -18.274 13.456 1.00 95.19 334 TYR A CA 1
ATOM 2669 C C . TYR A 1 334 ? 2.933 -18.439 13.111 1.00 95.19 334 TYR A C 1
ATOM 2671 O O . TYR A 1 334 ? 2.125 -17.544 13.362 1.00 95.19 334 TYR A O 1
ATOM 2679 N N . ARG A 1 335 ? 2.566 -19.593 12.544 1.00 95.31 335 ARG A N 1
ATOM 2680 C CA . ARG A 1 335 ? 1.208 -19.909 12.087 1.00 95.31 335 ARG A CA 1
ATOM 2681 C C . ARG A 1 335 ? 0.160 -19.703 13.173 1.00 95.31 335 ARG A C 1
ATOM 2683 O O . ARG A 1 335 ? -0.903 -19.181 12.881 1.00 95.31 335 ARG A O 1
ATOM 2690 N N . GLU A 1 336 ? 0.480 -20.026 14.426 1.00 96.31 336 GLU A N 1
ATOM 2691 C CA . GLU A 1 336 ? -0.429 -19.810 15.556 1.00 96.31 336 GLU A CA 1
ATOM 2692 C C . GLU A 1 336 ? -0.858 -18.337 15.689 1.00 96.31 336 GLU A C 1
ATOM 2694 O O . GLU A 1 336 ? -2.047 -18.061 15.829 1.00 96.31 336 GLU A O 1
ATOM 2699 N N . TYR A 1 337 ? 0.072 -17.383 15.567 1.00 96.44 337 TYR A N 1
ATOM 2700 C CA . TYR A 1 337 ? -0.261 -15.954 15.610 1.00 96.44 337 TYR A CA 1
ATOM 2701 C C . TYR A 1 337 ? -1.104 -15.523 14.412 1.00 96.44 337 TYR A C 1
ATOM 2703 O O . TYR A 1 337 ? -2.027 -14.724 14.566 1.00 96.44 337 TYR A O 1
ATOM 2711 N N . LEU A 1 338 ? -0.816 -16.062 13.225 1.00 96.06 338 LEU A N 1
ATOM 2712 C CA . LEU A 1 338 ? -1.573 -15.766 12.008 1.00 96.06 338 LEU A CA 1
ATOM 2713 C C . LEU A 1 338 ? -3.000 -16.327 12.072 1.00 96.06 338 LEU A C 1
ATOM 2715 O O . LEU A 1 338 ? -3.940 -15.649 11.666 1.00 96.06 338 LEU A O 1
ATOM 2719 N N . GLU A 1 339 ? -3.177 -17.520 12.638 1.00 95.69 339 GLU A N 1
ATOM 2720 C CA . GLU A 1 339 ? -4.488 -18.132 12.866 1.00 95.69 339 GLU A CA 1
ATOM 2721 C C . GLU A 1 339 ? -5.303 -17.367 13.902 1.00 95.69 339 GLU A C 1
ATOM 2723 O O . GLU A 1 339 ? -6.487 -17.101 13.699 1.00 95.69 339 GLU A O 1
ATOM 2728 N N . GLN A 1 340 ? -4.663 -16.942 14.994 1.00 94.88 340 GLN A N 1
ATOM 2729 C CA . GLN A 1 340 ? -5.306 -16.073 15.973 1.00 94.88 340 GLN A CA 1
ATOM 2730 C C . GLN A 1 340 ? -5.727 -14.748 15.327 1.00 94.88 340 GLN A C 1
ATOM 2732 O O . GLN A 1 340 ? -6.870 -14.325 15.499 1.00 94.88 340 GLN A O 1
ATOM 2737 N N . LEU A 1 341 ? -4.860 -14.134 14.515 1.00 93.75 341 LEU A N 1
ATOM 2738 C CA . LEU A 1 341 ? -5.175 -12.909 13.777 1.00 93.75 341 LEU A CA 1
ATOM 2739 C C . LEU A 1 341 ? -6.362 -13.106 12.819 1.00 93.75 341 LEU A C 1
ATOM 2741 O O . LEU A 1 341 ? -7.277 -12.282 12.797 1.00 93.75 341 LEU A O 1
ATOM 2745 N N . ARG A 1 342 ? -6.391 -14.229 12.090 1.00 91.69 342 ARG A N 1
ATOM 2746 C CA . ARG A 1 342 ? -7.503 -14.637 11.219 1.00 91.69 342 ARG A CA 1
ATOM 2747 C C . ARG A 1 342 ? -8.804 -14.823 12.006 1.00 91.69 342 ARG A C 1
ATOM 2749 O O . ARG A 1 342 ? -9.839 -14.295 11.608 1.00 91.69 342 ARG A O 1
ATOM 2756 N N . SER A 1 343 ? -8.756 -15.495 13.155 1.00 89.75 343 SER A N 1
ATOM 2757 C CA . SER A 1 343 ? -9.927 -15.702 14.021 1.00 89.75 343 SER A CA 1
ATOM 2758 C C . SER A 1 343 ? -10.445 -14.408 14.667 1.00 89.75 343 SER A C 1
ATOM 2760 O O . SER A 1 343 ? -11.640 -14.273 14.936 1.00 89.75 343 SER A O 1
ATOM 2762 N N . ASN A 1 344 ? -9.569 -13.414 14.847 1.00 90.69 344 ASN A N 1
ATOM 2763 C CA . ASN A 1 344 ? -9.895 -12.119 15.440 1.00 90.69 344 ASN A CA 1
ATOM 2764 C C . ASN A 1 344 ? -10.561 -11.134 14.462 1.00 90.69 344 ASN A C 1
ATOM 2766 O O . ASN A 1 344 ? -10.929 -10.032 14.878 1.00 90.69 344 ASN A O 1
ATOM 2770 N N . ARG A 1 345 ? -10.780 -11.500 13.189 1.00 86.38 345 ARG A N 1
ATOM 2771 C CA . ARG A 1 345 ? -11.436 -10.635 12.183 1.00 86.38 345 ARG A CA 1
ATOM 2772 C C . ARG A 1 345 ? -12.784 -10.085 12.650 1.00 86.38 345 ARG A C 1
ATOM 2774 O O . ARG A 1 345 ? -13.024 -8.886 12.558 1.00 86.38 345 ARG A O 1
ATOM 2781 N N . SER A 1 346 ? -13.629 -10.919 13.257 1.00 83.38 346 SER A N 1
ATOM 2782 C CA . SER A 1 346 ? -14.924 -10.461 13.784 1.00 83.38 346 SER A CA 1
ATOM 2783 C C . SER A 1 346 ? -14.774 -9.434 14.916 1.00 83.38 346 SER A C 1
ATOM 2785 O O . SER A 1 346 ? -15.566 -8.494 15.035 1.00 83.38 346 SER A O 1
ATOM 2787 N N . GLN A 1 347 ? -13.736 -9.572 15.745 1.00 85.25 347 GLN A N 1
ATOM 2788 C CA . GLN A 1 347 ? -13.447 -8.595 16.789 1.00 85.25 347 GLN A CA 1
ATOM 2789 C C . GLN A 1 347 ? -12.952 -7.273 16.195 1.00 85.25 347 GLN A C 1
ATOM 2791 O O . GLN A 1 347 ? -13.335 -6.209 16.682 1.00 85.25 347 GLN A O 1
ATOM 2796 N N . LEU A 1 348 ? -12.175 -7.336 15.114 1.00 86.69 348 LEU A N 1
ATOM 2797 C CA . LEU A 1 348 ? -11.736 -6.175 14.347 1.00 86.69 348 LEU A CA 1
ATOM 2798 C C . LEU A 1 348 ? -12.914 -5.442 13.683 1.00 86.69 348 LEU A C 1
ATOM 2800 O O . LEU A 1 348 ? -12.988 -4.215 13.745 1.00 86.69 348 LEU A O 1
ATOM 2804 N N . ASP A 1 349 ? -13.888 -6.173 13.136 1.00 83.00 349 ASP A N 1
ATOM 2805 C CA . ASP A 1 349 ? -15.134 -5.595 12.616 1.00 83.00 349 ASP A CA 1
ATOM 2806 C C . ASP A 1 349 ? -15.924 -4.866 13.703 1.00 83.00 349 ASP A C 1
ATOM 2808 O O . ASP A 1 349 ? -16.365 -3.730 13.517 1.00 83.00 349 ASP A O 1
ATOM 2812 N N . LYS A 1 350 ? -16.065 -5.497 14.872 1.00 83.06 350 LYS A N 1
ATOM 2813 C CA . LYS A 1 350 ? -16.732 -4.902 16.035 1.00 83.06 350 LYS A CA 1
ATOM 2814 C C . LYS A 1 350 ? -16.000 -3.655 16.535 1.00 83.06 350 LYS A C 1
ATOM 2816 O O . LYS A 1 350 ? -16.648 -2.680 16.921 1.00 83.06 350 LYS A O 1
ATOM 2821 N N . ALA A 1 351 ? -14.670 -3.679 16.527 1.00 89.25 351 ALA A N 1
ATOM 2822 C CA . ALA A 1 351 ? -13.830 -2.548 16.891 1.00 89.25 351 ALA A CA 1
ATOM 2823 C C . ALA A 1 351 ? -14.029 -1.364 15.937 1.00 89.25 351 ALA A C 1
ATOM 2825 O O . ALA A 1 351 ? -14.355 -0.264 16.388 1.00 89.25 351 ALA A O 1
ATOM 2826 N N . SER A 1 352 ? -13.902 -1.621 14.630 1.00 85.94 352 SER A N 1
ATOM 2827 C CA . SER A 1 352 ? -14.140 -0.657 13.551 1.00 85.94 352 SER A CA 1
ATOM 2828 C C . SER A 1 352 ? -15.532 -0.042 13.677 1.00 85.94 352 SER A C 1
ATOM 2830 O O . SER A 1 352 ? -15.653 1.177 13.736 1.00 85.94 352 SER A O 1
ATOM 2832 N N . TYR A 1 353 ? -16.565 -0.864 13.877 1.00 83.88 353 TYR A N 1
ATOM 2833 C CA . TYR A 1 353 ? -17.927 -0.379 14.059 1.00 83.88 353 TYR A CA 1
ATOM 2834 C C . TYR A 1 353 ? -18.085 0.568 15.260 1.00 83.88 353 TYR A C 1
ATOM 2836 O O . TYR A 1 353 ? -18.644 1.657 15.123 1.00 83.88 353 TYR A O 1
ATOM 2844 N N . ASN A 1 354 ? -17.585 0.182 16.439 1.00 84.62 354 ASN A N 1
ATOM 2845 C CA . ASN A 1 354 ? -17.672 1.028 17.632 1.00 84.62 354 ASN A CA 1
ATOM 2846 C C . ASN A 1 354 ? -16.933 2.362 17.434 1.00 84.62 354 ASN A C 1
ATOM 2848 O O . ASN A 1 354 ? -17.404 3.397 17.900 1.00 84.62 354 ASN A O 1
ATOM 2852 N N . LEU A 1 355 ? -15.797 2.354 16.732 1.00 88.19 355 LEU A N 1
ATOM 2853 C CA . LEU A 1 355 ? -15.035 3.569 16.441 1.00 88.19 355 LEU A CA 1
ATOM 2854 C C . LEU A 1 355 ? -15.749 4.459 15.414 1.00 88.19 355 LEU A C 1
ATOM 2856 O O . LEU A 1 355 ? -15.828 5.668 15.623 1.00 88.19 355 LEU A O 1
ATOM 2860 N N . SER A 1 356 ? -16.358 3.883 14.375 1.00 84.44 356 SER A N 1
ATOM 2861 C CA . SER A 1 356 ? -17.204 4.624 13.433 1.00 84.44 356 SER A CA 1
ATOM 2862 C C . SER A 1 356 ? -18.415 5.249 14.129 1.00 84.44 356 SER A C 1
ATOM 2864 O O . SER A 1 356 ? -18.708 6.421 13.910 1.00 84.44 356 SER A O 1
ATOM 2866 N N . LEU A 1 357 ? -19.085 4.511 15.022 1.00 83.69 357 LEU A N 1
ATOM 2867 C CA . LEU A 1 357 ? -20.204 5.041 15.802 1.00 83.69 357 LEU A CA 1
ATOM 2868 C C . LEU A 1 357 ? -19.755 6.184 16.718 1.00 83.69 357 LEU A C 1
ATOM 2870 O O . LEU A 1 357 ? -20.418 7.217 16.776 1.00 83.69 357 LEU A O 1
ATOM 2874 N N . ALA A 1 358 ? -18.625 6.020 17.412 1.00 87.19 358 ALA A N 1
ATOM 2875 C CA . ALA A 1 358 ? -18.051 7.084 18.226 1.00 87.19 358 ALA A CA 1
ATOM 2876 C C . ALA A 1 358 ? -17.803 8.345 17.394 1.00 87.19 358 ALA A C 1
ATOM 2878 O O . ALA A 1 358 ? -18.179 9.435 17.823 1.00 87.19 358 ALA A O 1
ATOM 2879 N N . SER A 1 359 ? -17.245 8.182 16.196 1.00 86.38 359 SER A N 1
ATOM 2880 C CA . SER A 1 359 ? -16.957 9.294 15.302 1.00 86.38 359 SER A CA 1
ATOM 2881 C C . SER A 1 359 ? -18.207 10.039 14.848 1.00 86.38 359 SER A C 1
ATOM 2883 O O . SER A 1 359 ? -18.286 11.255 15.021 1.00 86.38 359 SER A O 1
ATOM 2885 N N . ASN A 1 360 ? -19.227 9.315 14.387 1.00 84.25 360 ASN A N 1
ATOM 2886 C CA . ASN A 1 360 ? -20.489 9.920 13.963 1.00 84.25 360 ASN A CA 1
ATOM 2887 C C . ASN A 1 360 ? -21.134 10.725 15.107 1.00 84.25 360 ASN A C 1
ATOM 2889 O O . ASN A 1 360 ? -21.625 11.832 14.903 1.00 84.25 360 ASN A O 1
ATOM 2893 N N . ILE A 1 361 ? -21.066 10.218 16.346 1.00 85.00 361 ILE A N 1
ATOM 2894 C CA . ILE A 1 361 ? -21.559 10.946 17.526 1.00 85.00 361 ILE A CA 1
ATOM 2895 C C . ILE A 1 361 ? -20.752 12.227 17.762 1.00 85.00 361 ILE A C 1
ATOM 2897 O O . ILE A 1 361 ? -21.336 13.259 18.090 1.00 85.00 361 ILE A O 1
ATOM 2901 N N . VAL A 1 362 ? -19.422 12.172 17.625 1.00 88.06 362 VAL A N 1
ATOM 2902 C CA . VAL A 1 362 ? -18.531 13.331 17.797 1.00 88.06 362 VAL A CA 1
ATOM 2903 C C . VAL A 1 362 ? -18.836 14.421 16.771 1.00 88.06 362 VAL A C 1
ATOM 2905 O O . VAL A 1 362 ? -18.836 15.606 17.121 1.00 88.06 362 VAL A O 1
ATOM 2908 N N . GLU A 1 363 ? -19.137 14.055 15.527 1.00 86.81 363 GLU A N 1
ATOM 2909 C CA . GLU A 1 363 ? -19.493 15.005 14.472 1.00 86.81 363 GLU A CA 1
ATOM 2910 C C . GLU A 1 363 ? -20.741 15.820 14.827 1.00 86.81 363 GLU A C 1
ATOM 2912 O O . GLU A 1 363 ? -20.716 17.048 14.703 1.00 86.81 363 GLU A O 1
ATOM 2917 N N . GLU A 1 364 ? -21.765 15.183 15.400 1.00 86.94 364 GLU A N 1
ATOM 2918 C CA . GLU A 1 364 ? -23.017 15.831 15.811 1.00 86.94 364 GLU A CA 1
ATOM 2919 C C . GLU A 1 364 ? -22.912 16.759 17.037 1.00 86.94 364 GLU A C 1
ATOM 2921 O O . GLU A 1 364 ? -23.896 17.413 17.398 1.00 86.94 364 GLU A O 1
ATOM 2926 N N . ILE A 1 365 ? -21.775 16.788 17.742 1.00 87.69 365 ILE A N 1
ATOM 2927 C CA . ILE A 1 365 ? -21.611 17.625 18.939 1.00 87.69 365 ILE A CA 1
ATOM 2928 C C . ILE A 1 365 ? -21.540 19.101 18.529 1.00 87.69 365 ILE A C 1
ATOM 2930 O O . ILE A 1 365 ? -20.606 19.508 17.834 1.00 87.69 365 ILE A O 1
ATOM 2934 N N . ASP A 1 366 ? -22.451 19.940 19.020 1.00 89.06 366 ASP A N 1
ATOM 2935 C CA . ASP A 1 366 ? -22.314 21.389 18.867 1.00 89.06 366 ASP A CA 1
ATOM 2936 C C . ASP A 1 366 ? -21.290 21.933 19.869 1.00 89.06 366 ASP A C 1
ATOM 2938 O O . ASP A 1 366 ? -21.497 21.950 21.087 1.00 89.06 366 ASP A O 1
ATOM 2942 N N . THR A 1 367 ? -20.171 22.427 19.345 1.00 88.44 367 THR A N 1
ATOM 2943 C CA . THR A 1 367 ? -19.084 22.996 20.147 1.00 88.44 367 THR A CA 1
ATOM 2944 C C . THR A 1 367 ? -19.460 24.353 20.743 1.00 88.44 367 THR A C 1
ATOM 2946 O O . THR A 1 367 ? -18.814 24.810 21.694 1.00 88.44 367 THR A O 1
ATOM 2949 N N . ASN A 1 368 ? -20.514 25.008 20.241 1.00 88.31 368 ASN A N 1
ATOM 2950 C CA . ASN A 1 368 ? -20.931 26.312 20.734 1.00 88.31 368 ASN A CA 1
ATOM 2951 C C . ASN A 1 368 ? -21.609 26.258 22.098 1.00 88.31 368 ASN A C 1
ATOM 2953 O O . ASN A 1 368 ? -21.370 27.174 22.896 1.00 88.31 368 ASN A O 1
ATOM 2957 N N . SER A 1 369 ? -22.320 25.168 22.384 1.00 87.06 369 SER A N 1
ATOM 2958 C CA . SER A 1 369 ? -22.949 24.872 23.676 1.00 87.06 369 SER A CA 1
ATOM 2959 C C . SER A 1 369 ? -21.971 24.808 24.868 1.00 87.06 369 SER A C 1
ATOM 2961 O O . SER A 1 369 ? -22.366 25.033 26.016 1.00 87.06 369 SER A O 1
ATOM 2963 N N . PHE A 1 370 ? -20.673 24.561 24.632 1.00 87.75 370 PHE A N 1
ATOM 2964 C CA . PHE A 1 370 ? -19.677 24.389 25.697 1.00 87.75 370 PHE A CA 1
ATOM 2965 C C . PHE A 1 370 ? -19.126 25.715 26.260 1.00 87.75 370 PHE A C 1
ATOM 2967 O O . PHE A 1 370 ? -18.913 26.688 25.530 1.00 87.75 370 PHE A O 1
ATOM 2974 N N . PRO A 1 371 ? -18.767 25.772 27.560 1.00 87.56 371 PRO A N 1
ATOM 2975 C CA . PRO A 1 371 ? -18.061 26.917 28.138 1.00 87.56 371 PRO A CA 1
ATOM 2976 C C . PRO A 1 371 ? -16.723 27.208 27.436 1.00 87.56 371 PRO A C 1
ATOM 2978 O O . PRO A 1 371 ? -15.990 26.284 27.090 1.00 87.56 371 PRO A O 1
ATOM 2981 N N . LYS A 1 372 ? -16.327 28.490 27.332 1.00 87.44 372 LYS A N 1
ATOM 2982 C CA . LYS A 1 372 ? -15.082 28.934 26.652 1.00 87.44 372 LYS A CA 1
ATOM 2983 C C . LYS A 1 372 ? -13.809 28.184 27.076 1.00 87.44 372 LYS A C 1
ATOM 2985 O O . LYS A 1 372 ? -12.911 28.024 26.263 1.00 87.44 372 LYS A O 1
ATOM 2990 N N . LYS A 1 373 ? -13.728 27.727 28.331 1.00 82.69 373 LYS A N 1
ATOM 2991 C CA . LYS A 1 373 ? -12.579 26.962 28.850 1.00 82.69 373 LYS A CA 1
ATOM 2992 C C . LYS A 1 373 ? -12.527 25.509 28.355 1.00 82.69 373 LYS A C 1
ATOM 2994 O O . LYS A 1 373 ? -11.457 24.923 28.366 1.00 82.69 373 LYS A O 1
ATOM 2999 N N . ILE A 1 374 ? -13.668 24.939 27.962 1.00 80.69 374 ILE A N 1
ATOM 3000 C CA . ILE A 1 374 ? -13.817 23.536 27.542 1.00 80.69 374 ILE A CA 1
ATOM 3001 C C . ILE A 1 374 ? -13.837 23.421 26.011 1.00 80.69 374 ILE A C 1
ATOM 3003 O O . ILE A 1 374 ? -13.385 22.414 25.480 1.00 80.69 374 ILE A O 1
ATOM 3007 N N . LYS A 1 375 ? -14.276 24.466 25.289 1.00 85.69 375 LYS A N 1
ATOM 3008 C CA . LYS A 1 375 ? -14.312 24.480 23.813 1.00 85.69 375 LYS A CA 1
ATOM 3009 C C . LYS A 1 375 ? -13.016 23.995 23.135 1.00 85.69 375 LYS A C 1
ATOM 3011 O O . LYS A 1 375 ? -13.138 23.155 22.249 1.00 85.69 375 LYS A O 1
ATOM 3016 N N . PRO A 1 376 ? -11.802 24.445 23.527 1.00 85.94 376 PRO A N 1
ATOM 3017 C CA . PRO A 1 376 ? -10.569 23.971 22.891 1.00 85.94 376 PRO A CA 1
ATOM 3018 C C . PRO A 1 376 ? -10.395 22.455 23.012 1.00 85.94 376 PRO A C 1
ATOM 3020 O O . PRO A 1 376 ? -10.125 21.793 22.023 1.00 85.94 376 PRO A O 1
ATOM 3023 N N . PHE A 1 377 ? -10.673 21.900 24.193 1.00 81.06 377 PHE A N 1
ATOM 3024 C CA . PHE A 1 377 ? -10.591 20.462 24.440 1.00 81.06 377 PHE A CA 1
ATOM 3025 C C . PHE A 1 377 ? -11.585 19.659 23.585 1.00 81.06 377 PHE A C 1
ATOM 3027 O O . PHE A 1 377 ? -11.239 18.601 23.070 1.00 81.06 377 PHE A O 1
ATOM 3034 N N . VAL A 1 378 ? -12.809 20.163 23.395 1.00 83.62 378 VAL A N 1
ATOM 3035 C CA . VAL A 1 378 ? -13.807 19.508 22.528 1.00 83.62 378 VAL A CA 1
ATOM 3036 C C . VAL A 1 378 ? -13.377 19.561 21.061 1.00 83.62 378 VAL A C 1
ATOM 3038 O O . VAL A 1 378 ? -13.531 18.575 20.345 1.00 83.62 378 VAL A O 1
ATOM 3041 N N . ASN A 1 379 ? -12.801 20.681 20.617 1.00 85.75 379 ASN A N 1
ATOM 3042 C CA . ASN A 1 379 ? -12.256 20.799 19.264 1.00 85.75 379 ASN A CA 1
ATOM 3043 C C . ASN A 1 379 ? -11.077 19.845 19.038 1.00 85.75 379 ASN A C 1
ATOM 3045 O O . ASN A 1 379 ? -10.999 19.234 17.976 1.00 85.75 379 ASN A O 1
ATOM 3049 N N . ASP A 1 380 ? -10.200 19.681 20.031 1.00 83.00 380 ASP A N 1
ATOM 3050 C CA . ASP A 1 380 ? -9.102 18.715 19.966 1.00 83.00 380 ASP A CA 1
ATOM 3051 C C . ASP A 1 380 ? -9.646 17.286 19.820 1.00 83.00 380 ASP A C 1
ATOM 3053 O O . ASP A 1 380 ? -9.199 16.555 18.943 1.00 83.00 380 ASP A O 1
ATOM 3057 N N . ILE A 1 381 ? -10.678 16.908 20.589 1.00 80.62 381 ILE A N 1
ATOM 3058 C CA . ILE A 1 381 ? -11.349 15.604 20.438 1.00 80.62 381 ILE A CA 1
ATOM 3059 C C . ILE A 1 381 ? -11.923 15.435 19.027 1.00 80.62 381 ILE A C 1
ATOM 3061 O O . ILE A 1 381 ? -11.710 14.391 18.414 1.00 80.62 381 ILE A O 1
ATOM 3065 N N . LYS A 1 382 ? -12.627 16.447 18.496 1.00 82.81 382 LYS A N 1
ATOM 3066 C CA . LYS A 1 382 ? -13.166 16.396 17.126 1.00 82.81 382 LYS A CA 1
ATOM 3067 C C . LYS A 1 382 ? -12.066 16.197 16.084 1.00 82.81 382 LYS A C 1
ATOM 3069 O O . LYS A 1 382 ? -12.260 15.443 15.138 1.00 82.81 382 LYS A O 1
ATOM 3074 N N . LYS A 1 383 ? -10.922 16.859 16.257 1.00 83.50 383 LYS A N 1
ATOM 3075 C CA . LYS A 1 383 ? -9.783 16.749 15.344 1.00 83.50 383 LYS A CA 1
ATOM 3076 C C . LYS A 1 383 ? -9.136 15.364 15.399 1.00 83.50 383 LYS A C 1
ATOM 3078 O O . LYS A 1 383 ? -8.933 14.757 14.356 1.00 83.50 383 LYS A O 1
ATOM 3083 N N . GLU A 1 384 ? -8.836 14.865 16.596 1.00 79.31 384 GLU A N 1
ATOM 3084 C CA . GLU A 1 384 ? -8.227 13.538 16.791 1.00 79.31 384 GLU A CA 1
ATOM 3085 C C . GLU A 1 384 ? -9.142 12.412 16.285 1.00 79.31 384 GLU A C 1
ATOM 3087 O O . GLU A 1 384 ? -8.671 11.400 15.774 1.00 79.31 384 GLU A O 1
ATOM 3092 N N . ASN A 1 385 ? -10.460 12.600 16.379 1.00 78.00 385 ASN A N 1
ATOM 3093 C CA . ASN A 1 385 ? -11.449 11.648 15.892 1.00 78.00 385 ASN A CA 1
ATOM 3094 C C . ASN A 1 385 ? -11.367 11.404 14.369 1.00 78.00 385 ASN A C 1
ATOM 3096 O O . ASN A 1 385 ? -11.448 10.254 13.942 1.00 78.00 385 ASN A O 1
ATOM 3100 N N . LEU A 1 386 ? -11.128 12.451 13.567 1.00 73.19 386 LEU A N 1
ATOM 3101 C CA . LEU A 1 386 ? -10.914 12.311 12.118 1.00 73.19 386 LEU A CA 1
ATOM 3102 C C . LEU A 1 386 ? -9.670 11.463 11.819 1.00 73.19 386 LEU A C 1
ATOM 3104 O O . LEU A 1 386 ? -9.725 10.533 11.019 1.00 73.19 386 LEU A O 1
ATOM 3108 N N . SER A 1 387 ? -8.572 11.711 12.538 1.00 74.69 387 SER A N 1
ATOM 3109 C CA . SER A 1 387 ? -7.330 10.949 12.371 1.00 74.69 387 SER A CA 1
ATOM 3110 C C . SER A 1 387 ? -7.466 9.476 12.758 1.00 74.69 387 SER A C 1
ATOM 3112 O O . SER A 1 387 ? -6.777 8.628 12.200 1.00 74.69 387 SER A O 1
ATOM 3114 N N . VAL A 1 388 ? -8.341 9.141 13.712 1.00 75.69 388 VAL A N 1
ATOM 3115 C CA . VAL A 1 388 ? -8.633 7.739 14.035 1.00 75.69 388 VAL A CA 1
ATOM 3116 C C . VAL A 1 388 ? -9.372 7.074 12.879 1.00 75.69 388 VAL A C 1
ATOM 3118 O O . VAL A 1 388 ? -8.967 5.983 12.490 1.00 75.69 388 VAL A O 1
ATOM 3121 N N . GLN A 1 389 ? -10.396 7.716 12.305 1.00 74.12 389 GLN A N 1
ATOM 3122 C CA . GLN A 1 389 ? -11.137 7.159 11.166 1.00 74.12 389 GLN A CA 1
ATOM 3123 C C . GLN A 1 389 ? -10.239 6.868 9.962 1.00 74.12 389 GLN A C 1
ATOM 3125 O O . GLN A 1 389 ? -10.324 5.776 9.406 1.00 74.12 389 GLN A O 1
ATOM 3130 N N . GLU A 1 390 ? -9.334 7.788 9.626 1.00 79.38 390 GLU A N 1
ATOM 3131 C CA . GLU A 1 390 ? -8.377 7.628 8.520 1.00 79.38 390 GLU A CA 1
ATOM 3132 C C . GLU A 1 390 ? -7.472 6.391 8.681 1.00 79.38 390 GLU A C 1
ATOM 3134 O O . GLU A 1 390 ? -7.007 5.826 7.695 1.00 79.38 390 GLU A O 1
ATOM 3139 N N . LEU A 1 391 ? -7.235 5.934 9.916 1.00 78.31 391 LEU A N 1
ATOM 3140 C CA . LEU A 1 391 ? -6.400 4.765 10.204 1.00 78.31 391 LEU A CA 1
ATOM 3141 C C . LEU A 1 391 ? -7.183 3.447 10.268 1.00 78.31 391 LEU A C 1
ATOM 3143 O O . LEU A 1 391 ? -6.568 2.379 10.208 1.00 78.31 391 LEU A O 1
ATOM 3147 N N . LEU A 1 392 ? -8.512 3.484 10.408 1.00 81.19 392 LEU A N 1
ATOM 3148 C CA . LEU A 1 392 ? -9.304 2.272 10.637 1.00 81.19 392 LEU A CA 1
ATOM 3149 C C . LEU A 1 392 ? -9.354 1.369 9.418 1.00 81.19 392 LEU A C 1
ATOM 3151 O O . LEU A 1 392 ? -9.048 0.180 9.530 1.00 81.19 392 LEU A O 1
ATOM 3155 N N . ASP A 1 393 ? -9.736 1.932 8.277 1.00 81.94 393 ASP A N 1
ATOM 3156 C CA . ASP A 1 393 ? -9.928 1.164 7.052 1.00 81.94 393 ASP A CA 1
ATOM 3157 C C . ASP A 1 393 ? -8.616 0.532 6.565 1.00 81.94 393 ASP A C 1
ATOM 3159 O O . ASP A 1 393 ? -8.631 -0.666 6.266 1.00 81.94 393 ASP A O 1
ATOM 3163 N N . PRO A 1 394 ? -7.458 1.230 6.594 1.00 85.75 394 PRO A N 1
ATOM 3164 C CA . PRO A 1 394 ? -6.181 0.613 6.251 1.00 85.75 394 PRO A CA 1
ATOM 3165 C C . PRO A 1 394 ? -5.792 -0.561 7.152 1.00 85.75 394 PRO A C 1
ATOM 3167 O O . PRO A 1 394 ? -5.377 -1.614 6.660 1.00 85.75 394 PRO A O 1
ATOM 3170 N N . ILE A 1 395 ? -5.937 -0.416 8.477 1.00 86.19 395 ILE A N 1
ATOM 3171 C CA . ILE A 1 395 ? -5.584 -1.492 9.416 1.00 86.19 395 ILE A CA 1
ATOM 3172 C C . ILE A 1 395 ? -6.523 -2.681 9.222 1.00 86.19 395 ILE A C 1
ATOM 3174 O O . ILE A 1 395 ? -6.064 -3.820 9.129 1.00 86.19 395 ILE A O 1
ATOM 3178 N N . LYS A 1 396 ? -7.830 -2.418 9.122 1.00 85.88 396 LYS A N 1
ATOM 3179 C CA . LYS A 1 396 ? -8.842 -3.447 8.892 1.00 85.88 396 LYS A CA 1
ATOM 3180 C C . LYS A 1 396 ? -8.591 -4.198 7.588 1.00 85.88 396 LYS A C 1
ATOM 3182 O O . LYS A 1 396 ? -8.546 -5.429 7.597 1.00 85.88 396 LYS A O 1
ATOM 3187 N N . GLY A 1 397 ? -8.410 -3.466 6.490 1.00 86.06 397 GLY A N 1
ATOM 3188 C CA . GLY A 1 397 ? -8.131 -4.029 5.173 1.00 86.06 397 GLY A CA 1
ATOM 3189 C C . GLY A 1 397 ? -6.899 -4.923 5.214 1.00 86.06 397 GLY A C 1
ATOM 3190 O O . GLY A 1 397 ? -6.996 -6.106 4.902 1.00 86.06 397 GLY A O 1
ATOM 3191 N N . THR A 1 398 ? -5.782 -4.397 5.720 1.00 88.81 398 THR A N 1
ATOM 3192 C CA . THR A 1 398 ? -4.502 -5.118 5.775 1.00 88.81 398 THR A CA 1
ATOM 3193 C C . THR A 1 398 ? -4.587 -6.399 6.602 1.00 88.81 398 THR A C 1
ATOM 3195 O O . THR A 1 398 ? -4.212 -7.471 6.138 1.00 88.81 398 THR A O 1
ATOM 3198 N N . VAL A 1 399 ? -5.122 -6.322 7.821 1.00 89.44 399 VAL A N 1
ATOM 3199 C CA . VAL A 1 399 ? -5.210 -7.476 8.734 1.00 89.44 399 VAL A CA 1
ATOM 3200 C C . VAL A 1 399 ? -6.140 -8.565 8.199 1.00 89.44 399 VAL A C 1
ATOM 3202 O O . VAL A 1 399 ? -5.962 -9.739 8.520 1.00 89.44 399 VAL A O 1
ATOM 3205 N N . THR A 1 400 ? -7.099 -8.198 7.346 1.00 87.19 400 THR A N 1
ATOM 3206 C CA . THR A 1 400 ? -8.011 -9.160 6.725 1.00 87.19 400 THR A CA 1
ATOM 3207 C C . THR A 1 400 ? -7.279 -10.130 5.804 1.00 87.19 400 THR A C 1
ATOM 3209 O O . THR A 1 400 ? -7.633 -11.299 5.812 1.00 87.19 400 THR A O 1
ATOM 3212 N N . PHE A 1 401 ? -6.262 -9.706 5.049 1.00 92.31 401 PHE A N 1
ATOM 3213 C CA . PHE A 1 401 ? -5.553 -10.581 4.098 1.00 92.31 401 PHE A CA 1
ATOM 3214 C C . PHE A 1 401 ? -4.110 -10.923 4.503 1.00 92.31 401 PHE A C 1
ATOM 3216 O O . PHE A 1 401 ? -3.465 -11.752 3.863 1.00 92.31 401 PHE A O 1
ATOM 3223 N N . LEU A 1 402 ? -3.567 -10.278 5.541 1.00 95.25 402 LEU A N 1
ATOM 3224 C CA . LEU A 1 402 ? -2.181 -10.473 5.969 1.00 95.25 402 LEU A CA 1
ATOM 3225 C C . LEU A 1 402 ? -1.832 -11.936 6.320 1.00 95.25 402 LEU A C 1
ATOM 3227 O O . LEU A 1 402 ? -0.756 -12.372 5.909 1.00 95.25 402 LEU A O 1
ATOM 3231 N N . PRO A 1 403 ? -2.677 -12.715 7.034 1.00 95.88 403 PRO A N 1
ATOM 3232 C CA . PRO A 1 403 ? -2.391 -14.126 7.309 1.00 95.88 403 PRO A CA 1
ATOM 3233 C C . PRO A 1 403 ? -2.155 -14.951 6.040 1.00 95.88 403 PRO A C 1
ATOM 3235 O O . PRO A 1 403 ? -1.180 -15.700 5.966 1.00 95.88 403 PRO A O 1
ATOM 3238 N N . GLU A 1 404 ? -3.012 -14.784 5.031 1.00 95.44 404 GLU A N 1
ATOM 3239 C CA . GLU A 1 404 ? -2.898 -15.465 3.743 1.00 95.44 404 GLU A CA 1
ATOM 3240 C C . GLU A 1 404 ? -1.603 -15.075 3.037 1.00 95.44 404 GLU A C 1
ATOM 3242 O O . GLU A 1 404 ? -0.862 -15.957 2.611 1.00 95.44 404 GLU A O 1
ATOM 3247 N N . LEU A 1 405 ? -1.274 -13.777 2.996 1.00 96.31 405 LEU A N 1
ATOM 3248 C CA . LEU A 1 405 ? -0.036 -13.312 2.366 1.00 96.31 405 LEU A CA 1
ATOM 3249 C C . LEU A 1 405 ? 1.229 -13.833 3.070 1.00 96.31 405 LEU A C 1
ATOM 3251 O O . LEU A 1 405 ? 2.273 -14.008 2.441 1.00 96.31 405 LEU A O 1
ATOM 3255 N N . LEU A 1 406 ? 1.150 -14.108 4.371 1.00 96.38 406 LEU A N 1
ATOM 3256 C CA . LEU A 1 406 ? 2.243 -14.682 5.156 1.00 96.38 406 LEU A CA 1
ATOM 3257 C C . LEU A 1 406 ? 2.252 -16.221 5.149 1.00 96.38 406 LEU A C 1
ATOM 3259 O O . LEU A 1 406 ? 3.007 -16.842 5.901 1.00 96.38 406 LEU A O 1
ATOM 3263 N N . GLY A 1 407 ? 1.443 -16.850 4.296 1.00 95.94 407 GLY A N 1
ATOM 3264 C CA . GLY A 1 407 ? 1.440 -18.293 4.090 1.00 95.94 407 GLY A CA 1
ATOM 3265 C C . GLY A 1 407 ? 0.920 -19.088 5.284 1.00 95.94 407 GLY A C 1
ATOM 3266 O O . GLY A 1 407 ? 1.516 -20.100 5.662 1.00 95.94 407 GLY A O 1
ATOM 3267 N N . VAL A 1 408 ? -0.165 -18.612 5.912 1.00 95.88 408 VAL A N 1
ATOM 3268 C CA . VAL A 1 408 ? -0.826 -19.290 7.046 1.00 95.88 408 VAL A CA 1
ATOM 3269 C C . VAL A 1 408 ? -1.354 -20.680 6.702 1.00 95.88 408 VAL A C 1
ATOM 3271 O O . VAL A 1 408 ? -1.401 -21.520 7.592 1.00 95.88 408 VAL A O 1
ATOM 3274 N N . ASP A 1 409 ? -1.708 -20.945 5.443 1.00 93.44 409 ASP A N 1
ATOM 3275 C CA . ASP A 1 409 ? -2.190 -22.253 4.987 1.00 93.44 409 ASP A CA 1
ATOM 3276 C C . ASP A 1 409 ? -1.106 -22.958 4.156 1.00 93.44 409 ASP A C 1
ATOM 3278 O O . ASP A 1 409 ? -0.659 -24.051 4.512 1.00 93.44 409 ASP A O 1
ATOM 3282 N N . GLU A 1 410 ? -0.587 -22.288 3.125 1.00 93.44 410 GLU A N 1
ATOM 3283 C CA . GLU A 1 410 ? 0.440 -22.810 2.217 1.00 93.44 410 GLU A CA 1
ATOM 3284 C C . GLU A 1 410 ? 1.551 -21.794 1.931 1.00 93.44 410 GLU A C 1
ATOM 3286 O O . GLU A 1 410 ? 1.419 -20.605 2.220 1.00 93.44 410 GLU A O 1
ATOM 3291 N N . ARG A 1 411 ? 2.664 -22.262 1.356 1.00 94.62 411 ARG A N 1
ATOM 3292 C CA . ARG A 1 411 ? 3.788 -21.392 0.999 1.00 94.62 411 ARG A CA 1
ATOM 3293 C C . ARG A 1 411 ? 3.372 -20.393 -0.082 1.00 94.62 411 ARG A C 1
ATOM 3295 O O . ARG A 1 411 ? 2.996 -20.812 -1.168 1.00 94.62 411 ARG A O 1
ATOM 3302 N N . GLN A 1 412 ? 3.566 -19.110 0.200 1.00 96.88 412 GLN A N 1
ATOM 3303 C CA . GLN A 1 412 ? 3.408 -18.014 -0.755 1.00 96.88 412 GLN A CA 1
ATOM 3304 C C . GLN A 1 412 ? 4.775 -17.593 -1.296 1.00 96.88 412 GLN A C 1
ATOM 3306 O O . GLN A 1 412 ? 5.740 -17.519 -0.530 1.00 96.88 412 GLN A O 1
ATOM 3311 N N . ARG A 1 413 ? 4.885 -17.309 -2.592 1.00 97.12 413 ARG A N 1
ATOM 3312 C CA . ARG A 1 413 ? 6.102 -16.805 -3.234 1.00 97.12 413 ARG A CA 1
ATOM 3313 C C . ARG A 1 413 ? 5.863 -15.454 -3.886 1.00 97.12 413 ARG A C 1
ATOM 3315 O O . ARG A 1 413 ? 4.959 -15.306 -4.694 1.00 97.12 413 ARG A O 1
ATOM 3322 N N . TYR A 1 414 ? 6.743 -14.506 -3.605 1.00 97.38 414 TYR A N 1
ATOM 3323 C CA . TYR A 1 414 ? 6.692 -13.160 -4.154 1.00 97.38 414 TYR A CA 1
ATOM 3324 C C . TYR A 1 414 ? 7.905 -12.879 -5.025 1.00 97.38 414 TYR A C 1
ATOM 3326 O O . TYR A 1 414 ? 9.040 -13.147 -4.618 1.00 97.38 414 TYR A O 1
ATOM 3334 N N . LEU A 1 415 ? 7.658 -12.311 -6.202 1.00 97.50 415 LEU A N 1
ATOM 3335 C CA . LEU A 1 415 ? 8.692 -11.795 -7.089 1.00 97.50 415 LEU A CA 1
ATOM 3336 C C . LEU A 1 415 ? 8.917 -10.311 -6.803 1.00 97.50 415 LEU A C 1
ATOM 3338 O O . LEU A 1 415 ? 8.046 -9.484 -7.043 1.00 97.50 415 LEU A O 1
ATOM 3342 N N . ILE A 1 416 ? 10.098 -9.953 -6.320 1.00 95.38 416 ILE A N 1
ATOM 3343 C CA . ILE A 1 416 ? 10.504 -8.558 -6.174 1.00 95.38 416 ILE A CA 1
ATOM 3344 C C . ILE A 1 416 ? 11.332 -8.164 -7.391 1.00 95.38 416 ILE A C 1
ATOM 3346 O O . ILE A 1 416 ? 12.307 -8.836 -7.715 1.00 95.38 416 ILE A O 1
ATOM 3350 N N . LEU A 1 417 ? 10.961 -7.069 -8.042 1.00 94.56 417 LEU A N 1
ATOM 3351 C CA . LEU A 1 417 ? 11.638 -6.505 -9.203 1.00 94.56 417 LEU A CA 1
ATOM 3352 C C . LEU A 1 417 ? 12.279 -5.174 -8.811 1.00 94.56 417 LEU A C 1
ATOM 3354 O O . LEU A 1 417 ? 11.579 -4.244 -8.412 1.00 94.56 417 LEU A O 1
ATOM 3358 N N . LEU A 1 418 ? 13.602 -5.069 -8.939 1.00 91.69 418 LEU A N 1
ATOM 3359 C CA . LEU A 1 418 ? 14.303 -3.807 -8.726 1.00 91.69 418 LEU A CA 1
ATOM 3360 C C . LEU A 1 418 ? 14.397 -3.036 -10.042 1.00 91.69 418 LEU A C 1
ATOM 3362 O O . LEU A 1 418 ? 14.893 -3.551 -11.046 1.00 91.69 418 LEU A O 1
ATOM 3366 N N . GLN A 1 419 ? 13.955 -1.783 -10.018 1.00 92.44 419 GLN A N 1
ATOM 3367 C CA . GLN A 1 419 ? 13.941 -0.903 -11.179 1.00 92.44 419 GLN A CA 1
ATOM 3368 C C . GLN A 1 419 ? 14.943 0.238 -11.052 1.00 92.44 419 GLN A C 1
ATOM 3370 O O . GLN A 1 419 ? 15.134 0.816 -9.982 1.00 92.44 419 GLN A O 1
ATOM 3375 N N . ASN A 1 420 ? 15.554 0.611 -12.175 1.00 90.75 420 ASN A N 1
ATOM 3376 C CA . ASN A 1 420 ? 16.395 1.791 -12.280 1.00 90.75 420 ASN A CA 1
ATOM 3377 C C . ASN A 1 420 ? 15.698 2.884 -13.116 1.00 90.75 420 ASN A C 1
ATOM 3379 O O . ASN A 1 420 ? 15.709 2.796 -14.347 1.00 90.75 420 ASN A O 1
ATOM 3383 N N . PRO A 1 421 ? 15.143 3.935 -12.484 1.00 92.31 421 PRO A N 1
ATOM 3384 C CA . PRO A 1 421 ? 14.374 4.972 -13.176 1.00 92.31 421 PRO A CA 1
ATOM 3385 C C . PRO A 1 421 ? 15.258 5.924 -13.993 1.00 92.31 421 PRO A C 1
ATOM 3387 O O . PRO A 1 421 ? 14.763 6.654 -14.850 1.00 92.31 421 PRO A O 1
ATOM 3390 N N . SER A 1 422 ? 16.582 5.889 -13.784 1.00 91.56 422 SER A N 1
ATOM 3391 C CA . SER A 1 422 ? 17.535 6.618 -14.631 1.00 91.56 422 SER A CA 1
ATOM 3392 C C . SER A 1 422 ? 17.576 6.097 -16.074 1.00 91.56 422 SER A C 1
ATOM 3394 O O . SER A 1 422 ? 18.049 6.794 -16.966 1.00 91.56 422 SER A O 1
ATOM 3396 N N . GLU A 1 423 ? 17.028 4.906 -16.313 1.00 91.12 423 GLU A N 1
ATOM 3397 C CA . GLU A 1 423 ? 16.757 4.357 -17.634 1.00 91.12 423 GLU A CA 1
ATOM 3398 C C . GLU A 1 423 ? 15.277 3.954 -17.702 1.00 91.12 423 GLU A C 1
ATOM 3400 O O . GLU A 1 423 ? 14.889 2.838 -17.360 1.00 91.12 423 GLU A O 1
ATOM 3405 N N . LEU A 1 424 ? 14.432 4.909 -18.085 1.00 95.19 424 LEU A N 1
ATOM 3406 C CA . LEU A 1 424 ? 12.982 4.813 -17.946 1.00 95.19 424 LEU A CA 1
ATOM 3407 C C . LEU A 1 424 ? 12.379 3.714 -18.834 1.00 95.19 424 LEU A C 1
ATOM 3409 O O . LEU A 1 424 ? 12.723 3.570 -20.012 1.00 95.19 424 LEU A O 1
ATOM 3413 N N . ARG A 1 425 ? 11.454 2.953 -18.252 1.00 95.50 425 ARG A N 1
ATOM 3414 C CA . ARG A 1 425 ? 10.642 1.903 -18.883 1.00 95.50 425 ARG A CA 1
ATOM 3415 C C . ARG A 1 425 ? 9.197 2.051 -18.421 1.00 95.50 425 ARG A C 1
ATOM 3417 O O . ARG A 1 425 ? 8.933 2.804 -17.486 1.00 95.50 425 ARG A O 1
ATOM 3424 N N . SER A 1 426 ? 8.279 1.304 -19.028 1.00 94.44 426 SER A N 1
ATOM 3425 C CA . SER A 1 426 ? 6.839 1.506 -18.828 1.00 94.44 426 SER A CA 1
ATOM 3426 C C . SER A 1 426 ? 6.365 1.425 -17.388 1.00 94.44 426 SER A C 1
ATOM 3428 O O . SER A 1 426 ? 5.488 2.194 -17.018 1.00 94.44 426 SER A O 1
ATOM 3430 N N . THR A 1 427 ? 6.951 0.548 -16.574 1.00 94.44 427 THR A N 1
ATOM 3431 C CA . THR A 1 427 ? 6.544 0.374 -15.173 1.00 94.44 427 THR A CA 1
ATOM 3432 C C . THR A 1 427 ? 7.431 1.108 -14.169 1.00 94.44 427 THR A C 1
ATOM 3434 O O . THR A 1 427 ? 7.330 0.820 -12.984 1.00 94.44 427 THR A O 1
ATOM 3437 N N . GLY A 1 428 ? 8.309 2.016 -14.616 1.00 91.19 428 GLY A N 1
ATOM 3438 C CA . GLY A 1 428 ? 9.116 2.874 -13.734 1.00 91.19 428 GLY A CA 1
ATOM 3439 C C . GLY A 1 428 ? 10.609 2.915 -14.064 1.00 91.19 428 GLY A C 1
ATOM 3440 O O . GLY A 1 428 ? 11.254 3.941 -13.868 1.00 91.19 428 GLY A O 1
ATOM 3441 N N . GLY A 1 429 ? 11.179 1.852 -14.642 1.00 93.50 429 GLY A N 1
ATOM 3442 C CA . GLY A 1 429 ? 12.607 1.825 -14.976 1.00 93.50 429 GLY A CA 1
ATOM 3443 C C . GLY A 1 429 ? 13.126 0.480 -15.474 1.00 93.50 429 GLY A C 1
ATOM 3444 O O . GLY A 1 429 ? 12.397 -0.512 -15.516 1.00 93.50 429 GLY A O 1
ATOM 3445 N N . TRP A 1 430 ? 14.401 0.444 -15.865 1.00 91.88 430 TRP A N 1
ATOM 3446 C CA . TRP A 1 430 ? 15.086 -0.781 -16.286 1.00 91.88 430 TRP A CA 1
ATOM 3447 C C . TRP A 1 430 ? 15.110 -1.808 -15.158 1.00 91.88 430 TRP A C 1
ATOM 3449 O O . TRP A 1 430 ? 15.543 -1.483 -14.052 1.00 91.88 430 TRP A O 1
ATOM 3459 N N . LEU A 1 431 ? 14.699 -3.045 -15.441 1.00 91.62 431 LEU A N 1
ATOM 3460 C CA . LEU A 1 431 ? 14.805 -4.151 -14.492 1.00 91.62 431 LEU A CA 1
ATOM 3461 C C . LEU A 1 431 ? 16.282 -4.495 -14.298 1.00 91.62 431 LEU A C 1
ATOM 3463 O O . LEU A 1 431 ? 16.943 -4.921 -15.238 1.00 91.62 431 LEU A O 1
ATOM 3467 N N . SER A 1 432 ? 16.825 -4.263 -13.106 1.00 83.38 432 SER A N 1
ATOM 3468 C CA . SER A 1 432 ? 18.252 -4.467 -12.821 1.00 83.38 432 SER A CA 1
ATOM 3469 C C . SER A 1 432 ? 18.522 -5.797 -12.127 1.00 83.38 432 SER A C 1
ATOM 3471 O O . SER A 1 432 ? 19.450 -6.513 -12.492 1.00 83.38 432 SER A O 1
ATOM 3473 N N . SER A 1 433 ? 17.696 -6.145 -11.149 1.00 86.12 433 SER A N 1
ATOM 3474 C CA . SER A 1 433 ? 17.786 -7.387 -10.391 1.00 86.12 433 SER A CA 1
ATOM 3475 C C . SER A 1 433 ? 16.399 -7.851 -9.970 1.00 86.12 433 SER A C 1
ATOM 3477 O O . SER A 1 433 ? 15.413 -7.113 -10.070 1.00 86.12 433 SER A O 1
ATOM 3479 N N . TYR A 1 434 ? 16.327 -9.088 -9.494 1.00 90.94 434 TYR A N 1
ATOM 3480 C CA . TYR A 1 434 ? 15.105 -9.637 -8.933 1.00 90.94 434 TYR A CA 1
ATOM 3481 C C . TYR A 1 434 ? 15.388 -10.392 -7.635 1.00 90.94 434 TYR A C 1
ATOM 3483 O O . TYR A 1 434 ? 16.517 -10.809 -7.363 1.00 90.94 434 TYR A O 1
ATOM 3491 N N . ALA A 1 435 ? 14.343 -10.583 -6.835 1.00 90.19 435 ALA A N 1
ATOM 3492 C CA . ALA A 1 435 ? 14.363 -11.513 -5.722 1.00 90.19 435 ALA A CA 1
ATOM 3493 C C . ALA A 1 435 ? 13.117 -12.397 -5.724 1.00 90.19 435 ALA A C 1
ATOM 3495 O O . ALA A 1 435 ? 12.023 -11.935 -6.030 1.00 90.19 435 ALA A O 1
ATOM 3496 N N . VAL A 1 436 ? 13.271 -13.661 -5.342 1.00 93.06 436 VAL A N 1
ATOM 3497 C CA . VAL A 1 436 ? 12.153 -14.554 -5.030 1.00 93.06 436 VAL A CA 1
ATOM 3498 C C . VAL A 1 436 ? 12.132 -14.771 -3.527 1.00 93.06 436 VAL A C 1
ATOM 3500 O O . VAL A 1 436 ? 13.077 -15.325 -2.959 1.00 93.06 436 VAL A O 1
ATOM 3503 N N . ILE A 1 437 ? 11.045 -14.344 -2.887 1.00 91.88 437 ILE A N 1
ATOM 3504 C CA . ILE A 1 437 ? 10.819 -14.534 -1.454 1.00 91.88 437 ILE A CA 1
ATOM 3505 C C . ILE A 1 437 ? 9.717 -15.561 -1.258 1.00 91.88 437 ILE A C 1
ATOM 3507 O O . ILE A 1 437 ? 8.593 -15.344 -1.689 1.00 91.88 437 ILE A O 1
ATOM 3511 N N . GLY A 1 438 ? 10.021 -16.661 -0.576 1.00 93.31 438 GLY A N 1
ATOM 3512 C CA . GLY A 1 438 ? 9.027 -17.655 -0.173 1.00 93.31 438 GLY A CA 1
ATOM 3513 C C . GLY A 1 438 ? 8.729 -17.552 1.315 1.00 93.31 438 GLY A C 1
ATOM 3514 O O . GLY A 1 438 ? 9.649 -17.661 2.128 1.00 93.31 438 GLY A O 1
ATOM 3515 N N . ILE A 1 439 ? 7.459 -17.384 1.672 1.00 94.00 439 ILE A N 1
ATOM 3516 C CA . ILE A 1 439 ? 6.976 -17.290 3.050 1.00 94.00 439 ILE A CA 1
ATOM 3517 C C . ILE A 1 439 ? 6.062 -18.479 3.338 1.00 94.00 439 ILE A C 1
ATOM 3519 O O . ILE A 1 439 ? 5.181 -18.803 2.549 1.00 94.00 439 ILE A O 1
ATOM 3523 N N . GLU A 1 440 ? 6.277 -19.148 4.465 1.00 94.31 440 GLU A N 1
ATOM 3524 C CA . GLU A 1 440 ? 5.482 -20.303 4.883 1.00 94.31 440 GLU A CA 1
ATOM 3525 C C . GLU A 1 440 ? 5.313 -20.300 6.400 1.00 94.31 440 GLU A C 1
ATOM 3527 O O . GLU A 1 440 ? 6.294 -20.185 7.141 1.00 94.31 440 GLU A O 1
ATOM 3532 N N . GLY A 1 441 ? 4.066 -20.404 6.864 1.00 94.88 441 GLY A N 1
ATOM 3533 C CA . GLY A 1 441 ? 3.727 -20.352 8.284 1.00 94.88 441 GLY A CA 1
ATOM 3534 C C . GLY A 1 441 ? 4.190 -19.058 8.957 1.00 94.88 441 GLY A C 1
ATOM 3535 O O . GLY A 1 441 ? 4.598 -19.096 10.115 1.00 94.88 441 GLY A O 1
ATOM 3536 N N . GLY A 1 442 ? 4.215 -17.932 8.238 1.00 94.25 442 GLY A N 1
ATOM 3537 C CA . GLY A 1 442 ? 4.739 -16.652 8.725 1.00 94.25 442 GLY A CA 1
ATOM 3538 C C . GLY A 1 442 ? 6.261 -16.568 8.822 1.00 94.25 442 GLY A C 1
ATOM 3539 O O . GLY A 1 442 ? 6.777 -15.650 9.444 1.00 94.25 442 GLY A O 1
ATOM 3540 N N . GLN A 1 443 ? 7.005 -17.516 8.255 1.00 91.88 443 GLN A N 1
ATOM 3541 C CA . GLN A 1 443 ? 8.466 -17.499 8.253 1.00 91.88 443 GLN A CA 1
ATOM 3542 C C . GLN A 1 443 ? 9.000 -17.358 6.827 1.00 91.88 443 GLN A C 1
ATOM 3544 O O . GLN A 1 443 ? 8.510 -18.013 5.910 1.00 91.88 443 GLN A O 1
ATOM 3549 N N . ILE A 1 444 ? 10.048 -16.555 6.641 1.00 89.44 444 ILE A N 1
ATOM 3550 C CA . ILE A 1 444 ? 10.754 -16.468 5.358 1.00 89.44 444 ILE A CA 1
ATOM 3551 C C . ILE A 1 444 ? 11.586 -17.746 5.197 1.00 89.44 444 ILE A C 1
ATOM 3553 O O . ILE A 1 444 ? 12.513 -18.001 5.967 1.00 89.44 444 ILE A O 1
ATOM 3557 N N . ARG A 1 445 ? 11.222 -18.581 4.221 1.00 87.69 445 ARG A N 1
ATOM 3558 C CA . ARG A 1 445 ? 11.849 -19.884 3.929 1.00 87.69 445 ARG A CA 1
ATOM 3559 C C . ARG A 1 445 ? 12.722 -19.877 2.684 1.00 87.69 445 ARG A C 1
ATOM 3561 O O . ARG A 1 445 ? 13.542 -20.775 2.524 1.00 87.69 445 ARG A O 1
ATOM 3568 N N . GLN A 1 446 ? 12.524 -18.905 1.806 1.00 86.75 446 GLN A N 1
ATOM 3569 C CA . GLN A 1 446 ? 13.277 -18.755 0.571 1.00 86.75 446 GLN A CA 1
ATOM 3570 C C . GLN A 1 446 ? 13.589 -17.275 0.378 1.00 86.75 446 GLN A C 1
ATOM 3572 O O . GLN A 1 446 ? 12.704 -16.436 0.529 1.00 86.75 446 GLN A O 1
ATOM 3577 N N . LEU A 1 447 ? 14.845 -16.983 0.059 1.00 86.00 447 LEU A N 1
ATOM 3578 C CA . LEU A 1 447 ? 15.303 -15.684 -0.404 1.00 86.00 447 LEU A CA 1
ATOM 3579 C C . LEU A 1 447 ? 16.398 -15.943 -1.435 1.00 86.00 447 LEU A C 1
ATOM 3581 O O . LEU A 1 447 ? 17.534 -16.242 -1.076 1.00 86.00 447 LEU A O 1
ATOM 3585 N N . ASP A 1 448 ? 16.039 -15.864 -2.709 1.00 85.44 448 ASP A N 1
ATOM 3586 C CA . ASP A 1 448 ? 16.998 -15.908 -3.808 1.00 85.44 448 ASP A CA 1
ATOM 3587 C C . ASP A 1 448 ? 17.043 -14.514 -4.434 1.00 85.44 448 ASP A C 1
ATOM 3589 O O . ASP A 1 448 ? 16.038 -14.070 -4.978 1.00 85.44 448 ASP A O 1
ATOM 3593 N N . VAL A 1 449 ? 18.179 -13.822 -4.333 1.00 84.06 449 VAL A N 1
ATOM 3594 C CA . VAL A 1 449 ? 18.422 -12.516 -4.968 1.00 84.06 449 VAL A CA 1
ATOM 3595 C C . VAL A 1 449 ? 19.429 -12.726 -6.085 1.00 84.06 449 VAL A C 1
ATOM 3597 O O . VAL A 1 449 ? 20.465 -13.351 -5.854 1.00 84.06 449 VAL A O 1
ATOM 3600 N N . ASP A 1 450 ? 19.133 -12.233 -7.282 1.00 83.06 450 ASP A N 1
ATOM 3601 C CA . ASP A 1 450 ? 19.979 -12.474 -8.448 1.00 83.06 450 ASP A CA 1
ATOM 3602 C C . ASP A 1 450 ? 19.893 -11.324 -9.467 1.00 83.06 450 ASP A C 1
ATOM 3604 O O . ASP A 1 450 ? 18.985 -10.486 -9.435 1.00 83.06 450 ASP A O 1
ATOM 3608 N N . ASP A 1 451 ? 20.867 -11.274 -10.371 1.00 83.19 451 ASP A N 1
ATOM 3609 C CA . ASP A 1 451 ? 20.881 -10.326 -11.486 1.00 83.19 451 ASP A CA 1
ATOM 3610 C C . ASP A 1 451 ? 19.841 -10.724 -12.548 1.00 83.19 451 ASP A C 1
ATOM 3612 O O . ASP A 1 451 ? 19.636 -11.909 -12.828 1.00 83.19 451 ASP A O 1
ATOM 3616 N N . ILE A 1 452 ? 19.182 -9.733 -13.157 1.00 87.31 452 ILE A N 1
ATOM 3617 C CA . ILE A 1 452 ? 18.117 -9.977 -14.138 1.00 87.31 452 ILE A CA 1
ATOM 3618 C C . ILE A 1 452 ? 18.596 -10.810 -15.342 1.00 87.31 452 ILE A C 1
ATOM 3620 O O . ILE A 1 452 ? 17.842 -11.635 -15.859 1.00 87.31 452 ILE A O 1
ATOM 3624 N N . TYR A 1 453 ? 19.855 -10.643 -15.765 1.00 87.62 453 TYR A N 1
ATOM 3625 C CA . TYR A 1 453 ? 20.420 -11.292 -16.948 1.00 87.62 453 TYR A CA 1
ATOM 3626 C C . TYR A 1 453 ? 20.770 -12.761 -16.704 1.00 87.62 453 TYR A C 1
ATOM 3628 O O . TYR A 1 453 ? 20.949 -13.509 -17.664 1.00 87.62 453 TYR A O 1
ATOM 3636 N N . ASN A 1 454 ? 20.843 -13.210 -15.447 1.00 88.88 454 ASN A N 1
ATOM 3637 C CA . ASN A 1 454 ? 21.120 -14.615 -15.143 1.00 88.88 454 ASN A CA 1
ATOM 3638 C C . ASN A 1 454 ? 19.953 -15.528 -15.543 1.00 88.88 454 ASN A C 1
ATOM 3640 O O . ASN A 1 454 ? 20.189 -16.667 -15.945 1.00 88.88 454 ASN A O 1
ATOM 3644 N N . ILE A 1 455 ? 18.710 -15.029 -15.502 1.00 91.81 455 ILE A N 1
ATOM 3645 C CA . ILE A 1 455 ? 17.550 -15.730 -16.074 1.00 91.81 455 ILE A CA 1
ATOM 3646 C C . ILE A 1 455 ? 17.719 -15.871 -17.590 1.00 91.81 455 ILE A C 1
ATOM 3648 O O . ILE A 1 455 ? 17.634 -16.981 -18.113 1.00 91.81 455 ILE A O 1
ATOM 3652 N N . ASP A 1 456 ? 18.023 -14.770 -18.280 1.00 90.06 456 ASP A N 1
ATOM 3653 C CA . ASP A 1 456 ? 18.193 -14.749 -19.738 1.00 90.06 456 ASP A CA 1
ATOM 3654 C C . ASP A 1 456 ? 19.337 -15.678 -20.187 1.00 90.06 456 ASP A C 1
ATOM 3656 O O . ASP A 1 456 ? 19.188 -16.471 -21.120 1.00 90.06 456 ASP A O 1
ATOM 3660 N N . GLY A 1 457 ? 20.470 -15.637 -19.480 1.00 90.44 457 GLY A N 1
ATOM 3661 C CA . GLY A 1 457 ? 21.617 -16.508 -19.730 1.00 90.44 457 GLY A CA 1
ATOM 3662 C C . GLY A 1 457 ? 21.295 -17.987 -19.516 1.00 90.44 457 GLY A C 1
ATOM 3663 O O . GLY A 1 457 ? 21.669 -18.816 -20.344 1.00 90.44 457 GLY A O 1
ATOM 3664 N N . GLN A 1 458 ? 20.564 -18.327 -18.449 1.00 92.50 458 GLN A N 1
ATOM 3665 C CA . GLN A 1 458 ? 20.149 -19.706 -18.188 1.00 92.50 458 GLN A CA 1
ATOM 3666 C C . GLN A 1 458 ? 19.208 -20.229 -19.282 1.00 92.50 458 GLN A C 1
ATOM 3668 O O . GLN A 1 458 ? 19.441 -21.309 -19.821 1.00 92.50 458 GLN A O 1
ATOM 3673 N N . LEU A 1 459 ? 18.188 -19.453 -19.652 1.00 94.12 459 LEU A N 1
ATOM 3674 C CA . LEU A 1 459 ? 17.255 -19.812 -20.722 1.00 94.12 459 LEU A CA 1
ATOM 3675 C C . LEU A 1 459 ? 17.977 -20.009 -22.060 1.00 94.12 459 LEU A C 1
ATOM 3677 O O . LEU A 1 459 ? 17.686 -20.961 -22.781 1.00 94.12 459 LEU A O 1
ATOM 3681 N N . SER A 1 460 ? 18.972 -19.168 -22.356 1.00 91.69 460 SER A N 1
ATOM 3682 C CA . SER A 1 460 ? 19.807 -19.322 -23.547 1.00 91.69 460 SER A CA 1
ATOM 3683 C C . SER A 1 460 ? 20.634 -20.612 -23.531 1.00 91.69 460 SER A C 1
ATOM 3685 O O . SER A 1 460 ? 20.779 -21.231 -24.583 1.00 91.69 460 SER A O 1
ATOM 3687 N N . VAL A 1 461 ? 21.187 -21.020 -22.381 1.00 93.00 461 VAL A N 1
ATOM 3688 C CA . VAL A 1 461 ? 21.922 -22.295 -22.236 1.00 93.00 461 VAL A CA 1
ATOM 3689 C C . VAL A 1 461 ? 20.986 -23.495 -22.398 1.00 93.00 461 VAL A C 1
ATOM 3691 O O . VAL A 1 461 ? 21.390 -24.523 -22.933 1.00 93.00 461 VAL A O 1
ATOM 3694 N N . GLU A 1 462 ? 19.731 -23.357 -21.974 1.00 94.00 462 GLU A N 1
ATOM 3695 C CA . GLU A 1 462 ? 18.673 -24.356 -22.156 1.00 94.00 462 GLU A CA 1
ATOM 3696 C C . GLU A 1 462 ? 18.037 -24.330 -23.562 1.00 94.00 462 GLU A C 1
ATOM 3698 O O . GLU A 1 462 ? 17.068 -25.048 -23.799 1.00 94.00 462 GLU A O 1
ATOM 3703 N N . GLU A 1 463 ? 18.557 -23.511 -24.487 1.00 94.00 463 GLU A N 1
ATOM 3704 C CA . GLU A 1 463 ? 18.035 -23.321 -25.851 1.00 94.00 463 GLU A CA 1
ATOM 3705 C C . GLU A 1 463 ? 16.550 -22.899 -25.892 1.00 94.00 463 GLU A C 1
ATOM 3707 O O . GLU A 1 463 ? 15.821 -23.168 -26.849 1.00 94.00 463 GLU A O 1
ATOM 3712 N N . LYS A 1 464 ? 16.091 -22.200 -24.848 1.00 94.62 464 LYS A N 1
ATOM 3713 C CA . LYS A 1 464 ? 14.737 -21.650 -24.748 1.00 94.62 464 LYS A CA 1
ATOM 3714 C C . LYS A 1 464 ? 14.721 -20.201 -25.219 1.00 94.62 464 LYS A C 1
ATOM 3716 O O . LYS A 1 464 ? 15.342 -19.327 -24.620 1.00 94.62 464 LYS A O 1
ATOM 3721 N N . THR A 1 465 ? 13.952 -19.935 -26.269 1.00 94.00 465 THR A N 1
ATOM 3722 C CA . THR A 1 465 ? 13.716 -18.582 -26.788 1.00 94.00 465 THR A CA 1
ATOM 3723 C C . THR A 1 465 ? 12.227 -18.323 -26.925 1.00 94.00 465 THR A C 1
ATOM 3725 O O . THR A 1 465 ? 11.490 -19.188 -27.400 1.00 94.00 465 THR A O 1
ATOM 3728 N N . PHE A 1 466 ? 11.798 -17.113 -26.582 1.00 96.00 466 PHE A N 1
ATOM 3729 C CA . PHE A 1 466 ? 10.395 -16.713 -26.621 1.00 96.00 466 PHE A CA 1
ATOM 3730 C C . PHE A 1 466 ? 10.211 -15.525 -27.564 1.00 96.00 466 PHE A C 1
ATOM 3732 O O . PHE A 1 466 ? 11.089 -14.669 -27.665 1.00 96.00 466 PHE A O 1
ATOM 3739 N N . ALA A 1 467 ? 9.089 -15.483 -28.280 1.00 96.12 467 ALA A N 1
ATOM 3740 C CA . ALA A 1 467 ? 8.791 -14.386 -29.194 1.00 96.12 467 ALA A CA 1
ATOM 3741 C C . ALA A 1 467 ? 8.343 -13.143 -28.414 1.00 96.12 467 ALA A C 1
ATOM 3743 O O . ALA A 1 467 ? 7.493 -13.239 -27.530 1.00 96.12 467 ALA A O 1
ATOM 3744 N N . ALA A 1 468 ? 8.888 -11.978 -28.764 1.00 95.19 468 ALA A N 1
ATOM 3745 C CA . ALA A 1 468 ? 8.477 -10.706 -28.170 1.00 95.19 468 ALA A CA 1
ATOM 3746 C C . ALA A 1 468 ? 7.031 -10.339 -28.556 1.00 95.19 468 ALA A C 1
ATOM 3748 O O . ALA A 1 468 ? 6.559 -10.753 -29.619 1.00 95.19 468 ALA A O 1
ATOM 3749 N N . PRO A 1 469 ? 6.316 -9.526 -27.757 1.00 92.69 469 PRO A N 1
ATOM 3750 C CA . PRO A 1 469 ? 5.021 -8.980 -28.158 1.00 92.69 469 PRO A CA 1
ATOM 3751 C C . PRO A 1 469 ? 5.100 -8.278 -29.523 1.00 92.69 469 PRO A C 1
ATOM 3753 O O . PRO A 1 469 ? 6.073 -7.584 -29.807 1.00 92.69 469 PRO A O 1
ATOM 3756 N N . ILE A 1 470 ? 4.075 -8.411 -30.371 1.00 90.69 470 ILE A N 1
ATOM 3757 C CA . ILE A 1 470 ? 4.082 -7.859 -31.746 1.00 90.69 470 ILE A CA 1
ATOM 3758 C C . ILE A 1 470 ? 4.362 -6.347 -31.753 1.00 90.69 470 ILE A C 1
ATOM 3760 O O . ILE A 1 470 ? 5.123 -5.853 -32.589 1.00 90.69 470 ILE A O 1
ATOM 3764 N N . SER A 1 471 ? 3.791 -5.618 -30.792 1.00 89.38 471 SER A N 1
ATOM 3765 C CA . SER A 1 471 ? 4.040 -4.188 -30.586 1.00 89.38 471 SER A CA 1
ATOM 3766 C C . SER A 1 471 ? 5.516 -3.893 -30.311 1.00 89.38 471 SER A C 1
ATOM 3768 O O . SER A 1 471 ? 6.059 -2.933 -30.844 1.00 89.38 471 SER A O 1
ATOM 3770 N N . MET A 1 472 ? 6.183 -4.737 -29.519 1.00 92.62 472 MET A N 1
ATOM 3771 C CA . MET A 1 472 ? 7.607 -4.615 -29.210 1.00 92.62 472 MET A CA 1
ATOM 3772 C C . MET A 1 472 ? 8.475 -4.973 -30.421 1.00 92.62 472 MET A C 1
ATOM 3774 O O . MET A 1 472 ? 9.421 -4.246 -30.715 1.00 92.62 472 MET A O 1
ATOM 3778 N N . GLN A 1 473 ? 8.138 -6.043 -31.152 1.00 92.69 473 GLN A N 1
ATOM 3779 C CA . GLN A 1 473 ? 8.848 -6.428 -32.379 1.00 92.69 473 GLN A CA 1
ATOM 3780 C C . GLN A 1 473 ? 8.842 -5.284 -33.395 1.00 92.69 473 GLN A C 1
ATOM 3782 O O . GLN A 1 473 ? 9.887 -4.910 -33.921 1.00 92.69 473 GLN A O 1
ATOM 3787 N N . SER A 1 474 ? 7.667 -4.691 -33.616 1.00 87.31 474 SER A N 1
ATOM 3788 C CA . SER A 1 474 ? 7.488 -3.568 -34.542 1.00 87.31 474 SER A CA 1
ATOM 3789 C C . SER A 1 474 ? 8.221 -2.316 -34.056 1.00 87.31 474 SER A C 1
ATOM 3791 O O . SER A 1 474 ? 8.827 -1.598 -34.846 1.00 87.31 474 SER A O 1
ATOM 3793 N N . ALA A 1 475 ? 8.202 -2.068 -32.743 1.00 88.88 475 ALA A N 1
ATOM 3794 C CA . ALA A 1 475 ? 8.768 -0.861 -32.161 1.00 88.88 475 ALA A CA 1
ATOM 3795 C C . ALA A 1 475 ? 10.298 -0.861 -32.059 1.00 88.88 475 ALA A C 1
ATOM 3797 O O . ALA A 1 475 ? 10.921 0.175 -32.294 1.00 88.88 475 ALA A O 1
ATOM 3798 N N . LEU A 1 476 ? 10.890 -1.993 -31.673 1.00 90.75 476 LEU A N 1
ATOM 3799 C CA . LEU A 1 476 ? 12.309 -2.104 -31.320 1.00 90.75 476 LEU A CA 1
ATOM 3800 C C . LEU A 1 476 ? 13.105 -2.998 -32.284 1.00 90.75 476 LEU A C 1
ATOM 3802 O O . LEU A 1 476 ? 14.327 -3.066 -32.172 1.00 90.75 476 LEU A O 1
ATOM 3806 N N . GLY A 1 477 ? 12.445 -3.694 -33.215 1.00 90.56 477 GLY A N 1
ATOM 3807 C CA . GLY A 1 477 ? 13.104 -4.609 -34.153 1.00 90.56 477 GLY A CA 1
ATOM 3808 C C . GLY A 1 477 ? 13.671 -5.871 -33.496 1.00 90.56 477 GLY A C 1
ATOM 3809 O O . GLY A 1 477 ? 14.544 -6.519 -34.071 1.00 90.56 477 GLY A O 1
ATOM 3810 N N . ILE A 1 478 ? 13.206 -6.218 -32.293 1.00 90.75 478 ILE A N 1
ATOM 3811 C CA . ILE A 1 478 ? 13.662 -7.395 -31.544 1.00 90.75 478 ILE A CA 1
ATOM 3812 C C . ILE A 1 478 ? 12.648 -8.529 -31.662 1.00 90.75 478 ILE A C 1
ATOM 3814 O O . ILE A 1 478 ? 11.467 -8.340 -31.397 1.00 90.75 478 ILE A O 1
ATOM 3818 N N . SER A 1 479 ? 13.105 -9.718 -32.054 1.00 91.12 479 SER A N 1
ATOM 3819 C CA . SER A 1 479 ? 12.262 -10.920 -32.137 1.00 91.12 479 SER A CA 1
ATOM 3820 C C . SER A 1 479 ? 12.270 -11.731 -30.845 1.00 91.12 479 SER A C 1
ATOM 3822 O O . SER A 1 479 ? 11.258 -12.332 -30.487 1.00 91.12 479 SER A O 1
ATOM 3824 N N . ASN A 1 480 ? 13.413 -11.748 -30.156 1.00 93.00 480 ASN A N 1
ATOM 3825 C CA . ASN A 1 480 ? 13.627 -12.548 -28.959 1.00 93.00 480 ASN A CA 1
ATOM 3826 C C . ASN A 1 480 ? 13.253 -11.728 -27.730 1.00 93.00 480 ASN A C 1
ATOM 3828 O O . ASN A 1 480 ? 13.762 -10.625 -27.530 1.00 93.00 480 ASN A O 1
ATOM 3832 N N . TRP A 1 481 ? 12.375 -12.288 -26.913 1.00 95.44 481 TRP A N 1
ATOM 3833 C CA . TRP A 1 481 ? 11.932 -11.691 -25.670 1.00 95.44 481 TRP A CA 1
ATOM 3834 C C . TRP A 1 481 ? 12.794 -12.158 -24.505 1.00 95.44 481 TRP A C 1
ATOM 3836 O O . TRP A 1 481 ? 13.110 -13.345 -24.400 1.00 95.44 481 TRP A O 1
ATOM 3846 N N . SER A 1 482 ? 13.144 -11.221 -23.632 1.00 94.50 482 SER A N 1
ATOM 3847 C CA . SER A 1 482 ? 13.977 -11.445 -22.456 1.00 94.50 482 SER A CA 1
ATOM 3848 C C . SER A 1 482 ? 13.277 -10.964 -21.188 1.00 94.50 482 SER A C 1
ATOM 3850 O O . SER A 1 482 ? 12.441 -10.056 -21.225 1.00 94.50 482 SER A O 1
ATOM 3852 N N . MET A 1 483 ? 13.677 -11.524 -20.048 1.00 94.62 483 MET A N 1
ATOM 3853 C CA . MET A 1 483 ? 13.211 -11.136 -18.717 1.00 94.62 483 MET A CA 1
ATOM 3854 C C . MET A 1 483 ? 13.450 -9.648 -18.450 1.00 94.62 483 MET A C 1
ATOM 3856 O O . MET A 1 483 ? 12.580 -8.951 -17.934 1.00 94.62 483 MET A O 1
ATOM 3860 N N . SER A 1 484 ? 14.606 -9.135 -18.867 1.00 91.38 484 SER A N 1
ATOM 3861 C CA . SER A 1 484 ? 14.974 -7.715 -18.772 1.00 91.38 484 SER A CA 1
ATOM 3862 C C . SER A 1 484 ? 14.021 -6.758 -19.510 1.00 91.38 484 SER A C 1
ATOM 3864 O O . SER A 1 484 ? 13.988 -5.569 -19.194 1.00 91.38 484 SER A O 1
ATOM 3866 N N . LEU A 1 485 ? 13.224 -7.265 -20.458 1.00 94.69 485 LEU A N 1
ATOM 3867 C CA . LEU A 1 485 ? 12.240 -6.513 -21.246 1.00 94.69 485 LEU A CA 1
ATOM 3868 C C . LEU A 1 485 ? 10.791 -6.924 -20.939 1.00 94.69 485 LEU A C 1
ATOM 3870 O O . LEU A 1 485 ? 9.869 -6.517 -21.650 1.00 94.69 485 LEU A O 1
ATOM 3874 N N . SER A 1 486 ? 10.570 -7.725 -19.895 1.00 95.88 486 SER A N 1
ATOM 3875 C CA . SER A 1 486 ? 9.235 -8.187 -19.486 1.00 95.88 486 SER A CA 1
ATOM 3876 C C . SER A 1 486 ? 8.308 -7.042 -19.066 1.00 95.88 486 SER A C 1
ATOM 3878 O O . SER A 1 486 ? 7.093 -7.163 -19.166 1.00 95.88 486 SER A O 1
ATOM 3880 N N . ASN A 1 487 ? 8.849 -5.879 -18.695 1.00 95.56 487 ASN A N 1
ATOM 3881 C CA . ASN A 1 487 ? 8.048 -4.732 -18.284 1.00 95.56 487 ASN A CA 1
ATOM 3882 C C . ASN A 1 487 ? 7.562 -3.821 -19.424 1.00 95.56 487 ASN A C 1
ATOM 3884 O O . ASN A 1 487 ? 7.449 -2.614 -19.224 1.00 95.56 487 ASN A O 1
ATOM 3888 N N . TRP A 1 488 ? 7.285 -4.377 -20.611 1.00 95.31 488 TRP A N 1
ATOM 3889 C CA . TRP A 1 488 ? 6.808 -3.633 -21.792 1.00 95.31 488 TRP A CA 1
ATOM 3890 C C . TRP A 1 488 ? 5.411 -3.050 -21.650 1.00 95.31 488 TRP A C 1
ATOM 3892 O O . TRP A 1 488 ? 5.137 -1.954 -22.146 1.00 95.31 488 TRP A O 1
ATOM 3902 N N . SER A 1 489 ? 4.523 -3.782 -20.989 1.00 93.88 489 SER A N 1
ATOM 3903 C CA . SER A 1 489 ? 3.192 -3.288 -20.665 1.00 93.88 489 SER A CA 1
ATOM 3904 C C . SER A 1 489 ? 3.289 -2.116 -19.676 1.00 93.88 489 SER A C 1
ATOM 3906 O O . SER A 1 489 ? 4.035 -2.216 -18.700 1.00 93.88 489 SER A O 1
ATOM 3908 N N . PRO A 1 490 ? 2.534 -1.019 -19.868 1.00 92.56 490 PRO A N 1
ATOM 3909 C CA . PRO A 1 490 ? 2.391 0.011 -18.839 1.00 92.56 490 PRO A CA 1
ATOM 3910 C C . PRO A 1 490 ? 1.517 -0.438 -17.668 1.00 92.56 490 PRO A C 1
ATOM 3912 O O . PRO A 1 490 ? 1.644 0.107 -16.579 1.00 92.56 490 PRO A O 1
ATOM 3915 N N . ASN A 1 491 ? 0.657 -1.438 -17.872 1.00 92.56 491 ASN A N 1
ATOM 3916 C CA . ASN A 1 491 ? -0.084 -2.066 -16.793 1.00 92.56 491 ASN A CA 1
ATOM 3917 C C . ASN A 1 491 ? 0.849 -3.029 -16.047 1.00 92.56 491 ASN A C 1
ATOM 3919 O O . ASN A 1 491 ? 1.276 -4.043 -16.620 1.00 92.56 491 ASN A O 1
ATOM 3923 N N . PHE A 1 492 ? 1.161 -2.702 -14.790 1.00 95.00 492 PHE A N 1
ATOM 3924 C CA . PHE A 1 492 ? 2.097 -3.480 -13.982 1.00 95.00 492 PHE A CA 1
ATOM 3925 C C . PHE A 1 492 ? 1.608 -4.901 -13.696 1.00 95.00 492 PHE A C 1
ATOM 3927 O O . PHE A 1 492 ? 2.439 -5.794 -13.631 1.00 95.00 492 PHE A O 1
ATOM 3934 N N . ASP A 1 493 ? 0.298 -5.142 -13.613 1.00 92.62 493 ASP A N 1
ATOM 3935 C CA . ASP A 1 493 ? -0.247 -6.491 -13.413 1.00 92.62 493 ASP A CA 1
ATOM 3936 C C . ASP A 1 493 ? 0.081 -7.422 -14.591 1.00 92.62 493 ASP A C 1
ATOM 3938 O O . ASP A 1 493 ? 0.442 -8.580 -14.427 1.00 92.62 493 ASP A O 1
ATOM 3942 N N . LYS A 1 494 ? 0.050 -6.893 -15.814 1.00 93.69 494 LYS A N 1
ATOM 3943 C CA . LYS A 1 494 ? 0.456 -7.645 -17.008 1.00 93.69 494 LYS A CA 1
ATOM 3944 C C . LYS A 1 494 ? 1.975 -7.803 -17.079 1.00 93.69 494 LYS A C 1
ATOM 3946 O O . LYS A 1 494 ? 2.468 -8.900 -17.320 1.00 93.69 494 LYS A O 1
ATOM 3951 N N . ALA A 1 495 ? 2.715 -6.730 -16.797 1.00 95.75 495 ALA A N 1
ATOM 3952 C CA . ALA A 1 495 ? 4.176 -6.759 -16.755 1.00 95.75 495 ALA A CA 1
ATOM 3953 C C . ALA A 1 495 ? 4.729 -7.711 -15.676 1.00 95.75 495 ALA A C 1
ATOM 3955 O O . ALA A 1 495 ? 5.767 -8.339 -15.882 1.00 95.75 495 ALA A O 1
ATOM 3956 N N . SER A 1 496 ? 4.060 -7.832 -14.526 1.00 96.31 496 SER A N 1
ATOM 3957 C CA . SER A 1 496 ? 4.440 -8.781 -13.483 1.00 96.31 496 SER A CA 1
ATOM 3958 C C . SER A 1 496 ? 4.214 -10.212 -13.944 1.00 96.31 496 SER A C 1
ATOM 3960 O O . SER A 1 496 ? 5.126 -11.019 -13.800 1.00 96.31 496 SER A O 1
ATOM 3962 N N . LYS A 1 497 ? 3.073 -10.527 -14.573 1.00 95.94 497 LYS A N 1
ATOM 3963 C CA . LYS A 1 497 ? 2.827 -11.862 -15.147 1.00 95.94 497 LYS A CA 1
ATOM 3964 C C . LYS A 1 497 ? 3.826 -12.231 -16.240 1.00 95.94 497 LYS A C 1
ATOM 3966 O O . LYS A 1 497 ? 4.285 -13.374 -16.284 1.00 95.94 497 LYS A O 1
ATOM 3971 N N . ASP A 1 498 ? 4.228 -11.263 -17.056 1.00 96.75 498 ASP A N 1
ATOM 3972 C CA . ASP A 1 498 ? 5.296 -11.443 -18.037 1.00 96.75 498 ASP A CA 1
ATOM 3973 C C . ASP A 1 498 ? 6.636 -11.779 -17.352 1.00 96.75 498 ASP A C 1
ATOM 3975 O O . ASP A 1 498 ? 7.341 -12.694 -17.772 1.00 96.75 498 ASP A O 1
ATOM 3979 N N . ALA A 1 499 ? 6.983 -11.100 -16.255 1.00 97.44 499 ALA A N 1
ATOM 3980 C CA . ALA A 1 499 ? 8.191 -11.390 -15.478 1.00 97.44 499 ALA A CA 1
ATOM 3981 C C . ALA A 1 499 ? 8.123 -12.754 -14.753 1.00 97.44 499 ALA A C 1
ATOM 3983 O O . ALA A 1 499 ? 9.089 -13.521 -14.747 1.00 97.44 499 ALA A O 1
ATOM 3984 N N . GLU A 1 500 ? 6.969 -13.091 -14.171 1.00 97.12 500 GLU A N 1
ATOM 3985 C CA . GLU A 1 500 ? 6.696 -14.380 -13.523 1.00 97.12 500 GLU A CA 1
ATOM 3986 C C . GLU A 1 500 ? 6.868 -15.555 -14.493 1.00 97.12 500 GLU A C 1
ATOM 3988 O O . GLU A 1 500 ? 7.409 -16.598 -14.114 1.00 97.12 500 GLU A O 1
ATOM 3993 N N . PHE A 1 501 ? 6.455 -15.380 -15.753 1.00 96.94 501 PHE A N 1
ATOM 3994 C CA . PHE A 1 501 ? 6.646 -16.369 -16.809 1.00 96.94 501 PHE A CA 1
ATOM 3995 C C . PHE A 1 501 ? 8.125 -16.747 -16.967 1.00 96.94 501 PHE A C 1
ATOM 3997 O O . PHE A 1 501 ? 8.465 -17.927 -16.889 1.00 96.94 501 PHE A O 1
ATOM 4004 N N . PHE A 1 502 ? 9.027 -15.772 -17.093 1.00 97.12 502 PHE A N 1
ATOM 4005 C CA . PHE A 1 502 ? 10.461 -16.050 -17.231 1.00 97.12 502 PHE A CA 1
ATOM 4006 C C . PHE A 1 502 ? 11.066 -16.700 -15.980 1.00 97.12 502 PHE A C 1
ATOM 4008 O O . PHE A 1 502 ? 11.873 -17.625 -16.093 1.00 97.12 502 PHE A O 1
ATOM 4015 N N . VAL A 1 503 ? 10.656 -16.265 -14.784 1.00 96.38 503 VAL A N 1
ATOM 4016 C CA . VAL A 1 503 ? 11.083 -16.868 -13.507 1.00 96.38 503 VAL A CA 1
ATOM 4017 C C . VAL A 1 503 ? 10.697 -18.349 -13.444 1.00 96.38 503 VAL A C 1
ATOM 4019 O O . VAL A 1 503 ? 11.493 -19.185 -12.996 1.00 96.38 503 VAL A O 1
ATOM 4022 N N . LYS A 1 504 ? 9.496 -18.686 -13.922 1.00 95.81 504 LYS A N 1
ATOM 4023 C CA . LYS A 1 504 ? 9.008 -20.062 -14.010 1.00 95.81 504 LYS A CA 1
ATOM 4024 C C . LYS A 1 504 ? 9.762 -20.877 -15.057 1.00 95.81 504 LYS A C 1
ATOM 4026 O O . LYS A 1 504 ? 10.205 -21.983 -14.751 1.00 95.81 504 LYS A O 1
ATOM 4031 N N . GLU A 1 505 ? 9.946 -20.343 -16.262 1.00 95.81 505 GLU A N 1
ATOM 4032 C CA . GLU A 1 505 ? 10.619 -21.048 -17.361 1.00 95.81 505 GLU A CA 1
ATOM 4033 C C . GLU A 1 505 ? 12.103 -21.318 -17.079 1.00 95.81 505 GLU A C 1
ATOM 4035 O O . GLU A 1 505 ? 12.624 -22.360 -17.487 1.00 95.81 505 GLU A O 1
ATOM 4040 N N . ALA A 1 506 ? 12.758 -20.431 -16.323 1.00 94.19 506 ALA A N 1
ATOM 4041 C CA . ALA A 1 506 ? 14.114 -20.623 -15.807 1.00 94.19 506 ALA A CA 1
ATOM 4042 C C . ALA A 1 506 ? 14.170 -21.523 -14.554 1.00 94.19 506 ALA A C 1
ATOM 4044 O O . ALA A 1 506 ? 15.234 -21.709 -13.963 1.00 94.19 506 ALA A O 1
ATOM 4045 N N . GLY A 1 507 ? 13.039 -22.062 -14.088 1.00 92.31 507 GLY A N 1
ATOM 4046 C CA . GLY A 1 507 ? 12.987 -22.969 -12.940 1.00 92.31 507 GLY A CA 1
ATOM 4047 C C . GLY A 1 507 ? 13.370 -22.328 -11.600 1.00 92.31 507 GLY A C 1
ATOM 4048 O O . GLY A 1 507 ? 13.698 -23.047 -10.656 1.00 92.31 507 GLY A O 1
ATOM 4049 N N . LYS A 1 508 ? 13.335 -20.992 -11.489 1.00 90.56 508 LYS A N 1
ATOM 4050 C CA . LYS A 1 508 ? 13.670 -20.264 -10.251 1.00 90.56 508 LYS A CA 1
ATOM 4051 C C . LYS A 1 508 ? 12.552 -20.376 -9.207 1.00 90.56 508 LYS A C 1
ATOM 4053 O O . LYS A 1 508 ? 12.827 -20.426 -8.009 1.00 90.56 508 LYS A O 1
ATOM 4058 N N . ALA A 1 509 ? 11.298 -20.460 -9.651 1.00 92.31 509 ALA A N 1
ATOM 4059 C CA . ALA A 1 509 ? 10.137 -20.734 -8.807 1.00 92.31 509 ALA A CA 1
ATOM 4060 C C . ALA A 1 509 ? 9.047 -21.470 -9.599 1.00 92.31 509 ALA A C 1
ATOM 4062 O O . ALA A 1 509 ? 8.836 -21.192 -10.773 1.00 92.31 509 ALA A O 1
ATOM 4063 N N . SER A 1 510 ? 8.330 -22.401 -8.961 1.00 88.75 510 SER A N 1
ATOM 4064 C CA . SER A 1 510 ? 7.252 -23.155 -9.626 1.00 88.75 510 SER A CA 1
ATOM 4065 C C . SER A 1 510 ? 5.937 -22.374 -9.740 1.00 88.75 510 SER A C 1
ATOM 4067 O O . SER A 1 510 ? 5.109 -22.682 -10.593 1.00 88.75 510 SER A O 1
ATOM 4069 N N . SER A 1 511 ? 5.742 -21.407 -8.847 1.00 93.31 511 SER A N 1
ATOM 4070 C CA . SER A 1 511 ? 4.597 -20.499 -8.766 1.00 93.31 511 SER A CA 1
ATOM 4071 C C . SER A 1 511 ? 5.050 -19.198 -8.111 1.00 93.31 511 SER A C 1
ATOM 4073 O O . SER A 1 511 ? 5.982 -19.221 -7.300 1.00 93.31 511 SER A O 1
ATOM 4075 N N . ILE A 1 512 ? 4.393 -18.104 -8.473 1.00 97.44 512 ILE A N 1
ATOM 4076 C CA . ILE A 1 512 ? 4.495 -16.788 -7.850 1.00 97.44 512 ILE A CA 1
ATOM 4077 C C . ILE A 1 512 ? 3.057 -16.360 -7.556 1.00 97.44 512 ILE A C 1
ATOM 4079 O O . ILE A 1 512 ? 2.207 -16.498 -8.427 1.00 97.44 512 ILE A O 1
ATOM 4083 N N . ASP A 1 513 ? 2.806 -15.895 -6.338 1.00 97.44 513 ASP A N 1
ATOM 4084 C CA . ASP A 1 513 ? 1.487 -15.502 -5.823 1.00 97.44 513 ASP A CA 1
ATOM 4085 C C . ASP A 1 513 ? 1.316 -13.966 -5.808 1.00 97.44 513 ASP A C 1
ATOM 4087 O O . ASP A 1 513 ? 0.278 -13.418 -5.424 1.00 97.44 513 ASP A O 1
ATOM 4091 N N . GLY A 1 514 ? 2.361 -13.247 -6.223 1.00 97.12 514 GLY A N 1
ATOM 4092 C CA . GLY A 1 514 ? 2.347 -11.810 -6.435 1.00 97.12 514 GLY A CA 1
ATOM 4093 C C . GLY A 1 514 ? 3.726 -11.239 -6.751 1.00 97.12 514 GLY A C 1
ATOM 4094 O O . GLY A 1 514 ? 4.762 -11.849 -6.470 1.00 97.12 514 GLY A O 1
ATOM 4095 N N . ALA A 1 515 ? 3.743 -10.029 -7.291 1.00 97.69 515 ALA A N 1
ATOM 4096 C CA . ALA A 1 515 ? 4.951 -9.300 -7.623 1.00 97.69 515 ALA A CA 1
ATOM 4097 C C . ALA A 1 515 ? 4.961 -7.893 -7.024 1.00 97.69 515 ALA A C 1
ATOM 4099 O O . ALA A 1 515 ? 3.938 -7.215 -6.924 1.00 97.69 515 ALA A O 1
ATOM 4100 N N . ILE A 1 516 ? 6.153 -7.436 -6.658 1.00 97.44 516 ILE A N 1
ATOM 4101 C CA . ILE A 1 516 ? 6.403 -6.109 -6.107 1.00 97.44 516 ILE A CA 1
ATOM 4102 C C . ILE A 1 516 ? 7.524 -5.483 -6.926 1.00 97.44 516 ILE A C 1
ATOM 4104 O O . ILE A 1 516 ? 8.645 -5.984 -6.909 1.00 97.44 516 ILE A O 1
ATOM 4108 N N . ALA A 1 517 ? 7.256 -4.386 -7.625 1.00 96.62 517 ALA A N 1
ATOM 4109 C CA . ALA A 1 517 ? 8.318 -3.563 -8.187 1.00 96.62 517 ALA A CA 1
ATOM 4110 C C . ALA A 1 517 ? 8.680 -2.462 -7.197 1.00 96.62 517 ALA A C 1
ATOM 4112 O O . ALA A 1 517 ? 7.797 -1.836 -6.616 1.00 96.62 517 ALA A O 1
ATOM 4113 N N . LEU A 1 518 ? 9.972 -2.229 -7.007 1.00 95.25 518 LEU A N 1
ATOM 4114 C CA . LEU A 1 518 ? 10.480 -1.086 -6.260 1.00 95.25 518 LEU A CA 1
ATOM 4115 C C . LEU A 1 518 ? 11.674 -0.492 -6.991 1.00 95.25 518 LEU A C 1
ATOM 4117 O O . LEU A 1 518 ? 12.451 -1.220 -7.610 1.00 95.25 518 LEU A O 1
ATOM 4121 N N . ASP A 1 519 ? 11.828 0.821 -6.922 1.00 92.81 519 ASP A N 1
ATOM 4122 C CA . ASP A 1 519 ? 12.924 1.506 -7.596 1.00 92.81 519 ASP A CA 1
ATOM 4123 C C . ASP A 1 519 ? 14.014 2.014 -6.635 1.00 92.81 519 ASP A C 1
ATOM 4125 O O . ASP A 1 519 ? 13.909 1.945 -5.404 1.00 92.81 519 ASP A O 1
ATOM 4129 N N . VAL A 1 520 ? 15.111 2.508 -7.216 1.00 89.69 520 VAL A N 1
ATOM 4130 C CA . VAL A 1 520 ? 16.280 3.027 -6.485 1.00 89.69 520 VAL A CA 1
ATOM 4131 C C . VAL A 1 520 ? 15.913 4.138 -5.486 1.00 89.69 520 VAL A C 1
ATOM 4133 O O . VAL A 1 520 ? 16.589 4.279 -4.467 1.00 89.69 520 VAL A O 1
ATOM 4136 N N . SER A 1 521 ? 14.833 4.889 -5.708 1.00 92.62 521 SER A N 1
ATOM 4137 C CA . SER A 1 521 ? 14.387 5.981 -4.830 1.00 92.62 521 SER A CA 1
ATOM 4138 C C . SER A 1 521 ? 13.952 5.465 -3.458 1.00 92.62 521 SER A C 1
ATOM 4140 O O . SER A 1 521 ? 14.237 6.102 -2.441 1.00 92.62 521 SER A O 1
ATOM 4142 N N . VAL A 1 522 ? 13.335 4.277 -3.403 1.00 94.19 522 VAL A N 1
ATOM 4143 C CA . VAL A 1 522 ? 12.968 3.612 -2.140 1.00 94.19 522 VAL A CA 1
ATOM 4144 C C . VAL A 1 522 ? 14.224 3.266 -1.344 1.00 94.19 522 VAL A C 1
ATOM 4146 O O . VAL A 1 522 ? 14.301 3.530 -0.143 1.00 94.19 522 VAL A O 1
ATOM 4149 N N . ILE A 1 523 ? 15.243 2.731 -2.022 1.00 92.19 523 ILE A N 1
ATOM 4150 C CA . ILE A 1 523 ? 16.536 2.414 -1.406 1.00 92.19 523 ILE A CA 1
ATOM 4151 C C . ILE A 1 523 ? 17.212 3.700 -0.914 1.00 92.19 523 ILE A C 1
ATOM 4153 O O . ILE A 1 523 ? 17.711 3.736 0.207 1.00 92.19 523 ILE A O 1
ATOM 4157 N N . GLN A 1 524 ? 17.184 4.783 -1.693 1.00 93.06 524 GLN A N 1
ATOM 4158 C CA . GLN A 1 524 ? 17.727 6.078 -1.279 1.00 93.06 524 GLN A CA 1
ATOM 4159 C C . GLN A 1 524 ? 17.033 6.662 -0.041 1.00 93.06 524 GLN A C 1
ATOM 4161 O O . GLN A 1 524 ? 17.715 7.236 0.806 1.00 93.06 524 GLN A O 1
ATOM 4166 N N . ASP A 1 525 ? 15.705 6.542 0.083 1.00 95.00 525 ASP A N 1
ATOM 4167 C CA . ASP A 1 525 ? 14.961 6.990 1.275 1.00 95.00 525 ASP A CA 1
ATOM 4168 C C . ASP A 1 525 ? 15.359 6.169 2.514 1.00 95.00 525 ASP A C 1
ATOM 4170 O O . ASP A 1 525 ? 15.579 6.730 3.587 1.00 95.00 525 ASP A O 1
ATOM 4174 N N . LEU A 1 526 ? 15.543 4.852 2.359 1.00 94.62 526 LEU A N 1
ATOM 4175 C CA . LEU A 1 526 ? 16.031 3.984 3.436 1.00 94.62 526 LEU A CA 1
ATOM 4176 C C . LEU A 1 526 ? 17.460 4.339 3.860 1.00 94.62 526 LEU A C 1
ATOM 4178 O O . LEU A 1 526 ? 17.730 4.488 5.052 1.00 94.62 526 LEU A O 1
ATOM 4182 N N . LEU A 1 527 ? 18.373 4.504 2.899 1.00 94.44 527 LEU A N 1
ATOM 4183 C CA . LEU A 1 527 ? 19.771 4.840 3.176 1.00 94.44 527 LEU A CA 1
ATOM 4184 C C . LEU A 1 527 ? 19.909 6.192 3.877 1.00 94.44 527 LEU A C 1
ATOM 4186 O O . LEU A 1 527 ? 20.735 6.309 4.777 1.00 94.44 527 LEU A O 1
ATOM 4190 N N . ASP A 1 528 ? 19.099 7.185 3.513 1.00 94.94 528 ASP A N 1
ATOM 4191 C CA . ASP A 1 528 ? 19.067 8.490 4.186 1.00 94.94 528 ASP A CA 1
ATOM 4192 C C . ASP A 1 528 ? 18.713 8.351 5.670 1.00 94.94 528 ASP A C 1
ATOM 4194 O O . ASP A 1 528 ? 19.424 8.832 6.553 1.00 94.94 528 ASP A O 1
ATOM 4198 N N . ARG A 1 529 ? 17.655 7.588 5.962 1.00 93.88 529 ARG A N 1
ATOM 4199 C CA . ARG A 1 529 ? 17.189 7.344 7.334 1.00 93.88 529 ARG A CA 1
ATOM 4200 C C . ARG A 1 529 ? 18.174 6.514 8.153 1.00 93.88 529 ARG A C 1
ATOM 4202 O O . ARG A 1 529 ? 18.268 6.707 9.363 1.00 93.88 529 ARG A O 1
ATOM 4209 N N . TRP A 1 530 ? 18.896 5.600 7.509 1.00 93.69 530 TRP A N 1
ATOM 4210 C CA . TRP A 1 530 ? 19.911 4.759 8.144 1.00 93.69 530 TRP A CA 1
ATOM 4211 C C . TRP A 1 530 ? 21.286 5.421 8.264 1.00 93.69 530 TRP A C 1
ATOM 4213 O O . TRP A 1 530 ? 22.138 4.898 8.982 1.00 93.69 530 TRP A O 1
ATOM 4223 N N . GLY A 1 531 ? 21.512 6.547 7.582 1.00 93.00 531 GLY A N 1
ATOM 4224 C CA . GLY A 1 531 ? 22.831 7.169 7.467 1.00 93.00 531 GLY A CA 1
ATOM 4225 C C . GLY A 1 531 ? 23.804 6.391 6.572 1.00 93.00 531 GLY A C 1
ATOM 4226 O O . GLY A 1 531 ? 25.009 6.595 6.679 1.00 93.00 531 GLY A O 1
ATOM 4227 N N . GLY A 1 532 ? 23.294 5.511 5.704 1.00 93.88 532 GLY A N 1
ATOM 4228 C CA . GLY A 1 532 ? 24.048 4.647 4.794 1.00 93.88 532 GLY A CA 1
ATOM 4229 C C . GLY A 1 532 ? 24.216 3.195 5.263 1.00 93.88 532 GLY A C 1
ATOM 4230 O O . GLY A 1 532 ? 23.848 2.821 6.378 1.00 93.88 532 GLY A O 1
ATOM 4231 N N . ILE A 1 533 ? 24.761 2.351 4.384 1.00 94.19 533 ILE A N 1
ATOM 4232 C CA . ILE A 1 533 ? 25.009 0.926 4.641 1.00 94.19 533 ILE A CA 1
ATOM 4233 C C . ILE A 1 533 ? 26.363 0.477 4.081 1.00 94.19 533 ILE A C 1
ATOM 4235 O O . ILE A 1 533 ? 26.834 0.985 3.063 1.00 94.19 533 ILE A O 1
ATOM 4239 N N . SER A 1 534 ? 27.018 -0.460 4.768 1.00 91.88 534 SER A N 1
ATOM 4240 C CA . SER A 1 534 ? 28.256 -1.074 4.281 1.00 91.88 534 SER A CA 1
ATOM 4241 C C . SER A 1 534 ? 27.901 -2.186 3.302 1.00 91.88 534 SER A C 1
ATOM 4243 O O . SER A 1 534 ? 27.078 -3.038 3.625 1.00 91.88 534 SER A O 1
ATOM 4245 N N . VAL A 1 535 ? 28.505 -2.162 2.115 1.00 89.31 535 VAL A N 1
ATOM 4246 C CA . VAL A 1 535 ? 28.281 -3.163 1.068 1.00 89.31 535 VAL A CA 1
ATOM 4247 C C . VAL A 1 535 ? 29.593 -3.911 0.816 1.00 89.31 535 VAL A C 1
ATOM 4249 O O . VAL A 1 535 ? 30.621 -3.266 0.605 1.00 89.31 535 VAL A O 1
ATOM 4252 N N . PRO A 1 536 ? 29.603 -5.256 0.839 1.00 84.31 536 PRO A N 1
ATOM 4253 C CA . PRO A 1 536 ? 30.800 -6.031 0.534 1.00 84.31 536 PRO A CA 1
ATOM 4254 C C . PRO A 1 536 ? 31.392 -5.673 -0.834 1.00 84.31 536 PRO A C 1
ATOM 4256 O O . PRO A 1 536 ? 30.680 -5.662 -1.839 1.00 84.31 536 PRO A O 1
ATOM 4259 N N . GLY A 1 537 ? 32.703 -5.421 -0.861 1.00 81.06 537 GLY A N 1
ATOM 4260 C CA . GLY A 1 537 ? 33.433 -4.969 -2.052 1.00 81.06 537 GLY A CA 1
ATOM 4261 C C . GLY A 1 537 ? 33.610 -3.451 -2.140 1.00 81.06 537 GLY A C 1
ATOM 4262 O O . GLY A 1 537 ? 34.460 -2.995 -2.898 1.00 81.06 537 GLY A O 1
ATOM 4263 N N . GLU A 1 538 ? 32.891 -2.678 -1.321 1.00 85.88 538 GLU A N 1
ATOM 4264 C CA . GLU A 1 538 ? 32.986 -1.219 -1.294 1.00 85.88 538 GLU A CA 1
ATOM 4265 C C . GLU A 1 538 ? 33.863 -0.720 -0.144 1.00 85.88 538 GLU A C 1
ATOM 4267 O O . GLU A 1 538 ? 33.716 -1.133 1.007 1.00 85.88 538 GLU A O 1
ATOM 4272 N N . ASN A 1 539 ? 34.750 0.229 -0.448 1.00 84.25 539 ASN A N 1
ATOM 4273 C CA . ASN A 1 539 ? 35.608 0.873 0.556 1.00 84.25 539 ASN A CA 1
ATOM 4274 C C . ASN A 1 539 ? 34.894 2.000 1.317 1.00 84.25 539 ASN A C 1
ATOM 4276 O O . ASN A 1 539 ? 35.338 2.410 2.389 1.00 84.25 539 ASN A O 1
ATOM 4280 N N . GLU A 1 540 ? 33.803 2.514 0.755 1.00 89.81 540 GLU A N 1
ATOM 4281 C CA . GLU A 1 540 ? 33.021 3.613 1.310 1.00 89.81 540 GLU A CA 1
ATOM 4282 C C . GLU A 1 540 ? 31.613 3.147 1.663 1.00 89.81 540 GLU A C 1
ATOM 4284 O O . GLU A 1 540 ? 31.056 2.245 1.034 1.00 89.81 540 GLU A O 1
ATOM 4289 N N . LEU A 1 541 ? 31.014 3.808 2.652 1.00 93.19 541 LEU A N 1
ATOM 4290 C CA . LEU A 1 541 ? 29.613 3.601 2.989 1.00 93.19 541 LEU A CA 1
ATOM 4291 C C . LEU A 1 541 ? 28.731 4.006 1.800 1.00 93.19 541 LEU A C 1
ATOM 4293 O O . LEU A 1 541 ? 28.898 5.092 1.243 1.00 93.19 541 LEU A O 1
ATOM 4297 N N . VAL A 1 542 ? 27.774 3.160 1.426 1.00 94.25 542 VAL A N 1
ATOM 4298 C CA . VAL A 1 542 ? 26.781 3.495 0.401 1.00 94.25 542 VAL A CA 1
ATOM 4299 C C . VAL A 1 542 ? 25.694 4.342 1.050 1.00 94.25 542 VAL A C 1
ATOM 4301 O O . VAL A 1 542 ? 25.045 3.910 2.001 1.00 94.25 542 VAL A O 1
ATOM 4304 N N . THR A 1 543 ? 25.505 5.557 0.553 1.00 95.06 543 THR A N 1
ATOM 4305 C CA . THR A 1 543 ? 24.567 6.558 1.069 1.00 95.06 543 THR A CA 1
ATOM 4306 C C . THR A 1 543 ? 23.561 6.951 -0.009 1.00 95.06 543 THR A C 1
ATOM 4308 O O . THR A 1 543 ? 23.699 6.582 -1.176 1.00 95.06 543 THR A O 1
ATOM 4311 N N . ARG A 1 544 ? 22.546 7.737 0.369 1.00 94.12 544 ARG A N 1
ATOM 4312 C CA . ARG A 1 544 ? 21.600 8.342 -0.580 1.00 94.12 544 ARG A CA 1
ATOM 4313 C C . ARG A 1 544 ? 22.316 9.056 -1.734 1.00 94.12 544 ARG A C 1
ATOM 4315 O O . ARG A 1 544 ? 21.919 8.883 -2.886 1.00 94.12 544 ARG A O 1
ATOM 4322 N N . ASP A 1 545 ? 23.355 9.824 -1.414 1.00 91.56 545 ASP A N 1
ATOM 4323 C CA . ASP A 1 545 ? 24.000 10.753 -2.346 1.00 91.56 545 ASP A CA 1
ATOM 4324 C C . ASP A 1 545 ? 24.974 10.062 -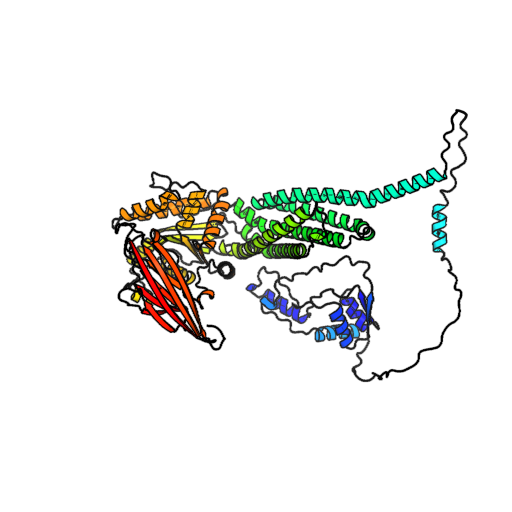3.304 1.00 91.56 545 ASP A C 1
ATOM 4326 O O . ASP A 1 545 ? 25.076 10.450 -4.466 1.00 91.56 545 ASP A O 1
ATOM 4330 N N . ASN A 1 546 ? 25.683 9.024 -2.845 1.00 91.94 546 ASN A N 1
ATOM 4331 C CA . ASN A 1 546 ? 26.671 8.336 -3.680 1.00 91.94 546 ASN A CA 1
ATOM 4332 C C . ASN A 1 546 ? 26.112 7.118 -4.434 1.00 91.94 546 ASN A C 1
ATOM 4334 O O . ASN A 1 546 ? 26.803 6.600 -5.311 1.00 91.94 546 ASN A O 1
ATOM 4338 N N . LEU A 1 547 ? 24.878 6.679 -4.148 1.00 90.00 547 LEU A N 1
ATOM 4339 C CA . LEU A 1 547 ? 24.307 5.466 -4.740 1.00 90.00 547 LEU A CA 1
ATOM 4340 C C . LEU A 1 547 ? 24.296 5.504 -6.275 1.00 90.00 547 LEU A C 1
ATOM 4342 O O . LEU A 1 547 ? 24.766 4.563 -6.909 1.00 90.00 547 LEU A O 1
ATOM 4346 N N . TYR A 1 548 ? 23.815 6.592 -6.881 1.00 86.00 548 TYR A N 1
ATOM 4347 C CA . TYR A 1 548 ? 23.801 6.723 -8.343 1.00 86.00 548 TYR A CA 1
ATOM 4348 C C . TYR A 1 54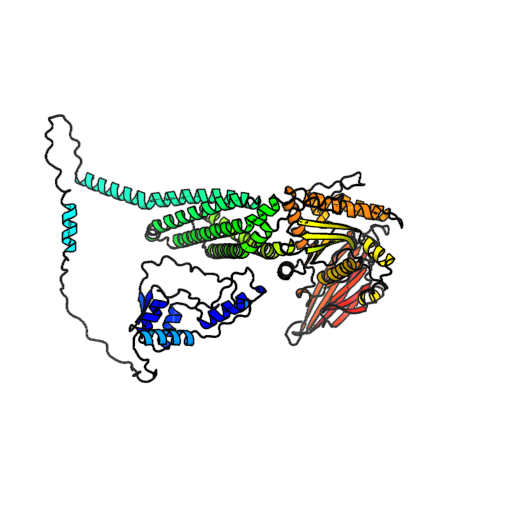8 ? 25.209 6.722 -8.940 1.00 86.00 548 TYR A C 1
ATOM 4350 O O . TYR A 1 548 ? 25.452 6.016 -9.917 1.00 86.00 548 TYR A O 1
ATOM 4358 N N . ASN A 1 549 ? 26.154 7.431 -8.318 1.00 85.12 549 ASN A N 1
ATOM 4359 C CA . ASN A 1 549 ? 27.544 7.447 -8.773 1.00 85.12 549 ASN A CA 1
ATOM 4360 C C . ASN A 1 549 ? 28.144 6.038 -8.771 1.00 85.12 549 ASN A C 1
ATOM 4362 O O . ASN A 1 549 ? 28.721 5.634 -9.779 1.00 85.12 549 ASN A O 1
ATOM 4366 N N . LYS A 1 550 ? 27.906 5.258 -7.707 1.00 84.69 550 LYS A N 1
ATOM 4367 C CA . LYS A 1 550 ? 28.319 3.850 -7.640 1.00 84.69 550 LYS A CA 1
ATOM 4368 C C . LYS A 1 550 ? 27.665 3.018 -8.743 1.00 84.69 550 LYS A C 1
ATOM 4370 O O . LYS A 1 550 ? 28.364 2.331 -9.483 1.00 84.69 550 LYS A O 1
ATOM 4375 N N . ILE A 1 551 ? 26.346 3.146 -8.939 1.00 80.62 551 ILE A N 1
ATOM 4376 C CA . ILE A 1 551 ? 25.619 2.476 -10.037 1.00 80.62 551 ILE A CA 1
ATOM 4377 C C . ILE A 1 551 ? 26.256 2.791 -11.406 1.00 80.62 551 ILE A C 1
ATOM 4379 O O . ILE A 1 551 ? 26.341 1.903 -12.265 1.00 80.62 551 ILE A O 1
ATOM 4383 N N . PHE A 1 552 ? 26.710 4.030 -11.629 1.00 79.69 552 PHE A N 1
ATOM 4384 C CA . PHE A 1 552 ? 27.339 4.448 -12.887 1.00 79.69 552 PHE A CA 1
ATOM 4385 C C . PHE A 1 552 ? 28.773 3.951 -13.046 1.00 79.69 552 PHE A C 1
ATOM 4387 O O . PHE A 1 552 ? 29.122 3.505 -14.138 1.00 79.69 552 PHE A O 1
ATOM 4394 N N . GLU A 1 553 ? 29.600 4.023 -12.001 1.00 73.88 553 GLU A N 1
ATOM 4395 C CA . GLU A 1 553 ? 30.975 3.499 -11.995 1.00 73.88 553 GLU A CA 1
ATOM 4396 C C . GLU A 1 553 ? 31.000 2.039 -12.439 1.00 73.88 553 GLU A C 1
ATOM 4398 O O . GLU A 1 553 ? 31.683 1.687 -13.399 1.00 73.88 553 GLU A O 1
ATOM 4403 N N . ILE A 1 554 ? 30.119 1.235 -11.856 1.00 67.62 554 ILE A N 1
ATOM 4404 C CA . ILE A 1 554 ? 29.990 -0.187 -12.162 1.00 67.62 554 ILE A CA 1
ATOM 4405 C C . ILE A 1 554 ? 29.596 -0.444 -13.624 1.00 67.62 554 ILE A C 1
ATOM 4407 O O . ILE A 1 554 ? 30.029 -1.422 -14.234 1.00 67.62 554 ILE A O 1
ATOM 4411 N N . HIS A 1 555 ? 28.764 0.419 -14.212 1.00 64.69 555 HIS A N 1
ATOM 4412 C CA . HIS A 1 555 ? 28.390 0.300 -15.623 1.00 64.69 555 HIS A CA 1
ATOM 4413 C C . HIS A 1 555 ? 29.529 0.693 -16.573 1.00 64.69 555 HIS A C 1
ATOM 4415 O O . HIS A 1 555 ? 29.611 0.125 -17.659 1.00 64.69 555 HIS A O 1
ATOM 4421 N N . ARG A 1 556 ? 30.405 1.628 -16.179 1.00 62.97 556 ARG A N 1
ATOM 4422 C CA . ARG A 1 556 ? 31.571 2.042 -16.982 1.00 62.97 556 ARG A CA 1
ATOM 4423 C C . ARG A 1 556 ? 32.672 0.986 -17.003 1.00 62.97 556 ARG A C 1
ATOM 4425 O O . ARG A 1 556 ? 33.343 0.836 -18.017 1.00 62.97 556 ARG A O 1
ATOM 4432 N N . GLU A 1 557 ? 32.834 0.245 -15.913 1.00 54.47 557 GLU A N 1
ATOM 4433 C CA . GLU A 1 557 ? 33.834 -0.825 -15.789 1.00 54.47 557 GLU A CA 1
ATOM 4434 C C . GLU A 1 557 ? 33.368 -2.174 -16.375 1.00 54.47 557 GLU A C 1
ATOM 4436 O O . GLU A 1 557 ? 34.099 -3.168 -16.335 1.00 54.47 557 GLU A O 1
ATOM 4441 N N . PHE A 1 558 ? 32.160 -2.233 -16.951 1.00 48.16 558 PHE A N 1
ATOM 4442 C CA . PHE A 1 558 ? 31.624 -3.456 -17.541 1.00 48.16 558 PHE A CA 1
ATOM 4443 C C . PHE A 1 558 ? 32.455 -3.914 -18.749 1.00 48.16 558 PHE A C 1
ATOM 4445 O O . PHE A 1 558 ? 32.539 -3.244 -19.777 1.00 48.16 558 PHE A O 1
ATOM 4452 N N . THR A 1 559 ? 33.012 -5.118 -18.641 1.00 46.97 559 THR A N 1
ATOM 4453 C CA . THR A 1 559 ? 33.638 -5.862 -19.741 1.00 46.97 559 THR A CA 1
ATOM 4454 C C . THR A 1 559 ? 32.857 -7.164 -19.958 1.00 46.97 559 THR A C 1
ATOM 4456 O O . THR A 1 559 ? 32.461 -7.791 -18.972 1.00 46.97 559 THR A O 1
ATOM 4459 N N . PRO A 1 560 ? 32.593 -7.604 -21.206 1.00 39.88 560 PRO A N 1
ATOM 4460 C CA . PRO A 1 560 ? 31.910 -8.875 -21.452 1.00 39.88 560 PRO A CA 1
ATOM 4461 C C . PRO A 1 560 ? 32.635 -10.034 -20.743 1.00 39.88 560 PRO A C 1
ATOM 4463 O O . PRO A 1 560 ? 33.799 -10.302 -21.032 1.00 39.88 560 PRO A O 1
ATOM 4466 N N . GLY A 1 561 ? 31.961 -10.692 -19.791 1.00 41.12 561 GLY A N 1
ATOM 4467 C CA . GLY A 1 561 ? 32.530 -11.756 -18.946 1.00 41.12 561 GLY A CA 1
ATOM 4468 C C . GLY A 1 561 ? 32.979 -11.329 -17.537 1.00 41.12 561 GLY A C 1
ATOM 4469 O O . GLY A 1 561 ? 33.368 -12.189 -16.750 1.00 41.12 561 GLY A O 1
ATOM 4470 N N . SER A 1 562 ? 32.902 -10.041 -17.183 1.00 43.28 562 SER A N 1
ATOM 4471 C CA . SER A 1 562 ? 33.148 -9.552 -15.818 1.00 43.28 562 SER A CA 1
ATOM 4472 C C . SER A 1 562 ? 31.923 -9.753 -14.915 1.00 43.28 562 SER A C 1
ATOM 4474 O O . SER A 1 562 ? 30.834 -9.256 -15.199 1.00 43.28 562 SER A O 1
ATOM 4476 N N . THR A 1 563 ? 32.114 -10.436 -13.782 1.00 47.09 563 THR A N 1
ATOM 4477 C CA . THR A 1 563 ? 31.114 -10.628 -12.713 1.00 47.09 563 THR A CA 1
ATOM 4478 C C . THR A 1 563 ? 31.066 -9.460 -11.709 1.00 47.09 563 THR A C 1
ATOM 4480 O O . THR A 1 563 ? 30.404 -9.552 -10.675 1.00 47.09 563 THR A O 1
ATOM 4483 N N . GLN A 1 564 ? 31.778 -8.347 -11.944 1.00 46.78 564 GLN A N 1
ATOM 4484 C CA . GLN A 1 564 ? 31.798 -7.217 -10.996 1.00 46.78 564 GLN A CA 1
ATOM 4485 C C . GLN A 1 564 ? 30.463 -6.459 -10.967 1.00 46.78 564 GLN A C 1
ATOM 4487 O O . GLN A 1 564 ? 29.989 -6.107 -9.886 1.00 46.78 564 GLN A O 1
ATOM 4492 N N . LYS A 1 565 ? 29.802 -6.292 -12.124 1.00 46.72 565 LYS A N 1
ATOM 4493 C CA . LYS A 1 565 ? 28.499 -5.607 -12.233 1.00 46.72 565 LYS A CA 1
ATOM 4494 C C . LYS A 1 565 ? 27.395 -6.284 -11.425 1.00 46.72 565 LYS A C 1
ATOM 4496 O O . LYS A 1 565 ? 26.616 -5.611 -10.753 1.00 46.72 565 LYS A O 1
ATOM 4501 N N . THR A 1 566 ? 27.379 -7.611 -11.456 1.00 53.19 566 THR A N 1
ATOM 4502 C CA . THR A 1 566 ? 26.387 -8.454 -10.783 1.00 53.19 566 THR A CA 1
ATOM 4503 C C . THR A 1 566 ? 26.562 -8.465 -9.264 1.00 53.19 566 THR A C 1
ATOM 4505 O O . THR A 1 566 ? 25.631 -8.800 -8.544 1.00 53.19 566 THR A O 1
ATOM 4508 N N . THR A 1 567 ? 27.737 -8.077 -8.753 1.00 62.59 567 THR A N 1
ATOM 4509 C CA . THR A 1 567 ? 28.060 -8.211 -7.328 1.00 62.59 567 THR A CA 1
ATOM 4510 C C . THR A 1 567 ? 27.523 -7.035 -6.508 1.00 62.59 567 THR A C 1
ATOM 4512 O O . THR A 1 567 ? 26.914 -7.263 -5.473 1.00 62.59 567 THR A O 1
ATOM 4515 N N . PHE A 1 568 ? 27.652 -5.781 -6.958 1.00 77.81 568 PHE A N 1
ATOM 4516 C CA . PHE A 1 568 ? 27.269 -4.635 -6.115 1.00 77.81 568 PHE A CA 1
ATOM 4517 C C . PHE A 1 568 ? 25.761 -4.497 -5.884 1.00 77.81 568 PHE A C 1
ATOM 4519 O O . PHE A 1 568 ? 25.354 -4.369 -4.738 1.00 77.81 568 PHE A O 1
ATOM 4526 N N . ILE A 1 569 ? 24.919 -4.501 -6.929 1.00 73.38 569 ILE A N 1
ATOM 4527 C CA . ILE A 1 569 ? 23.464 -4.294 -6.757 1.00 73.38 569 ILE A CA 1
ATOM 4528 C C . ILE A 1 569 ? 22.847 -5.455 -5.985 1.00 73.38 569 ILE A C 1
ATOM 4530 O O . ILE A 1 569 ? 22.037 -5.228 -5.088 1.00 73.38 569 ILE A O 1
ATOM 4534 N N . ALA A 1 570 ? 23.279 -6.683 -6.282 1.00 69.06 570 ALA A N 1
ATOM 4535 C CA . ALA A 1 570 ? 22.883 -7.856 -5.519 1.00 69.06 570 ALA A CA 1
ATOM 4536 C C . ALA A 1 570 ? 23.364 -7.757 -4.062 1.00 69.06 570 ALA A C 1
ATOM 4538 O O . ALA A 1 570 ? 22.560 -7.961 -3.158 1.00 69.06 570 ALA A O 1
ATOM 4539 N N . ASN A 1 571 ? 24.618 -7.362 -3.806 1.00 78.38 571 ASN A N 1
ATOM 4540 C CA . ASN A 1 571 ? 25.139 -7.174 -2.447 1.00 78.38 571 ASN A CA 1
ATOM 4541 C C . ASN A 1 571 ? 24.430 -6.042 -1.697 1.00 78.38 571 ASN A C 1
ATOM 4543 O O . ASN A 1 571 ? 24.146 -6.185 -0.512 1.00 78.38 571 ASN A O 1
ATOM 4547 N N . LEU A 1 572 ? 24.127 -4.929 -2.364 1.00 84.44 572 LEU A N 1
ATOM 4548 C CA . LEU A 1 572 ? 23.387 -3.814 -1.788 1.00 84.44 572 LEU A CA 1
ATOM 4549 C C . LEU A 1 572 ? 21.974 -4.259 -1.422 1.00 84.44 572 LEU A C 1
ATOM 4551 O O . LEU A 1 572 ? 21.555 -4.051 -0.289 1.00 84.44 572 LEU A O 1
ATOM 4555 N N . ALA A 1 573 ? 21.258 -4.901 -2.349 1.00 77.19 573 ALA A N 1
ATOM 4556 C CA . ALA A 1 573 ? 19.940 -5.463 -2.079 1.00 77.19 573 ALA A CA 1
ATOM 4557 C C . ALA A 1 573 ? 20.002 -6.465 -0.916 1.00 77.19 573 ALA A C 1
ATOM 4559 O O . ALA A 1 573 ? 19.169 -6.412 -0.014 1.00 77.19 573 ALA A O 1
ATOM 4560 N N . ASN A 1 574 ? 21.030 -7.315 -0.885 1.00 76.69 574 ASN A N 1
ATOM 4561 C CA . ASN A 1 574 ? 21.249 -8.290 0.174 1.00 76.69 574 ASN A CA 1
ATOM 4562 C C . ASN A 1 574 ? 21.456 -7.625 1.545 1.00 76.69 574 ASN A C 1
ATOM 4564 O O . ASN A 1 574 ? 20.780 -7.977 2.508 1.00 76.69 574 ASN A O 1
ATOM 4568 N N . GLU A 1 575 ? 22.329 -6.621 1.643 1.00 85.12 575 GLU A N 1
ATOM 4569 C CA . GLU A 1 575 ? 22.576 -5.904 2.899 1.00 85.12 575 GLU A CA 1
ATOM 4570 C C . GLU A 1 575 ? 21.367 -5.058 3.328 1.00 85.12 575 GLU A C 1
ATOM 4572 O O . GLU A 1 575 ? 21.045 -5.011 4.517 1.00 85.12 575 GLU A O 1
ATOM 4577 N N . VAL A 1 576 ? 20.633 -4.457 2.384 1.00 87.88 576 VAL A N 1
ATOM 4578 C CA . VAL A 1 576 ? 19.367 -3.757 2.664 1.00 87.88 576 VAL A CA 1
ATOM 4579 C C . VAL A 1 576 ? 18.338 -4.727 3.243 1.00 87.88 576 VAL A C 1
ATOM 4581 O O . VAL A 1 576 ? 17.764 -4.433 4.290 1.00 87.88 576 VAL A O 1
ATOM 4584 N N . ILE A 1 577 ? 18.139 -5.898 2.629 1.00 80.88 577 ILE A N 1
ATOM 4585 C CA . ILE A 1 577 ? 17.210 -6.929 3.119 1.00 80.88 577 ILE A CA 1
ATOM 4586 C C . ILE A 1 577 ? 17.666 -7.459 4.483 1.00 80.88 577 ILE A C 1
ATOM 4588 O O . ILE A 1 577 ? 16.867 -7.574 5.410 1.00 80.88 577 ILE A O 1
ATOM 4592 N N . LYS A 1 578 ? 18.960 -7.726 4.656 1.00 79.25 578 LYS A N 1
ATOM 4593 C CA . LYS A 1 578 ? 19.539 -8.186 5.921 1.00 79.25 578 LYS A CA 1
ATOM 4594 C C . LYS A 1 578 ? 19.333 -7.188 7.046 1.00 79.25 578 LYS A C 1
ATOM 4596 O O . LYS A 1 578 ? 18.887 -7.580 8.125 1.00 79.25 578 LYS A O 1
ATOM 4601 N N . LYS A 1 579 ? 19.598 -5.903 6.814 1.00 86.31 579 LYS A N 1
ATOM 4602 C CA . LYS A 1 579 ? 19.323 -4.845 7.792 1.00 86.31 579 LYS A CA 1
ATOM 4603 C C . LYS A 1 579 ? 17.822 -4.725 8.059 1.00 86.31 579 LYS A C 1
ATOM 4605 O O . LYS A 1 579 ? 17.423 -4.645 9.219 1.00 86.31 579 LYS A O 1
ATOM 4610 N N . ALA A 1 580 ? 17.003 -4.806 7.010 1.00 84.75 580 ALA A N 1
ATOM 4611 C CA . ALA A 1 580 ? 15.552 -4.736 7.113 1.00 84.75 580 ALA A CA 1
ATOM 4612 C C . ALA A 1 580 ? 14.947 -5.877 7.937 1.00 84.75 580 ALA A C 1
ATOM 4614 O O . ALA A 1 580 ? 13.960 -5.652 8.623 1.00 84.75 580 ALA A O 1
ATOM 4615 N N . LEU A 1 581 ? 15.532 -7.077 7.902 1.00 78.00 581 LEU A N 1
ATOM 4616 C CA . LEU A 1 581 ? 15.032 -8.242 8.637 1.00 78.00 581 LEU A CA 1
ATOM 4617 C C . LEU A 1 581 ? 15.640 -8.402 10.037 1.00 78.00 581 LEU A C 1
ATOM 4619 O O . LEU A 1 581 ? 15.018 -9.039 10.887 1.00 78.00 581 LEU A O 1
ATOM 4623 N N . SER A 1 582 ? 16.829 -7.848 10.292 1.00 76.75 582 SER A N 1
ATOM 4624 C CA . SER A 1 582 ? 17.560 -8.055 11.554 1.00 76.75 582 SER A CA 1
ATOM 4625 C C . SER A 1 582 ? 17.301 -6.997 12.629 1.00 76.75 582 SER A C 1
ATOM 4627 O O . SER A 1 582 ? 17.447 -7.310 13.811 1.00 76.75 582 SER A O 1
ATOM 4629 N N . ASP A 1 583 ? 16.891 -5.775 12.267 1.00 81.94 583 ASP A N 1
ATOM 4630 C CA . ASP A 1 583 ? 16.648 -4.703 13.239 1.00 81.94 583 ASP A CA 1
ATOM 4631 C C . ASP A 1 583 ? 15.163 -4.324 13.343 1.00 81.94 583 ASP A C 1
ATOM 4633 O O . ASP A 1 583 ? 14.634 -3.518 12.576 1.00 81.94 583 ASP A O 1
ATOM 4637 N N . LYS A 1 584 ? 14.491 -4.860 14.370 1.00 78.31 584 LYS A N 1
ATOM 4638 C CA . LYS A 1 584 ? 13.081 -4.560 14.685 1.00 78.31 584 LYS A CA 1
ATOM 4639 C C . LYS A 1 584 ? 12.810 -3.069 14.894 1.00 78.31 584 LYS A C 1
ATOM 4641 O O . LYS A 1 584 ? 11.684 -2.619 14.681 1.00 78.31 584 LYS A O 1
ATOM 4646 N N . LYS A 1 585 ? 13.812 -2.280 15.305 1.00 82.94 585 LYS A N 1
ATOM 4647 C CA . LYS A 1 585 ? 13.645 -0.828 15.491 1.00 82.94 585 LYS A CA 1
ATOM 4648 C C . LYS A 1 585 ? 13.423 -0.111 14.162 1.00 82.94 585 LYS A C 1
ATOM 4650 O O . LYS A 1 585 ? 12.794 0.946 14.149 1.00 82.94 585 LYS A O 1
ATOM 4655 N N . GLU A 1 586 ? 13.872 -0.707 13.060 1.00 85.62 586 GLU A N 1
ATOM 4656 C CA . GLU A 1 586 ? 13.776 -0.132 11.723 1.00 85.62 586 GLU A CA 1
ATOM 4657 C C . GLU A 1 586 ? 12.455 -0.440 11.015 1.00 85.62 586 GLU A C 1
ATOM 4659 O O . GLU A 1 586 ? 12.149 0.201 10.014 1.00 85.62 586 GLU A O 1
ATOM 4664 N N . TYR A 1 587 ? 11.607 -1.338 11.528 1.00 85.81 587 TYR A N 1
ATOM 4665 C CA . TYR A 1 587 ? 10.350 -1.693 10.852 1.00 85.81 587 TYR A CA 1
ATOM 4666 C C . TYR A 1 587 ? 9.442 -0.477 10.624 1.00 85.81 587 TYR A C 1
ATOM 4668 O O . TYR A 1 587 ? 8.868 -0.327 9.548 1.00 85.81 587 TYR A O 1
ATOM 4676 N N . SER A 1 588 ? 9.365 0.453 11.586 1.00 84.25 588 SER A N 1
ATOM 4677 C CA . SER A 1 588 ? 8.612 1.704 11.395 1.00 84.25 588 SER A CA 1
ATOM 4678 C C . SER A 1 588 ? 9.227 2.593 10.308 1.00 84.25 588 SER A C 1
ATOM 4680 O O . SER A 1 588 ? 8.495 3.227 9.548 1.00 84.25 588 SER A O 1
ATOM 4682 N N . THR A 1 589 ? 10.557 2.646 10.229 1.00 89.88 589 THR A N 1
ATOM 4683 C CA . THR A 1 589 ? 11.314 3.380 9.205 1.00 89.88 589 THR A CA 1
ATOM 4684 C C . THR A 1 589 ? 11.040 2.804 7.814 1.00 89.88 589 THR A C 1
ATOM 4686 O O . THR A 1 589 ? 10.738 3.547 6.878 1.00 89.88 589 THR A O 1
ATOM 4689 N N . ILE A 1 590 ? 11.077 1.477 7.697 1.00 91.62 590 ILE A N 1
ATOM 4690 C CA . ILE A 1 590 ? 10.857 0.742 6.449 1.00 91.62 590 ILE A CA 1
ATOM 4691 C C . ILE A 1 590 ? 9.417 0.906 5.979 1.00 91.62 590 ILE A C 1
ATOM 4693 O O . ILE A 1 590 ? 9.199 1.315 4.845 1.00 91.62 590 ILE A O 1
ATOM 4697 N N . LEU A 1 591 ? 8.435 0.687 6.860 1.00 88.94 591 LEU A N 1
ATOM 4698 C CA . LEU A 1 591 ? 7.017 0.851 6.529 1.00 88.94 591 LEU A CA 1
ATOM 4699 C C . LEU A 1 591 ? 6.699 2.269 6.047 1.00 88.94 591 LEU A C 1
ATOM 4701 O O . LEU A 1 591 ? 5.950 2.428 5.091 1.00 88.94 591 LEU A O 1
ATOM 4705 N N . LYS A 1 592 ? 7.297 3.302 6.654 1.00 91.12 592 LYS A N 1
ATOM 4706 C CA . LYS A 1 592 ? 7.144 4.689 6.182 1.00 91.12 592 LYS A CA 1
ATOM 4707 C C . LYS A 1 592 ? 7.735 4.901 4.792 1.00 91.12 592 LYS A C 1
ATOM 4709 O O . LYS A 1 592 ? 7.133 5.613 3.997 1.00 91.12 592 LYS A O 1
ATOM 4714 N N . SER A 1 593 ? 8.895 4.307 4.518 1.00 95.00 593 SER A N 1
ATOM 4715 C CA . SER A 1 593 ? 9.574 4.434 3.221 1.00 95.00 593 SER A CA 1
ATOM 4716 C C . SER A 1 593 ? 8.802 3.695 2.125 1.00 95.00 593 SER A C 1
ATOM 4718 O O . SER A 1 593 ? 8.605 4.239 1.046 1.00 95.00 593 SER A O 1
ATOM 4720 N N . LEU A 1 594 ? 8.280 2.499 2.424 1.00 94.31 594 LEU A N 1
ATOM 4721 C CA . LEU A 1 594 ? 7.412 1.740 1.520 1.00 94.31 594 LEU A CA 1
ATOM 4722 C C . LEU A 1 594 ? 6.079 2.451 1.281 1.00 94.31 594 LEU A C 1
ATOM 4724 O O . LEU A 1 594 ? 5.668 2.569 0.136 1.00 94.31 594 LEU A O 1
ATOM 4728 N N . TYR A 1 595 ? 5.431 2.969 2.329 1.00 93.81 595 TYR A N 1
ATOM 4729 C CA . TYR A 1 595 ? 4.189 3.735 2.190 1.00 93.81 595 TYR A CA 1
ATOM 4730 C C . TYR A 1 595 ? 4.393 4.980 1.324 1.00 93.81 595 TYR A C 1
ATOM 4732 O O . TYR A 1 595 ? 3.643 5.203 0.381 1.00 93.81 595 TYR A O 1
ATOM 4740 N N . LYS A 1 596 ? 5.456 5.752 1.587 1.00 95.81 596 LYS A N 1
ATOM 4741 C CA . LYS A 1 596 ? 5.846 6.875 0.728 1.00 95.81 596 LYS A CA 1
ATOM 4742 C C . LYS A 1 596 ? 6.080 6.410 -0.713 1.00 95.81 596 LYS A C 1
ATOM 4744 O O . LYS A 1 596 ? 5.596 7.050 -1.635 1.00 95.81 596 LYS A O 1
ATOM 4749 N N . GLY A 1 597 ? 6.761 5.281 -0.902 1.00 96.62 597 GLY A N 1
ATOM 4750 C CA . GLY A 1 597 ? 6.987 4.701 -2.222 1.00 96.62 597 GLY A CA 1
ATOM 4751 C C . GLY A 1 597 ? 5.701 4.286 -2.946 1.00 96.62 597 GLY A C 1
ATOM 4752 O O . GLY A 1 597 ? 5.605 4.490 -4.148 1.00 96.62 597 GLY A O 1
ATOM 4753 N N . LEU A 1 598 ? 4.695 3.768 -2.241 1.00 95.75 598 LEU A N 1
ATOM 4754 C CA . LEU A 1 598 ? 3.383 3.432 -2.811 1.00 95.75 598 LEU A CA 1
ATOM 4755 C C . LEU A 1 598 ? 2.606 4.688 -3.248 1.00 95.75 598 LEU A C 1
ATOM 4757 O O . LEU A 1 598 ? 2.023 4.725 -4.340 1.00 95.75 598 LEU A O 1
ATOM 4761 N N . GLU A 1 599 ? 2.630 5.731 -2.416 1.00 94.62 599 GLU A N 1
ATOM 4762 C CA . GLU A 1 599 ? 2.003 7.026 -2.708 1.00 94.62 599 GLU A CA 1
ATOM 4763 C C . GLU A 1 599 ? 2.671 7.722 -3.903 1.00 94.62 599 GLU A C 1
ATOM 4765 O O . GLU A 1 599 ? 1.989 8.185 -4.816 1.00 94.62 599 GLU A O 1
ATOM 4770 N N . GLU A 1 600 ? 4.005 7.729 -3.939 1.00 95.06 600 GLU A N 1
ATOM 4771 C CA . GLU A 1 600 ? 4.821 8.359 -4.988 1.00 95.06 600 GLU A CA 1
ATOM 4772 C C . GLU A 1 600 ? 5.047 7.455 -6.220 1.00 95.06 600 GLU A C 1
ATOM 4774 O O . GLU A 1 600 ? 5.723 7.863 -7.159 1.00 95.06 600 GLU A O 1
ATOM 4779 N N . LYS A 1 601 ? 4.466 6.244 -6.251 1.00 93.88 601 LYS A N 1
ATOM 4780 C CA . LYS A 1 601 ? 4.599 5.237 -7.332 1.00 93.88 601 LYS A CA 1
ATOM 4781 C C . LYS A 1 601 ? 6.016 4.694 -7.567 1.00 93.88 601 LYS A C 1
ATOM 4783 O O . LYS A 1 601 ? 6.274 4.082 -8.597 1.00 93.88 601 LYS A O 1
ATOM 4788 N N . HIS A 1 602 ? 6.897 4.830 -6.581 1.00 96.00 602 HIS A N 1
ATOM 4789 C CA . HIS A 1 602 ? 8.192 4.145 -6.518 1.00 96.00 602 HIS A CA 1
ATOM 4790 C C . HIS A 1 602 ? 8.083 2.679 -6.063 1.00 96.00 602 HIS A C 1
ATOM 4792 O O . HIS A 1 602 ? 9.070 1.943 -6.105 1.00 96.00 602 HIS A O 1
ATOM 4798 N N . VAL A 1 603 ? 6.901 2.263 -5.593 1.00 97.31 603 VAL A N 1
ATOM 4799 C CA . VAL A 1 603 ? 6.538 0.872 -5.304 1.00 97.31 603 VAL A CA 1
ATOM 4800 C C . VAL A 1 603 ? 5.226 0.549 -6.010 1.00 97.31 603 VAL A C 1
ATOM 4802 O O . VAL A 1 603 ? 4.246 1.276 -5.846 1.00 97.31 603 VAL A O 1
ATOM 4805 N N . LEU A 1 604 ? 5.197 -0.556 -6.752 1.00 96.38 604 LEU A N 1
ATOM 4806 C CA . LEU A 1 604 ? 4.002 -1.099 -7.400 1.00 96.38 604 LEU A CA 1
ATOM 4807 C C . LEU A 1 604 ? 3.781 -2.537 -6.932 1.00 96.38 604 LEU A C 1
ATOM 4809 O O . LEU A 1 604 ? 4.742 -3.291 -6.778 1.00 96.38 604 LEU A O 1
ATOM 4813 N N . ILE A 1 605 ? 2.526 -2.919 -6.695 1.00 96.75 605 ILE A N 1
ATOM 4814 C CA . ILE A 1 605 ? 2.175 -4.225 -6.120 1.00 96.75 605 ILE A CA 1
ATOM 4815 C C . ILE A 1 605 ? 1.081 -4.898 -6.950 1.00 96.75 605 ILE A C 1
ATOM 4817 O O . ILE A 1 605 ? -0.002 -4.354 -7.103 1.00 96.75 605 ILE A O 1
ATOM 4821 N N . SER A 1 606 ? 1.330 -6.117 -7.416 1.00 96.00 606 SER A N 1
ATOM 4822 C CA . SER A 1 606 ? 0.340 -6.996 -8.049 1.00 96.00 606 SER A CA 1
ATOM 4823 C C . SER A 1 606 ? 0.259 -8.281 -7.222 1.00 96.00 606 SER A C 1
ATOM 4825 O O . SER A 1 606 ? 1.287 -8.853 -6.869 1.00 96.00 606 SER A O 1
ATOM 4827 N N . LEU A 1 607 ? -0.945 -8.700 -6.827 1.00 96.25 607 LEU A N 1
ATOM 4828 C CA . LEU A 1 607 ? -1.159 -9.857 -5.947 1.00 96.25 607 LEU A CA 1
ATOM 4829 C C . LEU A 1 607 ? -2.277 -10.742 -6.498 1.00 96.25 607 LEU A C 1
ATOM 4831 O O . LEU A 1 607 ? -3.315 -10.232 -6.915 1.00 96.25 607 LEU A O 1
ATOM 4835 N N . ASP A 1 608 ? -2.125 -12.061 -6.390 1.00 94.81 608 ASP A N 1
ATOM 4836 C CA . ASP A 1 608 ? -3.166 -13.010 -6.808 1.00 94.81 608 ASP A CA 1
ATOM 4837 C C . ASP A 1 608 ? -4.303 -13.116 -5.778 1.00 94.81 608 ASP A C 1
ATOM 4839 O O . ASP A 1 608 ? -5.451 -13.440 -6.108 1.00 94.81 608 ASP A O 1
ATOM 4843 N N . ASN A 1 609 ? -4.020 -12.795 -4.509 1.00 95.31 609 ASN A N 1
ATOM 4844 C CA . ASN A 1 609 ? -5.037 -12.741 -3.465 1.00 95.31 609 ASN A CA 1
ATOM 4845 C C . ASN A 1 609 ? -6.062 -11.639 -3.775 1.00 95.31 609 ASN A C 1
ATOM 4847 O O . ASN A 1 609 ? -5.756 -10.452 -3.697 1.00 95.31 609 ASN A O 1
ATOM 4851 N N . LYS A 1 610 ? -7.311 -12.026 -4.058 1.00 93.44 610 LYS A N 1
ATOM 4852 C CA . LYS A 1 610 ? -8.379 -11.101 -4.482 1.00 93.44 610 LYS A CA 1
ATOM 4853 C C . LYS A 1 610 ? -8.650 -9.964 -3.495 1.00 93.44 610 LYS A C 1
ATOM 4855 O O . LYS A 1 610 ? -8.877 -8.836 -3.925 1.00 93.44 610 LYS A O 1
ATOM 4860 N N . ASN A 1 611 ? -8.641 -10.250 -2.190 1.00 91.50 611 ASN A N 1
ATOM 4861 C CA . ASN A 1 611 ? -8.905 -9.240 -1.163 1.00 91.50 611 ASN A CA 1
ATOM 4862 C C . ASN A 1 611 ? -7.753 -8.236 -1.083 1.00 91.50 611 ASN A C 1
ATOM 4864 O O . ASN A 1 611 ? -7.997 -7.031 -1.041 1.00 91.50 611 ASN A O 1
ATOM 4868 N N . ALA A 1 612 ? -6.514 -8.730 -1.114 1.00 94.62 612 ALA A N 1
ATOM 4869 C CA . ALA A 1 612 ? -5.332 -7.883 -1.137 1.00 94.62 612 ALA A CA 1
ATOM 4870 C C . ALA A 1 612 ? -5.281 -7.058 -2.429 1.00 94.62 612 ALA A C 1
ATOM 4872 O O . ALA A 1 612 ? -5.210 -5.837 -2.359 1.00 94.62 612 ALA A O 1
ATOM 4873 N N . ASN A 1 613 ? -5.414 -7.689 -3.598 1.00 92.94 613 ASN A N 1
ATOM 4874 C CA . ASN A 1 613 ? -5.393 -7.003 -4.889 1.00 92.94 613 ASN A CA 1
ATOM 4875 C C . ASN A 1 613 ? -6.443 -5.893 -4.958 1.00 92.94 613 ASN A C 1
ATOM 4877 O O . ASN A 1 613 ? -6.125 -4.767 -5.322 1.00 92.94 613 ASN A O 1
ATOM 4881 N N . LYS A 1 614 ? -7.678 -6.171 -4.515 1.00 91.75 614 LYS A N 1
ATOM 4882 C CA . LYS A 1 614 ? -8.719 -5.145 -4.425 1.00 91.75 614 LYS A CA 1
ATOM 4883 C C . LYS A 1 614 ? -8.293 -3.982 -3.530 1.00 91.75 614 LYS A C 1
ATOM 4885 O O . LYS A 1 614 ? -8.438 -2.836 -3.934 1.00 91.75 614 LYS A O 1
ATOM 4890 N N . TYR A 1 615 ? -7.759 -4.264 -2.344 1.00 92.62 615 TYR A N 1
ATOM 4891 C CA . TYR A 1 615 ? -7.301 -3.225 -1.425 1.00 92.62 615 TYR A CA 1
ATOM 4892 C C . TYR A 1 615 ? -6.184 -2.364 -2.035 1.00 92.62 615 TYR A C 1
ATOM 4894 O O . TYR A 1 615 ? -6.280 -1.139 -2.010 1.00 92.62 615 TYR A O 1
ATOM 4902 N N . PHE A 1 616 ? -5.151 -2.969 -2.629 1.00 93.00 616 PHE A N 1
ATOM 4903 C CA . PHE A 1 616 ? -4.080 -2.217 -3.293 1.00 93.00 616 PHE A CA 1
ATOM 4904 C C . PHE A 1 616 ? -4.600 -1.443 -4.515 1.00 93.00 616 PHE A C 1
ATOM 4906 O O . PHE A 1 616 ? -4.156 -0.321 -4.753 1.00 93.00 616 PHE A O 1
ATOM 4913 N N . ASN A 1 617 ? -5.567 -1.990 -5.257 1.00 90.88 617 ASN A N 1
ATOM 4914 C CA . ASN A 1 617 ? -6.156 -1.337 -6.424 1.00 90.88 617 ASN A CA 1
ATOM 4915 C C . ASN A 1 617 ? -7.021 -0.128 -6.050 1.00 90.88 617 ASN A C 1
ATOM 4917 O O . ASN A 1 617 ? -6.871 0.936 -6.642 1.00 90.88 617 ASN A O 1
ATOM 4921 N N . ASP A 1 618 ? -7.875 -0.263 -5.032 1.00 90.06 618 ASP A N 1
ATOM 4922 C CA . ASP A 1 618 ? -8.711 0.832 -4.524 1.00 90.06 618 ASP A CA 1
ATOM 4923 C C . ASP A 1 618 ? -7.844 2.010 -4.023 1.00 90.06 618 ASP A C 1
ATOM 4925 O O . ASP A 1 618 ? -8.242 3.168 -4.135 1.00 90.06 618 ASP A O 1
ATOM 4929 N N . ASN A 1 619 ? -6.626 1.725 -3.537 1.00 90.00 619 ASN A N 1
ATOM 4930 C CA . ASN A 1 619 ? -5.617 2.721 -3.148 1.00 90.00 619 ASN A CA 1
ATOM 4931 C C . ASN A 1 619 ? -4.679 3.144 -4.303 1.00 90.00 619 ASN A C 1
ATOM 4933 O O . ASN A 1 619 ? -3.721 3.887 -4.099 1.00 90.00 619 ASN A O 1
ATOM 4937 N N . LYS A 1 620 ? -4.939 2.695 -5.538 1.00 91.25 620 LYS A N 1
ATOM 4938 C CA . LYS A 1 620 ? -4.150 2.991 -6.749 1.00 91.25 620 LYS A CA 1
ATOM 4939 C C . LYS A 1 620 ? -2.684 2.548 -6.681 1.00 91.25 620 LYS A C 1
ATOM 4941 O O . LYS A 1 620 ? -1.824 3.135 -7.336 1.00 91.25 620 LYS A O 1
ATOM 4946 N N . TRP A 1 621 ? -2.351 1.541 -5.883 1.00 93.69 621 TRP A N 1
ATOM 4947 C CA . TRP A 1 621 ? -0.979 1.056 -5.673 1.00 93.69 621 TRP A CA 1
ATOM 4948 C C . TRP A 1 621 ? -0.570 -0.089 -6.614 1.00 93.69 621 TRP A C 1
ATOM 4950 O O . TRP A 1 621 ? 0.565 -0.561 -6.566 1.00 93.69 621 TRP A O 1
ATOM 4960 N N . THR A 1 622 ? -1.473 -0.527 -7.492 1.00 91.25 622 THR A N 1
ATOM 4961 C CA . THR A 1 622 ? -1.254 -1.661 -8.402 1.00 91.25 622 THR A CA 1
ATOM 4962 C C . THR A 1 622 ? -0.529 -1.313 -9.693 1.00 91.25 622 THR A C 1
ATOM 4964 O O . THR A 1 622 ? -0.097 -2.217 -10.396 1.00 91.25 622 THR A O 1
ATOM 4967 N N . GLY A 1 623 ? -0.393 -0.027 -10.035 1.00 85.75 623 GLY A N 1
ATOM 4968 C CA . GLY A 1 623 ? 0.164 0.384 -11.329 1.00 85.75 623 GLY A CA 1
ATOM 4969 C C . GLY A 1 623 ? -0.693 -0.051 -12.523 1.00 85.75 623 GLY A C 1
ATOM 4970 O O . GLY A 1 623 ? -0.178 -0.190 -13.632 1.00 85.75 623 GLY A O 1
ATOM 4971 N N . GLN A 1 624 ? -1.986 -0.308 -12.302 1.00 85.38 624 GLN A N 1
ATOM 4972 C CA . GLN A 1 624 ? -2.939 -0.514 -13.387 1.00 85.38 624 GLN A CA 1
ATOM 4973 C C . GLN A 1 624 ? -3.219 0.816 -14.088 1.00 85.38 624 GLN A C 1
ATOM 4975 O O . GLN A 1 624 ? -3.320 1.867 -13.450 1.00 85.38 624 GLN A O 1
ATOM 4980 N N . VAL A 1 625 ? -3.371 0.758 -15.409 1.00 81.31 625 VAL A N 1
ATOM 4981 C CA . VAL A 1 625 ? -3.936 1.870 -16.176 1.00 81.31 625 VAL A CA 1
ATOM 4982 C C . VAL A 1 625 ? -5.437 1.865 -15.892 1.00 81.31 625 VAL A C 1
ATOM 4984 O O . VAL A 1 625 ? -6.165 1.047 -16.446 1.00 81.31 625 VAL A O 1
ATOM 4987 N N . GLY A 1 626 ? -5.862 2.687 -14.933 1.00 70.62 626 GLY A N 1
ATOM 4988 C CA . GLY A 1 626 ? -7.245 2.725 -14.457 1.00 70.62 626 GLY A CA 1
ATOM 4989 C C . GLY A 1 626 ? -8.219 3.409 -15.420 1.00 70.62 626 GLY A C 1
ATOM 4990 O O . GLY A 1 626 ? -7.810 4.072 -16.378 1.00 70.62 626 GLY A O 1
ATOM 4991 N N . GLU A 1 627 ? -9.516 3.279 -15.120 1.00 70.50 627 GLU A N 1
ATOM 4992 C CA . GLU A 1 627 ? -10.624 3.879 -15.884 1.00 70.50 627 GLU A CA 1
ATOM 4993 C C . GLU A 1 627 ? -10.479 5.404 -16.029 1.00 70.50 627 GLU A C 1
ATOM 4995 O O . GLU A 1 627 ? -10.947 5.991 -17.001 1.00 70.50 627 GLU A O 1
ATOM 5000 N N . GLU A 1 628 ? -9.777 6.077 -15.107 1.00 68.00 628 GLU A N 1
ATOM 5001 C CA . GLU A 1 628 ? -9.520 7.519 -15.205 1.00 68.00 628 GLU A CA 1
ATOM 5002 C C . GLU A 1 628 ? -8.774 7.938 -16.484 1.00 68.00 628 GLU A C 1
ATOM 5004 O O . GLU A 1 628 ? -8.848 9.102 -16.883 1.00 68.00 628 GLU A O 1
ATOM 5009 N N . PHE A 1 629 ? -8.066 7.006 -17.127 1.00 72.25 629 PHE A N 1
ATOM 5010 C CA . PHE A 1 629 ? -7.348 7.243 -18.373 1.00 72.25 629 PHE A CA 1
ATOM 5011 C C . PHE A 1 629 ? -8.186 6.918 -19.617 1.00 72.25 629 PHE A C 1
ATOM 5013 O O . PHE A 1 629 ? -7.769 7.253 -20.721 1.00 72.25 629 PHE A O 1
ATOM 5020 N N . GLU A 1 630 ? -9.389 6.348 -19.484 1.00 71.44 630 GLU A N 1
ATOM 5021 C CA . GLU A 1 630 ? -10.267 6.053 -20.630 1.00 71.44 630 GLU A CA 1
ATOM 5022 C C . GLU A 1 630 ? -10.746 7.317 -21.356 1.00 71.44 630 GLU A C 1
ATOM 5024 O O . GLU A 1 630 ? -11.046 7.268 -22.547 1.00 71.44 630 GLU A O 1
ATOM 5029 N N . SER A 1 631 ? -10.781 8.462 -20.668 1.00 72.50 631 SER A N 1
ATOM 5030 C CA . SER A 1 631 ? -11.240 9.744 -21.225 1.00 72.50 631 SER A CA 1
ATOM 5031 C C . SER A 1 631 ? -10.121 10.770 -21.447 1.00 72.50 631 SER A C 1
ATOM 5033 O O . SER A 1 631 ? -10.397 11.896 -21.873 1.00 72.50 631 SER A O 1
ATOM 5035 N N . ALA A 1 632 ? -8.862 10.431 -21.151 1.00 80.56 632 ALA A N 1
ATOM 5036 C CA . ALA A 1 632 ? -7.733 11.358 -21.234 1.00 80.56 632 ALA A CA 1
ATOM 5037 C C . ALA A 1 632 ? -6.465 10.671 -21.762 1.00 80.56 632 ALA A C 1
ATOM 5039 O O . ALA A 1 632 ? -6.206 9.516 -21.442 1.00 80.56 632 ALA A O 1
ATOM 5040 N N . PRO A 1 633 ? -5.634 11.371 -22.549 1.00 90.06 633 PRO A N 1
ATOM 5041 C CA . PRO A 1 633 ? -4.449 10.768 -23.125 1.00 90.06 633 PRO A CA 1
ATOM 5042 C C . PRO A 1 633 ? -3.313 10.713 -22.100 1.00 90.06 633 PRO A C 1
ATOM 5044 O O . PRO A 1 633 ? -3.166 11.612 -21.267 1.00 90.06 633 PRO A O 1
ATOM 5047 N N . PHE A 1 634 ? -2.449 9.709 -22.212 1.00 91.69 634 PHE A N 1
ATOM 5048 C CA . PHE A 1 634 ? -1.205 9.647 -21.444 1.00 91.69 634 PHE A CA 1
ATOM 5049 C C . PHE A 1 634 ? -0.063 9.089 -22.291 1.00 91.69 634 PHE A C 1
ATOM 5051 O O . PHE A 1 634 ? -0.275 8.319 -23.228 1.00 91.69 634 PHE A O 1
ATOM 5058 N N . ALA A 1 635 ? 1.167 9.498 -21.981 1.00 93.38 635 ALA A N 1
ATOM 5059 C CA . ALA A 1 635 ? 2.358 9.013 -22.666 1.00 93.38 635 ALA A CA 1
ATOM 5060 C C . ALA A 1 635 ? 3.132 8.025 -21.794 1.00 93.38 635 ALA A C 1
ATOM 5062 O O . ALA A 1 635 ? 3.353 8.255 -20.609 1.00 93.38 635 ALA A O 1
ATOM 5063 N N . VAL A 1 636 ? 3.593 6.953 -22.425 1.00 94.56 636 VAL A N 1
ATOM 5064 C CA . VAL A 1 636 ? 4.504 5.963 -21.865 1.00 94.56 636 VAL A CA 1
ATOM 5065 C C . VAL A 1 636 ? 5.809 6.057 -22.638 1.00 94.56 636 VAL A C 1
ATOM 5067 O O . VAL A 1 636 ? 5.830 5.972 -23.868 1.00 94.56 636 VAL A O 1
ATOM 5070 N N . GLU A 1 637 ? 6.898 6.241 -21.908 1.00 95.44 637 GLU A N 1
ATOM 5071 C CA . GLU A 1 637 ? 8.238 6.391 -22.463 1.00 95.44 637 GLU A CA 1
ATOM 5072 C C . GLU A 1 637 ? 9.041 5.092 -22.326 1.00 95.44 637 GLU A C 1
ATOM 5074 O O . GLU A 1 637 ? 8.834 4.297 -21.405 1.00 95.44 637 GLU A O 1
ATOM 5079 N N . TRP A 1 638 ? 9.986 4.886 -23.238 1.00 96.00 638 TRP A N 1
ATOM 5080 C CA . TRP A 1 638 ? 10.911 3.762 -23.223 1.00 96.00 638 TRP A CA 1
ATOM 5081 C C . TRP A 1 638 ? 12.285 4.217 -23.715 1.00 96.00 638 TRP A C 1
ATOM 5083 O O . TRP A 1 638 ? 12.525 4.318 -24.921 1.00 96.00 638 TRP A O 1
ATOM 5093 N N . ASN A 1 639 ? 13.190 4.505 -22.777 1.00 96.50 639 ASN A N 1
ATOM 5094 C CA . ASN A 1 639 ? 14.535 4.984 -23.094 1.00 96.50 639 ASN A CA 1
ATOM 5095 C C . ASN A 1 639 ? 15.380 3.888 -23.764 1.00 96.50 639 ASN A C 1
ATOM 5097 O O . ASN A 1 639 ? 15.924 3.016 -23.097 1.00 96.50 639 ASN A O 1
ATOM 5101 N N . TRP A 1 640 ? 15.559 3.947 -25.072 1.00 94.81 640 TRP A N 1
ATOM 5102 C CA . TRP A 1 640 ? 16.380 3.015 -25.839 1.00 94.81 640 TRP A CA 1
ATOM 5103 C C . TRP A 1 640 ? 17.790 3.548 -26.148 1.00 94.81 640 TRP A C 1
ATOM 5105 O O . TRP A 1 640 ? 18.471 3.035 -27.031 1.00 94.81 640 TRP A O 1
ATOM 5115 N N . GLY A 1 641 ? 18.244 4.583 -25.433 1.00 92.19 641 GLY A N 1
ATOM 5116 C CA . GLY A 1 641 ? 19.542 5.232 -25.652 1.00 92.19 641 GLY A CA 1
ATOM 5117 C C . GLY A 1 641 ? 20.748 4.518 -25.038 1.00 92.19 641 GLY A C 1
ATOM 5118 O O . GLY A 1 641 ? 21.866 5.003 -25.188 1.00 92.19 641 GLY A O 1
ATOM 5119 N N . ALA A 1 642 ? 20.537 3.404 -24.325 1.00 89.31 642 ALA A N 1
ATOM 5120 C CA . ALA A 1 642 ? 21.572 2.679 -23.575 1.00 89.31 642 ALA A CA 1
ATOM 5121 C C . ALA A 1 642 ? 22.398 3.583 -22.628 1.00 89.31 642 ALA A C 1
ATOM 5123 O O . ALA A 1 642 ? 23.586 3.366 -22.391 1.00 89.31 642 ALA A O 1
ATOM 5124 N N . ASN A 1 643 ? 21.754 4.608 -22.073 1.00 91.00 643 ASN A N 1
ATOM 5125 C CA . ASN A 1 643 ? 22.340 5.610 -21.189 1.00 91.00 643 ASN A CA 1
ATOM 5126 C C . ASN A 1 643 ? 21.407 5.886 -20.004 1.00 91.00 643 ASN A C 1
ATOM 5128 O O . ASN A 1 643 ? 20.333 5.292 -19.896 1.00 91.00 643 ASN A O 1
ATOM 5132 N N . LYS A 1 644 ? 21.823 6.771 -19.095 1.00 92.12 644 LYS A N 1
ATOM 5133 C CA . LYS A 1 644 ? 21.041 7.192 -17.925 1.00 92.12 644 LYS A CA 1
ATOM 5134 C C . LYS A 1 644 ? 20.500 8.618 -18.072 1.00 92.12 644 LYS A C 1
ATOM 5136 O O . LYS A 1 644 ? 20.353 9.347 -17.088 1.00 92.12 644 LYS A O 1
ATOM 5141 N N . SER A 1 645 ? 20.204 9.021 -19.312 1.00 94.44 645 SER A N 1
ATOM 5142 C CA . SER A 1 645 ? 19.790 10.387 -19.657 1.00 94.44 645 SER A CA 1
ATOM 5143 C C . SER A 1 645 ? 18.560 10.867 -18.886 1.00 94.44 645 SER A C 1
ATOM 5145 O O . SER A 1 645 ? 18.447 12.067 -18.664 1.00 94.44 645 SER A O 1
ATOM 5147 N N . ASN A 1 646 ? 17.685 9.976 -18.393 1.00 95.50 646 ASN A N 1
ATOM 5148 C CA . ASN A 1 646 ? 16.467 10.362 -17.669 1.00 95.50 646 ASN A CA 1
ATOM 5149 C C . ASN A 1 646 ? 16.719 11.204 -16.406 1.00 95.50 646 ASN A C 1
ATOM 5151 O O . ASN A 1 646 ? 15.807 11.916 -15.988 1.00 95.50 646 ASN A O 1
ATOM 5155 N N . LEU A 1 647 ? 17.928 11.163 -15.832 1.00 93.31 647 LEU A N 1
ATOM 5156 C CA . LEU A 1 647 ? 18.342 12.012 -14.704 1.00 93.31 647 LEU A CA 1
ATOM 5157 C C . LEU A 1 647 ? 18.589 13.476 -15.089 1.00 93.31 647 LEU A C 1
ATOM 5159 O O . LEU A 1 647 ? 18.627 14.343 -14.222 1.00 93.31 647 LEU A O 1
ATOM 5163 N N . PHE A 1 648 ? 18.753 13.741 -16.382 1.00 96.00 648 PHE A N 1
ATOM 5164 C CA . PHE A 1 648 ? 19.100 15.043 -16.943 1.00 96.00 648 PHE A CA 1
ATOM 5165 C C . PHE A 1 648 ? 17.937 15.644 -17.746 1.00 96.00 648 PHE A C 1
ATOM 5167 O O . PHE A 1 648 ? 18.124 16.630 -18.457 1.00 96.00 648 PHE A O 1
ATOM 5174 N N . LEU A 1 649 ? 16.736 15.060 -17.661 1.00 97.25 649 LEU A N 1
ATOM 5175 C CA . LEU A 1 649 ? 15.568 15.516 -18.414 1.00 97.25 649 LEU A CA 1
ATOM 5176 C C . LEU A 1 649 ? 14.635 16.373 -17.561 1.00 97.25 649 LEU A C 1
ATOM 5178 O O . LEU A 1 649 ? 14.209 15.970 -16.480 1.00 97.25 649 LEU A O 1
ATOM 5182 N N . GLU A 1 650 ? 14.221 17.505 -18.116 1.00 97.75 650 GLU A N 1
ATOM 5183 C CA . GLU A 1 650 ? 13.052 18.260 -17.667 1.00 97.75 650 GLU A CA 1
ATOM 5184 C C . GLU A 1 650 ? 11.854 17.883 -18.548 1.00 97.75 650 GLU A C 1
ATOM 5186 O O . GLU A 1 650 ? 11.977 17.821 -19.773 1.00 97.75 650 GLU A O 1
ATOM 5191 N N . ARG A 1 651 ? 10.693 17.632 -17.932 1.00 96.19 651 ARG A N 1
ATOM 5192 C CA . ARG A 1 651 ? 9.454 17.263 -18.633 1.00 96.19 651 ARG A CA 1
ATOM 5193 C C . ARG A 1 651 ? 8.350 18.257 -18.321 1.00 96.19 651 ARG A C 1
ATOM 5195 O O . ARG A 1 651 ? 8.164 18.631 -17.165 1.00 96.19 651 ARG A O 1
ATOM 5202 N N . ASN A 1 652 ? 7.585 18.620 -19.338 1.00 96.88 652 ASN A N 1
ATOM 5203 C CA . ASN A 1 652 ? 6.361 19.390 -19.200 1.00 96.88 652 ASN A CA 1
ATOM 5204 C C . ASN A 1 652 ? 5.255 18.728 -20.026 1.00 96.88 652 ASN A C 1
ATOM 5206 O O . ASN A 1 652 ? 5.454 18.407 -21.194 1.00 96.88 652 ASN A O 1
ATOM 5210 N N . VAL A 1 653 ? 4.096 18.509 -19.409 1.00 95.19 653 VAL A N 1
ATOM 5211 C CA . VAL A 1 653 ? 2.936 17.892 -20.060 1.00 95.19 653 VAL A CA 1
ATOM 5212 C C . VAL A 1 653 ? 1.800 18.901 -20.074 1.00 95.19 653 VAL A C 1
ATOM 5214 O O . VAL A 1 653 ? 1.452 19.471 -19.040 1.00 95.19 653 VAL A O 1
ATOM 5217 N N . ASN A 1 654 ? 1.212 19.126 -21.245 1.00 95.19 654 ASN A N 1
ATOM 5218 C CA . ASN A 1 654 ? 0.075 20.020 -21.415 1.00 95.19 654 ASN A CA 1
ATOM 5219 C C . ASN A 1 654 ? -1.084 19.278 -22.078 1.00 95.19 654 ASN A C 1
ATOM 5221 O O . ASN A 1 654 ? -0.900 18.642 -23.112 1.00 95.19 654 ASN A O 1
ATOM 5225 N N . LEU A 1 655 ? -2.281 19.400 -21.510 1.00 94.44 655 LEU A N 1
ATOM 5226 C CA . LEU A 1 655 ? -3.514 18.948 -22.140 1.00 94.44 655 LEU A CA 1
ATOM 5227 C C . LEU A 1 655 ? -4.439 20.146 -22.331 1.00 94.44 655 LEU A C 1
ATOM 5229 O O . LEU A 1 655 ? -4.946 20.716 -21.364 1.00 94.44 655 LEU A O 1
ATOM 5233 N N . ARG A 1 656 ? -4.683 20.513 -23.588 1.00 94.81 656 ARG A N 1
ATOM 5234 C CA . ARG A 1 656 ? -5.710 21.488 -23.954 1.00 94.81 656 ARG A CA 1
ATOM 5235 C C . ARG A 1 656 ? -6.976 20.756 -24.369 1.00 94.81 656 ARG A C 1
ATOM 5237 O O . ARG A 1 656 ? -6.927 19.878 -25.226 1.00 94.81 656 ARG A O 1
ATOM 5244 N N . VAL A 1 657 ? -8.097 21.161 -23.784 1.00 93.88 657 VAL A N 1
ATOM 5245 C CA . VAL A 1 657 ? -9.429 20.626 -24.078 1.00 93.88 657 VAL A CA 1
ATOM 5246 C C . VAL A 1 657 ? -10.280 21.744 -24.670 1.00 93.88 657 VAL A C 1
ATOM 5248 O O . VAL A 1 657 ? -10.452 22.792 -24.051 1.00 93.88 657 VAL A O 1
ATOM 5251 N N . GLU A 1 658 ? -10.795 21.526 -25.874 1.00 94.44 658 GLU A N 1
ATOM 5252 C CA . GLU A 1 658 ? -11.647 22.457 -26.610 1.00 94.44 658 GLU A CA 1
ATOM 5253 C C . GLU A 1 658 ? -12.999 21.791 -26.884 1.00 94.44 658 GLU A C 1
ATOM 5255 O O . GLU A 1 658 ? -13.083 20.799 -27.605 1.00 94.44 658 GLU A O 1
ATOM 5260 N N . ILE A 1 659 ? -14.071 22.336 -26.309 1.00 93.75 659 ILE A N 1
ATOM 5261 C CA . ILE A 1 659 ? -15.436 21.850 -26.546 1.00 93.75 659 ILE A CA 1
ATOM 5262 C C . ILE A 1 659 ? -15.908 22.427 -27.884 1.00 93.75 659 ILE A C 1
ATOM 5264 O O . ILE A 1 659 ? -16.095 23.639 -27.997 1.00 93.75 659 ILE A O 1
ATOM 5268 N N . LEU A 1 660 ? -16.071 21.574 -28.899 1.00 92.38 660 LEU A N 1
ATOM 5269 C CA . LEU A 1 660 ? -16.507 21.993 -30.235 1.00 92.38 660 LEU A CA 1
ATOM 5270 C C . LEU A 1 660 ? -18.037 22.014 -30.342 1.00 92.38 660 LEU A C 1
ATOM 5272 O O . LEU A 1 660 ? -18.600 22.908 -30.973 1.00 92.38 660 LEU A O 1
ATOM 5276 N N . SER A 1 661 ? -18.708 21.045 -29.714 1.00 91.62 661 SER A N 1
ATOM 5277 C CA . SER A 1 661 ? -20.169 20.951 -29.616 1.00 91.62 661 SER A CA 1
ATOM 5278 C C . SER A 1 661 ? -20.593 20.127 -28.387 1.00 91.62 661 SER A C 1
ATOM 5280 O O . SER A 1 661 ? -19.740 19.657 -27.637 1.00 91.62 661 SER A O 1
ATOM 5282 N N . GLU A 1 662 ? -21.902 19.928 -28.173 1.00 87.00 662 GLU A N 1
ATOM 5283 C CA . GLU A 1 662 ? -22.420 19.054 -27.100 1.00 87.00 662 GLU A CA 1
ATOM 5284 C C . GLU A 1 662 ? -22.007 17.582 -27.239 1.00 87.00 662 GLU A C 1
ATOM 5286 O O . GLU A 1 662 ? -22.073 16.849 -26.250 1.00 87.00 662 GLU A O 1
ATOM 5291 N N . ASP A 1 663 ? -21.585 17.167 -28.437 1.00 88.56 663 ASP A N 1
ATOM 5292 C CA . ASP A 1 663 ? -21.260 15.779 -28.769 1.00 88.56 663 ASP A CA 1
ATOM 5293 C C . ASP A 1 663 ? -19.818 15.599 -29.263 1.00 88.56 663 ASP A C 1
ATOM 5295 O O . ASP A 1 663 ? -19.414 14.476 -29.565 1.00 88.56 663 ASP A O 1
ATOM 5299 N N . GLU A 1 664 ? -19.014 16.667 -29.319 1.00 90.38 664 GLU A N 1
ATOM 5300 C CA . GLU A 1 664 ? -17.641 16.613 -29.831 1.00 90.38 664 GLU A CA 1
ATOM 5301 C C . GLU A 1 664 ? -16.681 17.495 -29.024 1.00 90.38 664 GLU A C 1
ATOM 5303 O O . GLU A 1 664 ? -16.879 18.707 -28.876 1.00 90.38 664 GLU A O 1
ATOM 5308 N N . ILE A 1 665 ? -15.592 16.884 -28.556 1.00 91.69 665 ILE A N 1
ATOM 5309 C CA . ILE A 1 665 ? -14.508 17.550 -27.831 1.00 91.69 665 ILE A CA 1
ATOM 5310 C C . ILE A 1 665 ? -13.196 17.290 -28.566 1.00 91.69 665 ILE A C 1
ATOM 5312 O O . ILE A 1 665 ? -12.896 16.160 -28.950 1.00 91.69 665 ILE A O 1
ATOM 5316 N N . ARG A 1 666 ? -12.387 18.335 -28.744 1.00 92.94 666 ARG A N 1
ATOM 5317 C CA . ARG A 1 666 ? -11.018 18.233 -29.247 1.00 92.94 666 ARG A CA 1
ATOM 5318 C C . ARG A 1 666 ? -10.026 18.294 -28.099 1.00 92.94 666 ARG A C 1
ATOM 5320 O O . ARG A 1 666 ? -10.050 19.214 -27.287 1.00 92.94 666 ARG A O 1
ATOM 5327 N N . TYR A 1 667 ? -9.095 17.356 -28.104 1.00 94.06 667 TYR A N 1
ATOM 5328 C CA . TYR A 1 667 ? -7.970 17.298 -27.189 1.00 94.06 667 TYR A CA 1
ATOM 5329 C C . TYR A 1 667 ? -6.685 17.605 -27.954 1.00 94.06 667 TYR A C 1
ATOM 5331 O O . TYR A 1 667 ? -6.507 17.190 -29.101 1.00 94.06 667 TYR A O 1
ATOM 5339 N N . THR A 1 668 ? -5.784 18.350 -27.324 1.00 95.44 668 THR A N 1
ATOM 5340 C CA . THR A 1 668 ? -4.409 18.538 -27.793 1.00 95.44 668 THR A CA 1
ATOM 5341 C C . THR A 1 668 ? -3.474 18.250 -26.633 1.00 95.44 668 THR A C 1
ATOM 5343 O O . THR A 1 668 ? -3.415 19.019 -25.675 1.00 95.44 668 THR A O 1
ATOM 5346 N N . TYR A 1 669 ? -2.780 17.123 -26.718 1.00 95.75 669 TYR A N 1
ATOM 5347 C CA . TYR A 1 669 ? -1.792 16.670 -25.752 1.00 95.75 669 TYR A CA 1
ATOM 5348 C C . TYR A 1 669 ? -0.389 17.030 -26.244 1.00 95.75 669 TYR A C 1
ATOM 5350 O O . TYR A 1 669 ? -0.046 16.692 -27.376 1.00 95.75 669 TYR A O 1
ATOM 5358 N N . SER A 1 670 ? 0.412 17.690 -25.408 1.00 96.81 670 SER A N 1
ATOM 5359 C CA . SER A 1 670 ? 1.831 17.964 -25.659 1.00 96.81 670 SER A CA 1
ATOM 5360 C C . SER A 1 670 ? 2.691 17.361 -24.558 1.00 96.81 670 SER A C 1
ATOM 5362 O O . SER A 1 670 ? 2.430 17.588 -23.375 1.00 96.81 670 SER A O 1
ATOM 5364 N N . LEU A 1 671 ? 3.733 16.634 -24.954 1.00 97.25 671 LEU A N 1
ATOM 5365 C CA . LEU A 1 671 ? 4.839 16.204 -24.107 1.00 97.25 671 LEU A CA 1
ATOM 5366 C C . LEU A 1 671 ? 6.097 16.952 -24.556 1.00 97.25 671 LEU A C 1
ATOM 5368 O O . LEU A 1 671 ? 6.673 16.638 -25.598 1.00 97.25 671 LEU A O 1
ATOM 5372 N N . ASP A 1 672 ? 6.522 17.925 -23.759 1.00 97.94 672 ASP A N 1
ATOM 5373 C CA . ASP A 1 672 ? 7.751 18.679 -23.977 1.00 97.94 672 ASP A CA 1
ATOM 5374 C C . ASP A 1 672 ? 8.862 18.086 -23.111 1.00 97.94 672 ASP A C 1
ATOM 5376 O O . ASP A 1 672 ? 8.709 17.940 -21.894 1.00 97.94 672 ASP A O 1
ATOM 5380 N N . ILE A 1 673 ? 9.994 17.764 -23.729 1.00 98.19 673 ILE A N 1
ATOM 5381 C CA . ILE A 1 673 ? 11.167 17.236 -23.035 1.00 98.19 673 ILE A CA 1
ATOM 5382 C C . ILE A 1 673 ? 12.370 18.091 -23.384 1.00 98.19 673 ILE A C 1
ATOM 5384 O O . ILE A 1 673 ? 12.673 18.308 -24.558 1.00 98.19 673 ILE A O 1
ATOM 5388 N N . LYS A 1 674 ? 13.083 18.532 -22.351 1.00 98.44 674 LYS A N 1
ATOM 5389 C CA . LYS A 1 674 ? 14.363 19.225 -22.461 1.00 98.44 674 LYS A CA 1
ATOM 5390 C C . LYS A 1 674 ? 15.462 18.354 -21.876 1.00 98.44 674 LYS A C 1
ATOM 5392 O O . LYS A 1 674 ? 15.391 17.958 -20.716 1.00 98.44 674 LYS A O 1
ATOM 5397 N N . ASN A 1 675 ? 16.471 18.065 -22.686 1.00 98.31 675 ASN A N 1
ATOM 5398 C CA . ASN A 1 675 ? 17.633 17.288 -22.289 1.00 98.31 675 ASN A CA 1
ATOM 5399 C C . ASN A 1 675 ? 18.764 18.233 -21.866 1.00 98.31 675 ASN A C 1
ATOM 5401 O O . ASN A 1 675 ? 19.366 18.912 -22.698 1.00 98.31 675 ASN A O 1
ATOM 5405 N N . ASN A 1 676 ? 19.038 18.280 -20.563 1.00 98.06 676 ASN A N 1
ATOM 5406 C CA . ASN A 1 676 ? 20.093 19.099 -19.969 1.00 98.06 676 ASN A CA 1
ATOM 5407 C C . ASN A 1 676 ? 21.451 18.387 -19.898 1.00 98.06 676 ASN A C 1
ATOM 5409 O O . ASN A 1 676 ? 22.370 18.946 -19.306 1.00 98.06 676 ASN A O 1
ATOM 5413 N N . ALA A 1 677 ? 21.590 17.186 -20.468 1.00 96.44 677 ALA A N 1
ATOM 5414 C CA . ALA A 1 677 ? 22.884 16.521 -20.560 1.00 96.44 677 ALA A CA 1
ATOM 5415 C C . ALA A 1 677 ? 23.917 17.445 -21.226 1.00 96.44 677 ALA A C 1
ATOM 5417 O O . ALA A 1 677 ? 23.662 18.065 -22.264 1.00 96.44 677 ALA A O 1
ATOM 5418 N N . GLU A 1 678 ? 25.088 17.547 -20.614 1.00 96.00 678 GLU A N 1
ATOM 5419 C CA . GLU A 1 678 ? 26.216 18.325 -21.085 1.00 96.00 678 GLU A CA 1
ATOM 5420 C C . GLU A 1 678 ? 27.091 17.530 -22.058 1.00 96.00 678 GLU A C 1
ATOM 5422 O O . GLU A 1 678 ? 27.734 18.146 -22.909 1.00 96.00 678 GLU A O 1
ATOM 5427 N N . THR A 1 679 ? 27.119 16.200 -21.975 1.00 94.00 679 THR A N 1
ATOM 5428 C CA . THR A 1 679 ? 27.958 15.337 -22.822 1.00 94.00 679 THR A CA 1
ATOM 5429 C C . THR A 1 679 ? 27.181 14.145 -23.384 1.00 94.00 679 THR A C 1
ATOM 5431 O O . THR A 1 679 ? 26.167 13.724 -22.838 1.00 94.00 679 THR A O 1
ATOM 5434 N N . ASP A 1 680 ? 27.657 13.597 -24.502 1.00 90.88 680 ASP A N 1
ATOM 5435 C CA . ASP A 1 680 ? 27.191 12.338 -25.088 1.00 90.88 680 ASP A CA 1
ATOM 5436 C C . ASP A 1 680 ? 27.839 11.094 -24.445 1.00 90.88 680 ASP A C 1
ATOM 5438 O O . ASP A 1 680 ? 27.568 9.962 -24.847 1.00 90.88 680 ASP A O 1
ATOM 5442 N N . ILE A 1 681 ? 28.700 11.291 -23.442 1.00 88.94 681 ILE A N 1
ATOM 5443 C CA . ILE A 1 681 ? 29.410 10.227 -22.735 1.00 88.94 681 ILE A CA 1
ATOM 5444 C C . ILE A 1 681 ? 28.555 9.699 -21.579 1.00 88.94 681 ILE A C 1
ATOM 5446 O O . ILE A 1 681 ? 28.071 10.457 -20.738 1.00 88.94 681 ILE A O 1
ATOM 5450 N N . TYR A 1 682 ? 28.455 8.370 -21.479 1.00 87.56 682 TYR A N 1
ATOM 5451 C CA . TYR A 1 682 ? 27.799 7.687 -20.361 1.00 87.56 682 TYR A CA 1
ATOM 5452 C C . TYR A 1 682 ? 28.279 8.228 -18.991 1.00 87.56 682 TYR A C 1
ATOM 5454 O O . TYR A 1 682 ? 29.492 8.319 -18.761 1.00 87.56 682 TYR A O 1
ATOM 5462 N N . PRO A 1 683 ? 27.378 8.512 -18.028 1.00 89.94 683 PRO A N 1
ATOM 5463 C CA . PRO A 1 683 ? 25.963 8.118 -17.964 1.00 89.94 683 PRO A CA 1
ATOM 5464 C C . PRO A 1 683 ? 24.988 9.028 -18.726 1.00 89.94 683 PRO A C 1
ATOM 5466 O O . PRO A 1 683 ? 23.810 8.691 -18.825 1.00 89.94 683 PRO A O 1
ATOM 5469 N N . GLU A 1 684 ? 25.452 10.151 -19.262 1.00 93.62 684 GLU A N 1
ATOM 5470 C CA . GLU A 1 684 ? 24.649 11.080 -20.056 1.00 93.62 684 GLU A CA 1
ATOM 5471 C C . GLU A 1 684 ? 24.469 10.585 -21.501 1.00 93.62 684 GLU A C 1
ATOM 5473 O O . GLU A 1 684 ? 24.879 9.475 -21.852 1.00 93.62 684 GLU A O 1
ATOM 5478 N N . GLY A 1 685 ? 23.794 11.379 -22.332 1.00 95.25 685 GLY A N 1
ATOM 5479 C CA . GLY A 1 685 ? 23.603 11.068 -23.741 1.00 95.25 685 GLY A CA 1
ATOM 5480 C C . GLY A 1 685 ? 22.311 11.607 -24.332 1.00 95.25 685 GLY A C 1
ATOM 5481 O O . GLY A 1 685 ? 21.454 12.174 -23.643 1.00 95.25 685 GLY A O 1
ATOM 5482 N N . ASP A 1 686 ? 22.167 11.387 -25.635 1.00 96.94 686 ASP A N 1
ATOM 5483 C CA . ASP A 1 686 ? 20.916 11.629 -26.341 1.00 96.94 686 ASP A CA 1
ATOM 5484 C C . ASP A 1 686 ? 19.801 10.768 -25.742 1.00 96.94 686 ASP A C 1
ATOM 5486 O O . ASP A 1 686 ? 19.973 9.575 -25.469 1.00 96.94 686 ASP A O 1
ATOM 5490 N N . TYR A 1 687 ? 18.626 11.362 -25.562 1.00 97.69 687 TYR A N 1
ATOM 5491 C CA . TYR A 1 687 ? 17.457 10.626 -25.117 1.00 97.69 687 TYR A CA 1
ATOM 5492 C C . TYR A 1 687 ? 16.782 9.987 -26.325 1.00 97.69 687 TYR A C 1
ATOM 5494 O O . TYR A 1 687 ? 15.976 10.619 -27.008 1.00 97.69 687 TYR A O 1
ATOM 5502 N N . ILE A 1 688 ? 17.151 8.743 -26.622 1.00 96.88 688 ILE A N 1
ATOM 5503 C CA . ILE A 1 688 ? 16.513 7.945 -27.672 1.00 96.88 688 ILE A CA 1
ATOM 5504 C C . ILE A 1 688 ? 15.301 7.272 -27.041 1.00 96.88 688 ILE A C 1
ATOM 5506 O O . ILE A 1 688 ? 15.460 6.408 -26.186 1.00 96.88 688 ILE A O 1
ATOM 5510 N N . ASN A 1 689 ? 14.092 7.671 -27.418 1.00 96.56 689 ASN A N 1
ATOM 5511 C CA . ASN A 1 689 ? 12.881 7.261 -26.710 1.00 96.56 689 ASN A CA 1
ATOM 5512 C C . ASN A 1 689 ? 11.837 6.716 -27.677 1.00 96.56 689 ASN A C 1
ATOM 5514 O O . ASN A 1 689 ? 11.453 7.388 -28.634 1.00 96.56 689 ASN A O 1
ATOM 5518 N N . ARG A 1 690 ? 11.335 5.511 -27.401 1.00 96.06 690 ARG A N 1
ATOM 5519 C CA . ARG A 1 690 ? 10.141 4.993 -28.068 1.00 96.06 690 ARG A CA 1
ATOM 5520 C C . ARG A 1 690 ? 8.912 5.435 -27.273 1.00 96.06 690 ARG A C 1
ATOM 5522 O O . ARG A 1 690 ? 8.504 4.770 -26.323 1.00 96.06 690 ARG A O 1
ATOM 5529 N N . ALA A 1 691 ? 8.323 6.556 -27.674 1.00 96.19 691 ALA A N 1
ATOM 5530 C CA . ALA A 1 691 ? 7.116 7.081 -27.054 1.00 96.19 691 ALA A CA 1
ATOM 5531 C C . ALA A 1 691 ? 5.880 6.300 -27.523 1.00 96.19 691 ALA A C 1
ATOM 5533 O O . ALA A 1 691 ? 5.739 5.966 -28.704 1.00 96.19 691 ALA A O 1
ATOM 5534 N N . ARG A 1 692 ? 4.968 6.024 -26.590 1.00 94.88 692 ARG A N 1
ATOM 5535 C CA . ARG A 1 692 ? 3.631 5.478 -26.839 1.00 94.88 692 ARG A CA 1
ATOM 5536 C C . ARG A 1 692 ? 2.604 6.390 -26.190 1.00 94.88 692 ARG A C 1
ATOM 5538 O O . ARG A 1 692 ? 2.575 6.495 -24.970 1.00 94.88 692 ARG A O 1
ATOM 5545 N N . VAL A 1 693 ? 1.782 7.057 -26.989 1.00 95.44 693 VAL A N 1
ATOM 5546 C CA . VAL A 1 693 ? 0.673 7.877 -26.493 1.00 95.44 693 VAL A CA 1
ATOM 5547 C C . VAL A 1 693 ? -0.596 7.041 -26.557 1.00 95.44 693 VAL A C 1
ATOM 5549 O O . VAL A 1 693 ? -1.018 6.641 -27.641 1.00 95.44 693 VAL A O 1
ATOM 5552 N N . TYR A 1 694 ? -1.168 6.759 -25.394 1.00 94.25 694 TYR A N 1
ATOM 5553 C CA . TYR A 1 694 ? -2.413 6.027 -25.224 1.00 94.25 694 TYR A CA 1
ATOM 5554 C C . TYR A 1 694 ? -3.558 7.026 -25.274 1.00 94.25 694 TYR A C 1
ATOM 5556 O O . TYR A 1 694 ? -3.551 8.028 -24.559 1.00 94.25 694 TYR A O 1
ATOM 5564 N N . LEU A 1 695 ? -4.505 6.768 -26.166 1.00 93.19 695 LEU A N 1
ATOM 5565 C CA . LEU A 1 695 ? -5.689 7.576 -26.411 1.00 93.19 695 LEU A CA 1
ATOM 5566 C C . LEU A 1 695 ? -6.937 6.720 -26.159 1.00 93.19 695 LEU A C 1
ATOM 5568 O O . LEU A 1 695 ? -6.863 5.495 -26.324 1.00 93.19 695 LEU A O 1
ATOM 5572 N N . PRO A 1 696 ? -8.092 7.345 -25.863 1.00 90.62 696 PRO A N 1
ATOM 5573 C CA . PRO A 1 696 ? -9.376 6.647 -25.862 1.00 90.62 696 PRO A CA 1
ATOM 5574 C C . PRO A 1 696 ? -9.554 5.809 -27.137 1.00 90.62 696 PRO A C 1
ATOM 5576 O O . PRO A 1 696 ? -9.166 6.247 -28.227 1.00 90.62 696 PRO A O 1
ATOM 5579 N N . GLU A 1 697 ? -10.141 4.615 -27.032 1.00 89.06 697 GLU A N 1
ATOM 5580 C CA . GLU A 1 697 ? -10.250 3.665 -28.152 1.00 89.06 697 GLU A CA 1
ATOM 5581 C C . GLU A 1 697 ? -10.861 4.315 -29.409 1.00 89.06 697 GLU A C 1
ATOM 5583 O O . GLU A 1 697 ? -10.346 4.194 -30.528 1.00 89.06 697 GLU A O 1
ATOM 5588 N N . GLN A 1 698 ? -11.920 5.100 -29.210 1.00 87.38 698 GLN A N 1
ATOM 5589 C CA . GLN A 1 698 ? -12.683 5.805 -30.239 1.00 87.38 698 GLN A CA 1
ATOM 5590 C C . GLN A 1 698 ? -12.022 7.086 -30.772 1.00 87.38 698 GLN A C 1
ATOM 5592 O O . GLN A 1 698 ? -12.537 7.671 -31.725 1.00 87.38 698 GLN A O 1
ATOM 5597 N N . ALA A 1 699 ? -10.881 7.516 -30.223 1.00 91.06 699 ALA A N 1
ATOM 5598 C CA . ALA A 1 699 ? -10.246 8.785 -30.578 1.00 91.06 699 ALA A CA 1
ATOM 5599 C C . ALA A 1 699 ? -9.965 8.903 -32.087 1.00 91.06 699 ALA A C 1
ATOM 5601 O O . ALA A 1 699 ? -9.328 8.032 -32.691 1.00 91.06 699 ALA A O 1
ATOM 5602 N N . GLN A 1 700 ? -10.401 10.001 -32.703 1.00 92.81 700 GLN A N 1
ATOM 5603 C CA . GLN A 1 700 ? -10.101 10.318 -34.098 1.00 92.81 700 GLN A CA 1
ATOM 5604 C C . GLN A 1 700 ? -8.911 11.274 -34.152 1.00 92.81 700 GLN A C 1
ATOM 5606 O O . GLN A 1 700 ? -9.028 12.458 -33.842 1.00 92.81 700 GLN A O 1
ATOM 5611 N N . ILE A 1 701 ? -7.742 10.749 -34.510 1.00 94.62 701 ILE A N 1
ATOM 5612 C CA . ILE A 1 701 ? -6.495 11.519 -34.542 1.00 94.62 701 ILE A CA 1
ATOM 5613 C C . ILE A 1 701 ? -6.560 12.540 -35.681 1.00 94.62 701 ILE A C 1
ATOM 5615 O O . ILE A 1 701 ? -6.746 12.174 -36.841 1.00 94.62 701 ILE A O 1
ATOM 5619 N N . SER A 1 702 ? -6.377 13.818 -35.353 1.00 93.56 702 SER A N 1
ATOM 5620 C CA . SER A 1 702 ? -6.344 14.919 -36.319 1.00 93.56 702 SER A CA 1
ATOM 5621 C C . SER A 1 702 ? -4.916 15.268 -36.743 1.00 93.56 702 SER A C 1
ATOM 5623 O O . SER A 1 702 ? -4.679 15.563 -37.913 1.00 93.56 702 SER A O 1
ATOM 5625 N N . SER A 1 703 ? -3.950 15.223 -35.818 1.00 94.88 703 SER A N 1
ATOM 5626 C CA . SER A 1 703 ? -2.540 15.493 -36.120 1.00 94.88 703 SER A CA 1
ATOM 5627 C C . SER A 1 703 ? -1.593 14.890 -35.088 1.00 94.88 703 SER A C 1
ATOM 5629 O O . SER A 1 703 ? -1.876 14.944 -33.891 1.00 94.88 703 SER A O 1
ATOM 5631 N N . ILE A 1 704 ? -0.429 14.427 -35.543 1.00 96.25 704 ILE A N 1
ATOM 5632 C CA . ILE A 1 704 ? 0.705 14.033 -34.698 1.00 96.25 704 ILE A CA 1
ATOM 5633 C C . ILE A 1 704 ? 1.950 14.756 -35.215 1.00 96.25 704 ILE A C 1
ATOM 5635 O O . ILE A 1 704 ? 2.217 14.724 -36.416 1.00 96.25 704 ILE A O 1
ATOM 5639 N N . THR A 1 705 ? 2.709 15.402 -34.331 1.00 96.12 705 THR A N 1
ATOM 5640 C CA . THR A 1 705 ? 3.986 16.054 -34.670 1.00 96.12 705 THR A CA 1
ATOM 5641 C C . THR A 1 705 ? 5.034 15.803 -33.591 1.00 96.12 705 THR A C 1
ATOM 5643 O O . THR A 1 705 ? 4.698 15.570 -32.435 1.00 96.12 705 THR A O 1
ATOM 5646 N N . GLY A 1 706 ? 6.315 15.849 -33.963 1.00 94.75 706 GLY A N 1
ATOM 5647 C CA . GLY A 1 706 ? 7.442 15.673 -33.037 1.00 94.75 706 GLY A CA 1
ATOM 5648 C C . GLY A 1 706 ? 8.070 14.278 -33.048 1.00 94.75 706 GLY A C 1
ATOM 5649 O O . GLY A 1 706 ? 9.196 14.128 -32.587 1.00 94.75 706 GLY A O 1
ATOM 5650 N N . MET A 1 707 ? 7.398 13.277 -33.627 1.00 95.69 707 MET A N 1
ATOM 5651 C CA . MET A 1 707 ? 8.017 11.977 -33.908 1.00 95.69 707 MET A CA 1
ATOM 5652 C C . MET A 1 707 ? 9.104 12.115 -34.988 1.00 95.69 707 MET A C 1
ATOM 5654 O O . MET A 1 707 ? 8.966 12.905 -35.927 1.00 95.69 707 MET A O 1
ATOM 5658 N N . LEU A 1 708 ? 10.167 11.322 -34.869 1.00 95.88 708 LEU A N 1
ATOM 5659 C CA . LEU A 1 708 ? 11.279 11.257 -35.811 1.00 95.88 708 LEU A CA 1
ATOM 5660 C C . LEU A 1 708 ? 10.757 10.951 -37.219 1.00 95.88 708 LEU A C 1
ATOM 5662 O O . LEU A 1 708 ? 9.978 10.019 -37.414 1.00 95.88 708 LEU A O 1
ATOM 5666 N N . ASP A 1 709 ? 11.156 11.778 -38.186 1.00 93.69 709 ASP A N 1
ATOM 5667 C CA . ASP A 1 709 ? 10.743 11.698 -39.593 1.00 93.69 709 ASP A CA 1
ATOM 5668 C C . ASP A 1 709 ? 9.216 11.672 -39.820 1.00 93.69 709 ASP A C 1
ATOM 5670 O O . ASP A 1 709 ? 8.744 11.268 -40.882 1.00 93.69 709 ASP A O 1
ATOM 5674 N N . ASN A 1 710 ? 8.429 12.119 -38.831 1.00 90.19 710 ASN A N 1
ATOM 5675 C CA . ASN A 1 710 ? 6.969 11.985 -38.785 1.00 90.19 710 ASN A CA 1
ATOM 5676 C C . ASN A 1 710 ? 6.473 10.538 -38.983 1.00 90.19 710 ASN A C 1
ATOM 5678 O O . ASN A 1 710 ? 5.357 10.327 -39.462 1.00 90.19 710 ASN A O 1
ATOM 5682 N N . GLN A 1 711 ? 7.284 9.542 -38.616 1.00 93.62 711 GLN A N 1
ATOM 5683 C CA . GLN A 1 711 ? 6.913 8.131 -38.680 1.00 93.62 711 GLN A CA 1
ATOM 5684 C C . GLN A 1 711 ? 6.339 7.659 -37.345 1.00 93.62 711 GLN A C 1
ATOM 5686 O O . GLN A 1 711 ? 6.922 7.878 -36.281 1.00 93.62 711 GLN A O 1
ATOM 5691 N N . TYR A 1 712 ? 5.186 7.000 -37.408 1.00 94.31 712 TYR A N 1
ATOM 5692 C CA . TYR A 1 712 ? 4.526 6.405 -36.256 1.00 94.31 712 TYR A CA 1
ATOM 5693 C C . TYR A 1 712 ? 3.644 5.231 -36.683 1.00 94.31 712 TYR A C 1
ATOM 5695 O O . TYR A 1 712 ? 3.145 5.178 -37.807 1.00 94.31 712 TYR A O 1
ATOM 5703 N N . ASP A 1 713 ? 3.425 4.329 -35.738 1.00 92.94 713 ASP A N 1
ATOM 5704 C CA . ASP A 1 713 ? 2.505 3.208 -35.828 1.00 92.94 713 ASP A CA 1
ATOM 5705 C C . ASP A 1 713 ? 1.262 3.500 -34.989 1.00 92.94 713 ASP A C 1
ATOM 5707 O O . ASP A 1 713 ? 1.336 4.152 -33.942 1.00 92.94 713 ASP A O 1
ATOM 5711 N N . THR A 1 714 ? 0.118 2.976 -35.420 1.00 93.62 714 THR A N 1
ATOM 5712 C CA . THR A 1 714 ? -1.123 3.018 -34.642 1.00 93.62 714 THR A CA 1
ATOM 5713 C C . THR A 1 714 ? -1.704 1.628 -34.486 1.00 93.62 714 THR A C 1
ATOM 5715 O O . THR A 1 714 ? -1.863 0.918 -35.479 1.00 93.62 714 THR A O 1
ATOM 5718 N N . TYR A 1 715 ? -2.057 1.253 -33.262 1.00 93.06 715 TYR A N 1
ATOM 5719 C CA . TYR A 1 715 ? -2.615 -0.062 -32.954 1.00 93.06 715 TYR A CA 1
ATOM 5720 C C . TYR A 1 715 ? -3.491 -0.005 -31.694 1.00 93.06 715 TYR A C 1
ATOM 5722 O O . TYR A 1 715 ? -3.567 1.035 -31.040 1.00 93.06 715 TYR A O 1
ATOM 5730 N N . LEU A 1 716 ? -4.189 -1.099 -31.381 1.00 91.50 716 LEU A N 1
ATOM 5731 C CA . LEU A 1 716 ? -4.982 -1.225 -30.154 1.00 91.50 716 LEU A CA 1
ATOM 5732 C C . LEU A 1 716 ? -4.212 -2.037 -29.105 1.00 91.50 716 LEU A C 1
ATOM 5734 O O . LEU A 1 716 ? -3.686 -3.105 -29.422 1.00 91.50 716 LEU A O 1
ATOM 5738 N N . GLU A 1 717 ? -4.162 -1.544 -27.869 1.00 88.19 717 GLU A N 1
ATOM 5739 C CA . GLU A 1 717 ? -3.533 -2.207 -26.717 1.00 88.19 717 GLU A CA 1
ATOM 5740 C C . GLU A 1 717 ? -4.411 -1.979 -25.484 1.00 88.19 717 GLU A C 1
ATOM 5742 O O . GLU A 1 717 ? -4.686 -0.835 -25.141 1.00 88.19 717 GLU A O 1
ATOM 5747 N N . ASP A 1 718 ? -4.871 -3.057 -24.843 1.00 84.31 718 ASP A N 1
ATOM 5748 C CA . ASP A 1 718 ? -5.585 -3.026 -23.556 1.00 84.31 718 ASP A CA 1
ATOM 5749 C C . ASP A 1 718 ? -6.754 -2.012 -23.482 1.00 84.31 718 ASP A C 1
ATOM 5751 O O . ASP A 1 718 ? -6.949 -1.352 -22.469 1.00 84.31 718 ASP A O 1
ATOM 5755 N N . GLY A 1 719 ? -7.535 -1.885 -24.565 1.00 87.75 719 GLY A N 1
ATOM 5756 C CA . GLY A 1 719 ? -8.682 -0.963 -24.644 1.00 87.75 719 GLY A CA 1
ATOM 5757 C C . GLY A 1 719 ? -8.334 0.466 -25.075 1.00 87.75 719 GLY A C 1
ATOM 5758 O O . GLY A 1 719 ? -9.208 1.323 -25.130 1.00 87.75 719 GLY A O 1
ATOM 5759 N N . PHE A 1 720 ? -7.079 0.738 -25.433 1.00 91.12 720 PHE A N 1
ATOM 5760 C CA . PHE A 1 720 ? -6.625 2.052 -25.885 1.00 91.12 720 PHE A CA 1
ATOM 5761 C C . PHE A 1 720 ? -6.191 2.034 -27.344 1.00 91.12 720 PHE A C 1
ATOM 5763 O O . PHE A 1 720 ? -5.617 1.060 -27.839 1.00 91.12 720 PHE A O 1
ATOM 5770 N N . LYS A 1 721 ? -6.385 3.167 -28.024 1.00 93.06 721 LYS A N 1
ATOM 5771 C CA . LYS A 1 721 ? -5.714 3.452 -29.292 1.00 93.06 721 LYS A CA 1
ATOM 5772 C C . LYS A 1 721 ? -4.332 4.018 -28.993 1.00 93.06 721 LYS A C 1
ATOM 5774 O O . LYS A 1 721 ? -4.210 5.103 -28.434 1.00 93.06 721 LYS A O 1
ATOM 5779 N N . VAL A 1 722 ? -3.290 3.298 -29.387 1.00 94.44 722 VAL A N 1
ATOM 5780 C CA . VAL A 1 722 ? -1.899 3.676 -29.128 1.00 94.44 722 VAL A CA 1
ATOM 5781 C C . VAL A 1 722 ? -1.276 4.267 -30.379 1.00 94.44 722 VAL A C 1
ATOM 5783 O O . VAL A 1 722 ? -1.321 3.659 -31.447 1.00 94.44 722 VAL A O 1
ATOM 5786 N N . VAL A 1 723 ? -0.653 5.434 -30.231 1.00 95.56 723 VAL A N 1
ATOM 5787 C CA . VAL A 1 723 ? 0.251 6.037 -31.216 1.00 95.56 723 VAL A CA 1
ATOM 5788 C C . VAL A 1 723 ? 1.679 5.809 -30.742 1.00 95.56 723 VAL A C 1
ATOM 5790 O O . VAL A 1 723 ? 2.068 6.328 -29.696 1.00 95.56 723 VAL A O 1
ATOM 5793 N N . SER A 1 724 ? 2.477 5.054 -31.494 1.00 95.69 724 SER A N 1
ATOM 5794 C CA . SER A 1 724 ? 3.862 4.746 -31.130 1.00 95.69 724 SER A CA 1
ATOM 5795 C C . SER A 1 724 ? 4.853 5.257 -32.162 1.00 95.69 724 SER A C 1
ATOM 5797 O O . SER A 1 724 ? 4.677 5.030 -33.351 1.00 95.69 724 SER A O 1
ATOM 5799 N N . GLY A 1 725 ? 5.934 5.887 -31.717 1.00 96.50 725 GLY A N 1
ATOM 5800 C CA . GLY A 1 725 ? 7.000 6.343 -32.602 1.00 96.50 725 GLY A CA 1
ATOM 5801 C C . GLY A 1 725 ? 8.272 6.686 -31.839 1.00 96.50 725 GLY A C 1
ATOM 5802 O O . GLY A 1 725 ? 8.309 6.657 -30.606 1.00 96.50 725 GLY A O 1
ATOM 5803 N N . TRP A 1 726 ? 9.334 6.985 -32.579 1.00 97.31 726 TRP A N 1
ATOM 5804 C CA . TRP A 1 726 ? 10.585 7.467 -31.998 1.00 97.31 726 TRP A CA 1
ATOM 5805 C C . TRP A 1 726 ? 10.469 8.963 -31.702 1.00 97.31 726 TRP A C 1
ATOM 5807 O O . TRP A 1 726 ? 10.231 9.750 -32.609 1.00 97.31 726 TRP A O 1
ATOM 5817 N N . PHE A 1 727 ? 10.649 9.363 -30.447 1.00 97.50 727 PHE A N 1
ATOM 5818 C CA . PHE A 1 727 ? 10.633 10.753 -29.992 1.00 97.50 727 PHE A CA 1
ATOM 5819 C C . PHE A 1 727 ? 11.974 11.084 -29.335 1.00 97.50 727 PHE A C 1
ATOM 5821 O O . PHE A 1 727 ? 12.118 11.060 -28.115 1.00 97.50 727 PHE A O 1
ATOM 5828 N N . ASN A 1 728 ? 12.987 11.334 -30.161 1.00 97.50 728 ASN A N 1
ATOM 5829 C CA . ASN A 1 728 ? 14.355 11.501 -29.678 1.00 97.50 728 ASN A CA 1
ATOM 5830 C C . ASN A 1 728 ? 14.632 12.953 -29.280 1.00 97.50 728 ASN A C 1
ATOM 5832 O O . ASN A 1 728 ? 14.198 13.878 -29.970 1.00 97.50 728 ASN A O 1
ATOM 5836 N N . VAL A 1 729 ? 15.398 13.153 -28.207 1.00 97.94 729 VAL A N 1
ATOM 5837 C CA . VAL A 1 729 ? 15.807 14.479 -27.718 1.00 97.94 729 VAL A CA 1
ATOM 5838 C C . VAL A 1 729 ? 17.327 14.512 -27.545 1.00 97.94 729 VAL A C 1
ATOM 5840 O O . VAL A 1 729 ? 17.844 13.987 -26.550 1.00 97.94 729 VAL A O 1
ATOM 5843 N N . PRO A 1 730 ? 18.060 15.102 -28.507 1.00 97.75 730 PRO A N 1
ATOM 5844 C CA . PRO A 1 730 ? 19.509 15.242 -28.413 1.00 97.75 730 PRO A CA 1
ATOM 5845 C C . PRO A 1 730 ? 19.952 15.993 -27.156 1.00 97.75 730 PRO A C 1
ATOM 5847 O O . PRO A 1 730 ? 19.179 16.770 -26.586 1.00 97.75 730 PRO A O 1
ATOM 5850 N N . ILE A 1 731 ? 21.203 15.816 -26.739 1.00 97.50 731 ILE A N 1
ATOM 5851 C CA . ILE A 1 731 ? 21.777 16.594 -25.633 1.00 97.50 731 ILE A CA 1
ATOM 5852 C C . ILE A 1 731 ? 21.629 18.107 -25.860 1.00 97.50 731 ILE A C 1
ATOM 5854 O O . ILE A 1 731 ? 21.671 18.597 -26.992 1.00 97.50 731 ILE A O 1
ATOM 5858 N N . ARG A 1 732 ? 21.469 18.867 -24.771 1.00 97.50 732 ARG A N 1
ATOM 5859 C CA . ARG A 1 732 ? 21.337 20.339 -24.780 1.00 97.50 732 ARG A CA 1
ATOM 5860 C C . ARG A 1 732 ? 20.221 20.868 -25.692 1.00 97.50 732 ARG A C 1
ATOM 5862 O O . ARG A 1 732 ? 20.310 21.992 -26.192 1.00 97.50 732 ARG A O 1
ATOM 5869 N N . SER A 1 733 ? 19.180 20.075 -25.923 1.00 97.94 733 SER A N 1
ATOM 5870 C CA . SER A 1 733 ? 18.061 20.426 -26.800 1.00 97.94 733 SER A CA 1
ATOM 5871 C C . SER A 1 733 ? 16.716 20.232 -26.104 1.00 97.94 733 SER A C 1
ATOM 5873 O O . SER A 1 733 ? 16.639 19.674 -25.008 1.00 97.94 733 SER A O 1
ATOM 5875 N N . ALA A 1 734 ? 15.650 20.725 -26.729 1.00 97.88 734 ALA A N 1
ATOM 5876 C CA . ALA A 1 734 ? 14.286 20.497 -26.282 1.00 97.88 734 ALA A CA 1
ATOM 5877 C C . ALA A 1 734 ? 13.390 20.209 -27.484 1.00 97.88 734 ALA A C 1
ATOM 5879 O O . ALA A 1 734 ? 13.428 20.956 -28.461 1.00 97.88 734 ALA A O 1
ATOM 5880 N N . ASN A 1 735 ? 12.576 19.161 -27.379 1.00 97.75 735 ASN A N 1
ATOM 5881 C CA . ASN A 1 735 ? 11.623 18.750 -28.406 1.00 97.75 735 ASN A CA 1
ATOM 5882 C C . ASN A 1 735 ? 10.229 18.573 -27.789 1.00 97.75 735 ASN A C 1
ATOM 5884 O O . ASN A 1 735 ? 10.097 18.305 -26.594 1.00 97.75 735 ASN A O 1
ATOM 5888 N N . SER A 1 736 ? 9.197 18.680 -28.627 1.00 97.50 736 SER A N 1
ATOM 5889 C CA . SER A 1 736 ? 7.793 18.548 -28.228 1.00 97.50 736 SER A CA 1
ATOM 5890 C C . SER A 1 736 ? 7.079 17.517 -29.092 1.00 97.50 736 SER A C 1
ATOM 5892 O O . SER A 1 736 ? 7.053 17.650 -30.317 1.00 97.50 736 SER A O 1
ATOM 5894 N N . LEU A 1 737 ? 6.464 16.523 -28.455 1.00 97.62 737 LEU A N 1
ATOM 5895 C CA . LEU A 1 737 ? 5.546 15.576 -29.081 1.00 97.62 737 LEU A CA 1
ATOM 5896 C C . LEU A 1 737 ? 4.117 16.077 -28.886 1.00 97.62 737 LEU A C 1
ATOM 5898 O O . LEU A 1 737 ? 3.640 16.134 -27.756 1.00 97.62 737 LEU A O 1
ATOM 5902 N N . ASN A 1 738 ? 3.426 16.402 -29.978 1.00 97.06 738 ASN A N 1
ATOM 5903 C CA . ASN A 1 738 ? 2.041 16.860 -29.940 1.00 97.06 738 ASN A CA 1
ATOM 5904 C C . ASN A 1 738 ? 1.117 15.840 -30.604 1.00 97.06 738 ASN A C 1
ATOM 5906 O O . ASN A 1 738 ? 1.371 15.402 -31.727 1.00 97.06 738 ASN A O 1
ATOM 5910 N N . VAL A 1 739 ? 0.013 15.516 -29.938 1.00 96.56 739 VAL A N 1
ATOM 5911 C CA . VAL A 1 739 ? -1.061 14.669 -30.459 1.00 96.56 739 VAL A CA 1
ATOM 5912 C C . VAL A 1 739 ? -2.381 15.409 -30.293 1.00 96.56 739 VAL A C 1
ATOM 5914 O O . VAL A 1 739 ? -2.789 15.728 -29.178 1.00 96.56 739 VAL A O 1
ATOM 5917 N N . SER A 1 740 ? -3.058 15.685 -31.405 1.00 95.56 740 SER A N 1
ATOM 5918 C CA . SER A 1 740 ? -4.417 16.220 -31.403 1.00 95.56 740 SER A CA 1
ATOM 5919 C C . SER A 1 740 ? -5.390 15.159 -31.896 1.00 95.56 740 SER A C 1
ATOM 5921 O O . SER A 1 740 ? -5.108 14.438 -32.858 1.00 95.56 740 SER A O 1
ATOM 5923 N N . TYR A 1 741 ? -6.524 15.045 -31.213 1.00 94.25 741 TYR A N 1
ATOM 5924 C CA . TYR A 1 741 ? -7.592 14.121 -31.565 1.00 94.25 741 TYR A CA 1
ATOM 5925 C C . TYR A 1 741 ? -8.953 14.676 -31.144 1.00 94.25 741 TYR A C 1
ATOM 5927 O O . TYR A 1 741 ? -9.044 15.548 -30.276 1.00 94.25 741 TYR A O 1
ATOM 5935 N N . THR A 1 742 ? -10.018 14.177 -31.761 1.00 92.88 742 THR A N 1
ATOM 5936 C CA . THR A 1 742 ? -11.396 14.434 -31.338 1.00 92.88 742 THR A CA 1
ATOM 5937 C C . THR A 1 742 ? -12.001 13.187 -30.706 1.00 92.88 742 THR A C 1
ATOM 5939 O O . THR A 1 742 ? -11.715 12.061 -31.125 1.00 92.88 742 THR A O 1
ATOM 5942 N N . SER A 1 743 ? -12.820 13.395 -29.676 1.00 87.69 743 SER A N 1
ATOM 5943 C CA . SER A 1 743 ? -13.668 12.363 -29.081 1.00 87.69 743 SER A CA 1
ATOM 5944 C C . SER A 1 743 ? -15.128 12.738 -29.269 1.00 87.69 743 SER A C 1
ATOM 5946 O O . SER A 1 743 ? -15.515 13.891 -29.052 1.00 87.69 743 SER A O 1
ATOM 5948 N N . THR A 1 744 ? -15.927 11.764 -29.694 1.00 84.56 744 THR A N 1
ATOM 5949 C CA . THR A 1 744 ? -17.359 11.927 -29.949 1.00 84.56 744 THR A CA 1
ATOM 5950 C C . THR A 1 744 ? -18.165 11.176 -28.912 1.00 84.56 744 THR A C 1
ATOM 5952 O O . THR A 1 744 ? -17.867 10.017 -28.622 1.00 84.56 744 THR A O 1
ATOM 5955 N N . LYS A 1 745 ? -19.225 11.808 -28.417 1.00 78.19 745 LYS A N 1
ATOM 5956 C CA . LYS A 1 745 ? -20.108 11.227 -27.412 1.00 78.19 745 LYS A CA 1
ATOM 5957 C C . LYS A 1 745 ? -20.710 9.909 -27.900 1.00 78.19 745 LYS A C 1
ATOM 5959 O O . LYS A 1 745 ? -21.340 9.834 -28.954 1.00 78.19 745 LYS A O 1
ATOM 5964 N N . THR A 1 746 ? -20.518 8.861 -27.116 1.00 70.88 746 THR A N 1
ATOM 5965 C CA . THR A 1 746 ? -21.084 7.532 -27.354 1.00 70.88 746 THR A CA 1
ATOM 5966 C C . THR A 1 746 ? -22.571 7.491 -26.983 1.00 70.88 746 THR A C 1
ATOM 5968 O O . THR A 1 746 ? -23.085 8.351 -26.265 1.00 70.88 746 THR A O 1
ATOM 5971 N N . SER A 1 747 ? -23.291 6.454 -27.425 1.00 57.62 747 SER A N 1
ATOM 5972 C CA . SER A 1 747 ? -24.718 6.260 -27.111 1.00 57.62 747 SER A CA 1
ATOM 5973 C C . SER A 1 747 ? -25.019 6.075 -25.615 1.00 57.62 747 SER A C 1
ATOM 5975 O O . SER A 1 747 ? -26.171 6.212 -25.211 1.00 57.62 747 SER A O 1
ATOM 5977 N N . SER A 1 748 ? -24.010 5.769 -24.793 1.00 61.06 748 SER A N 1
ATOM 5978 C CA . SER A 1 748 ? -24.102 5.722 -23.325 1.00 61.06 748 SER A CA 1
ATOM 5979 C C . SER A 1 748 ? -23.885 7.089 -22.659 1.00 61.06 748 SER A C 1
ATOM 5981 O O . SER A 1 748 ? -24.047 7.205 -21.447 1.00 61.06 748 SER A O 1
ATOM 5983 N N . GLY A 1 749 ? -23.551 8.131 -23.430 1.00 59.84 749 GLY A N 1
ATOM 5984 C CA . GLY A 1 749 ? -23.310 9.490 -22.947 1.00 59.84 749 GLY A CA 1
ATOM 5985 C C . GLY A 1 749 ? -21.869 9.785 -22.513 1.00 59.84 749 GLY A C 1
ATOM 5986 O O . GLY A 1 749 ? -21.605 10.922 -22.127 1.00 59.84 749 GLY A O 1
ATOM 5987 N N . ALA A 1 750 ? -20.958 8.808 -22.592 1.00 61.19 750 ALA A N 1
ATOM 5988 C CA . ALA A 1 750 ? -19.526 8.971 -22.315 1.00 61.19 750 ALA A CA 1
ATOM 5989 C C . ALA A 1 750 ? -18.760 9.459 -23.559 1.00 61.19 750 ALA A C 1
ATOM 5991 O O . ALA A 1 750 ? -19.176 9.161 -24.682 1.00 61.19 750 ALA A O 1
ATOM 5992 N N . PHE A 1 751 ? -17.667 10.198 -23.360 1.00 56.88 751 PHE A N 1
ATOM 5993 C CA . PHE A 1 751 ? -16.813 10.741 -24.425 1.00 56.88 751 PHE A CA 1
ATOM 5994 C C . PHE A 1 751 ? -15.556 9.921 -24.645 1.00 56.88 751 PHE A C 1
ATOM 5996 O O . PHE A 1 751 ? -14.969 9.461 -23.646 1.00 56.88 751 PHE A O 1
#

Sequence (751 aa):
SSLSEILNDSVKKDRITILGEGLDLHYVIHADDLVYGILKLTFSQDTLGEVISLANPKPLTTLSIAYKLLELNTNATNIVFKEDEKDKFLMQSQYTPAPNAEKYGWVQKVTLEKALIEVIESIYRVSKKKWSKNPSENIKPIQPEAREAELKKKKESTQVVKTDFGKAIDKIFSPFKKIGSYLKISTGKEKFNISWRNFGVFLILLSVLSVASYFLFTPAASLGYNGYKIYSLSKEAYSNTRKFNLDKAHSQLSEIETRVGNIENSLQRLQWVFDITQKEELYQNLSKMVFAGKYAAKGANDMSVALIPLAQYIDQFEPAISFDSKTPTTTREYREYLEQLRSNRSQLDKASYNLSLASNIVEEIDTNSFPKKIKPFVNDIKKENLSVQELLDPIKGTVTFLPELLGVDERQRYLILLQNPSELRSTGGWLSSYAVIGIEGGQIRQLDVDDIYNIDGQLSVEEKTFAAPISMQSALGISNWSMSLSNWSPNFDKASKDAEFFVKEAGKASSIDGAIALDVSVIQDLLDRWGGISVPGENELVTRDNLYNKIFEIHREFTPGSTQKTTFIANLANEVIKKALSDKKEYSTILKSLYKGLEEKHVLISLDNKNANKYFNDNKWTGQVGEEFESAPFAVEWNWGANKSNLFLERNVNLRVEILSEDEIRYTYSLDIKNNAETDIYPEGDYINRARVYLPEQAQISSITGMLDNQYDTYLEDGFKVVSGWFNVPIRSANSLNVSYTSTKTSSGAF

Radius of gyration: 38.87 Å; chains: 1; bounding box: 112×57×130 Å

Organism: NCBI:txid2099670